Protein AF-A0A2N0PBH9-F1 (afdb_monomer_lite)

pLDDT: mean 80.28, std 15.66, range [30.61, 95.56]

Foldseek 3Di:
DYDDDDDDPPPPVVVVVVVVVVVVVVVVVVVVVVVVVVVVVVVVVVVVVVVVVVVVVVVVVVVVVVVVVVVVVVVVVVVVVVVVVVVVVVVVVVVVVVVVVVVVVVVVVVVVVVVVVVVVVVVVVVVVVVVVVVVVVVVVVVVVVVVVVVVVVVVVVVVVVVVVVVVVVVVVVVVVVVVVVVVVVVVVVVVVVVVVVVVVVCVVVVVVVVVVVVVVVVVVVVVVVVVVVVVVVVVVVVVVVVVVVVVCVPPPPPDPPDPDDDDDDDDDDDDDDDDDDDDDDDPDDPDPPVVVVVVVVVVVVVVVVVVVVVVVVVVVVVVVVVVVVVVVVVVVVVVVVVVVVVVVVVVVVVVVVVVVVVVVVVVVVVVVVVVLVVLVVLLVVLVVVLVVLVVVLVVLVVVLVVLVVCCVVPPDNVVSVVVNVVSVVVSVVSVVVSVVSVVVNLVSLLVSLVVLVVVLLVLLVVLLVLLVVLLVQLVVLLVVLVVQLVVLVPPDDPVSVVSNVVSLVVSLVVNLVSLVVSVVSLVVSVVSLVVSVVSLVVPVVDPSSVLLCVLVVSVPDDSVLVSDDPDRPCVVVVDPDRQDSVSSVVSSVSSVVSSVVSVVSSVSSVVSVVVVVVD

Radius of gyration: 83.87 Å; chains: 1; bounding box: 223×98×300 Å

Organism: NCBI:txid588596

Sequence (615 aa):
MAQSNDKEDKGRRQIGLLRLRIIIGIGIIILIGILILGIGLIGLLNMQMELANLQQRNSKFEQDNQSLNYNLTVQNKEFAEKKNTLQTQIIYLQNEKQALANNLTEQLKQISQLNQEKNNLQNELAQSKVNIQELQSQQDQFKNKLIQSQIDHKQIEEKNLKLENELVKLQQGNSQFEKDNQNLRLDLAVQLKISAEKENTLQPQITYLQNERQALAEDLTEQLDQNKLASHQVQNQIDQLMQDKNCLEEKLTQTEDNIQKLESKLSQSQANYEKLCNRLDGLSQDYKVTIKLKAKSEKEKVELEKEKAELEKVKAELEKEKAKLENEKAKVEKEKAELKKEIAQLEQKLYIEEQIKMQLTQAFEMKEVKISEFEQKLINLNYERIKKLKDKEKELTKIKEKLVSKLTSGEDTKEIHKEKKAKQKVIDELQQELLTTSASYYANRKKQILNQVNNFLKAKGNFLTLREGAIEKLQDCFNQLESSINEVRNTIGSTRDMKISTLTDKYTNKFQSILIKYNDEVLQLNKNYYSLKYVVQKNKELDVSLTIENILKLNNFNLDKYKIFKIATNSKEGTVTQLSSNMMAEDINTLRRNLDELKLELKQEEKELKNLAAE

Secondary structure (DSSP, 8-state):
------SSSSSHHHHHHHHHHHHHHHHHHHHHHHHHHHHHHHHHHHHHHHHHHHHHHHHHHHHHHHHHHHHHHHHHHHHHHHHHHHHHHHHHHHHHHHHHHHHHHHHHHHHHHHHHHHHHHHHHHHHHHHHHHHHHHHHHHHHHHHHHHHHHHHHHHHHHHHHHHHHHHHHHHHHHHHHHHHHHHHHHHHHHHHHHHHHHHHHHHHHHHHHHHHHHHHHHHHHHHHHHHHHHHHHHHHHHHHHHHHHHTTS-SS--S----------------------------SSSSHHHHHHHHHHHHHHHHHHHHHHHHHHHHHHHHHHHHHHHHHHHHHHHHHHHHHHHHHHHHHHHHHHHHHHHHHHHHHHHHHHHHHHHHHHHHHHHHHHHHHHHHHHHHHHHHHHHHHHHTT--HHHHHHHHHHHHHHHHHHHHHHHHHHHHHHHHHHHHHHHHHHHHHHHHHHHHHHHHHHHHHHHHHHHHHHHHHHHHTTS-THHHHHHHHHHHHHHHHHHHHHHHHHHHHHHHHHHHHHHHHHHHHHTTTSHHHHHHHHHTTTTS--GGGT---SSSSGGGGT------HHHHHHHHHHHHHHHHHHHHHHHHHHHHHHHHHH-

Structure (mmCIF, N/CA/C/O backbone):
data_AF-A0A2N0PBH9-F1
#
_entry.id   AF-A0A2N0PBH9-F1
#
loop_
_atom_site.group_PDB
_atom_site.id
_atom_site.type_symbol
_atom_site.label_atom_id
_atom_site.label_alt_id
_atom_site.label_comp_id
_atom_site.label_asym_id
_atom_site.label_entity_id
_atom_site.label_seq_id
_atom_site.pdbx_PDB_ins_code
_atom_site.Cartn_x
_atom_site.Cartn_y
_atom_site.Cartn_z
_atom_site.occupancy
_atom_site.B_iso_or_equiv
_atom_site.auth_seq_id
_atom_site.auth_comp_id
_atom_site.auth_asym_id
_atom_site.auth_atom_id
_atom_site.pdbx_PDB_model_num
ATOM 1 N N . MET A 1 1 ? -132.143 -33.868 157.292 1.00 38.56 1 MET A N 1
ATOM 2 C CA . MET A 1 1 ? -133.480 -34.338 156.860 1.00 38.56 1 MET A CA 1
ATOM 3 C C . MET A 1 1 ? -133.896 -33.475 155.682 1.00 38.56 1 MET A C 1
ATOM 5 O O . MET A 1 1 ? -133.908 -32.274 155.869 1.00 38.56 1 MET A O 1
ATOM 9 N N . ALA A 1 2 ? -134.208 -33.923 154.474 1.00 40.81 2 ALA A N 1
ATOM 10 C CA . ALA A 1 2 ? -134.182 -35.201 153.776 1.00 40.81 2 ALA A CA 1
ATOM 11 C C . ALA A 1 2 ? -134.481 -34.846 152.294 1.00 40.81 2 ALA A C 1
ATOM 13 O O . ALA A 1 2 ? -135.236 -33.908 152.065 1.00 40.81 2 ALA A O 1
ATOM 14 N N . GLN A 1 3 ? -133.947 -35.631 151.346 1.00 43.22 3 GLN A N 1
ATOM 15 C CA . GLN A 1 3 ? -134.453 -35.831 149.970 1.00 43.22 3 GLN A CA 1
ATOM 16 C C . GLN A 1 3 ? -134.333 -34.692 148.925 1.00 43.22 3 GLN A C 1
ATOM 18 O O . GLN A 1 3 ? -134.514 -33.527 149.237 1.00 43.22 3 GLN A O 1
ATOM 23 N N . SER A 1 4 ? -134.141 -34.939 147.621 1.00 42.56 4 SER A N 1
ATOM 24 C CA . SER A 1 4 ? -133.740 -36.119 146.823 1.00 42.56 4 SER A CA 1
ATOM 25 C C . SER A 1 4 ? -134.010 -35.789 145.343 1.00 42.56 4 SER A C 1
ATOM 27 O O . SER A 1 4 ? -135.126 -35.403 145.022 1.00 42.56 4 SER A O 1
ATOM 29 N N . ASN A 1 5 ? -133.014 -36.018 144.480 1.00 48.38 5 ASN A N 1
ATOM 30 C CA . ASN A 1 5 ? -133.095 -36.512 143.093 1.00 48.38 5 ASN A CA 1
ATOM 31 C C . ASN A 1 5 ? -134.175 -35.953 142.146 1.00 48.38 5 ASN A C 1
ATOM 33 O O . ASN A 1 5 ? -135.302 -36.419 142.226 1.00 48.38 5 ASN A O 1
ATOM 37 N N . ASP A 1 6 ? -133.786 -35.086 141.188 1.00 45.75 6 ASP A N 1
ATOM 38 C CA . ASP A 1 6 ? -134.167 -35.191 139.750 1.00 45.75 6 ASP A CA 1
ATOM 39 C C . ASP A 1 6 ? -133.603 -34.047 138.852 1.00 45.75 6 ASP A C 1
ATOM 41 O O . ASP A 1 6 ? -134.354 -33.333 138.190 1.00 45.75 6 ASP A O 1
ATOM 45 N N . LYS A 1 7 ? -132.279 -33.798 138.820 1.00 48.88 7 LYS A N 1
ATOM 46 C CA . LYS A 1 7 ? -131.660 -32.888 137.811 1.00 48.88 7 LYS A CA 1
ATOM 47 C C . LYS A 1 7 ? -130.251 -33.306 137.348 1.00 48.88 7 LYS A C 1
ATOM 49 O O . LYS A 1 7 ? -129.463 -32.464 136.924 1.00 48.88 7 LYS A O 1
ATOM 54 N N . GLU A 1 8 ? -129.915 -34.598 137.394 1.00 48.53 8 GLU A N 1
ATOM 55 C CA . GLU A 1 8 ? -128.553 -35.089 137.096 1.00 48.53 8 GLU A CA 1
ATOM 56 C C . GLU A 1 8 ? -128.313 -35.646 135.673 1.00 48.53 8 GLU A C 1
ATOM 58 O O . GLU A 1 8 ? -127.163 -35.926 135.333 1.00 48.53 8 GLU A O 1
ATOM 63 N N . ASP A 1 9 ? -129.327 -35.738 134.797 1.00 50.38 9 ASP A N 1
ATOM 64 C CA . ASP A 1 9 ? -129.195 -36.476 133.517 1.00 50.38 9 ASP A CA 1
ATOM 65 C C . ASP A 1 9 ? -129.177 -35.615 132.225 1.00 50.38 9 ASP A C 1
ATOM 67 O O . ASP A 1 9 ? -128.921 -36.110 131.128 1.00 50.38 9 ASP A O 1
ATOM 71 N N . LYS A 1 10 ? -129.350 -34.284 132.309 1.00 51.03 10 LYS A N 1
ATOM 72 C CA . LYS A 1 10 ? -129.241 -33.386 131.126 1.00 51.03 10 LYS A CA 1
ATOM 73 C C . LYS A 1 10 ? -127.862 -32.738 130.934 1.00 51.03 10 LYS A C 1
ATOM 75 O O . LYS A 1 10 ? -127.533 -32.327 129.824 1.00 51.03 10 LYS A O 1
ATOM 80 N N . GLY A 1 11 ? -127.024 -32.694 131.974 1.00 52.59 11 GLY A N 1
ATOM 81 C CA . GLY A 1 11 ? -125.705 -32.041 131.932 1.00 52.59 11 GLY A CA 1
ATOM 82 C C . GLY A 1 11 ? -124.564 -32.904 131.376 1.00 52.59 11 GLY A C 1
ATOM 83 O O . GLY A 1 11 ? -123.611 -32.374 130.805 1.00 52.59 11 GLY A O 1
ATOM 84 N N . ARG A 1 12 ? -124.650 -34.240 131.479 1.00 51.72 12 ARG A N 1
ATOM 85 C CA . ARG A 1 12 ? -123.531 -35.133 131.109 1.00 51.72 12 ARG A CA 1
ATOM 86 C C . ARG A 1 12 ? -123.416 -35.402 129.599 1.00 51.72 12 ARG A C 1
ATOM 88 O O . ARG A 1 12 ? -122.311 -35.648 129.121 1.00 51.72 12 ARG A O 1
ATOM 95 N N . ARG A 1 13 ? -124.499 -35.274 128.813 1.00 53.44 13 ARG A N 1
ATOM 96 C CA . ARG A 1 13 ? -124.475 -35.505 127.347 1.00 53.44 13 ARG A CA 1
ATOM 97 C C . ARG A 1 13 ? -123.937 -34.328 126.516 1.00 53.44 13 ARG A C 1
ATOM 99 O O . ARG A 1 13 ? -123.402 -34.565 125.438 1.00 53.44 13 ARG A O 1
ATOM 106 N N . GLN A 1 14 ? -123.997 -33.080 126.994 1.00 54.50 14 GLN A N 1
ATOM 107 C CA . GLN A 1 14 ? -123.455 -31.933 126.238 1.00 54.50 14 GLN A CA 1
ATOM 108 C C . GLN A 1 14 ? -121.947 -31.706 126.442 1.00 54.50 14 GLN A C 1
ATOM 110 O O . GLN A 1 14 ? -121.266 -31.266 125.516 1.00 54.50 14 GLN A O 1
ATOM 115 N N . ILE A 1 15 ? -121.387 -32.072 127.600 1.00 57.81 15 ILE A N 1
ATOM 116 C CA . ILE A 1 15 ? -119.955 -31.865 127.894 1.00 57.81 15 ILE A CA 1
ATOM 117 C C . ILE A 1 15 ? -119.059 -32.836 127.097 1.00 57.81 15 ILE A C 1
ATOM 119 O O . ILE A 1 15 ? -117.973 -32.453 126.659 1.00 57.81 15 ILE A O 1
ATOM 123 N N . GLY A 1 16 ? -119.524 -34.063 126.826 1.00 58.28 16 GLY A N 1
ATOM 124 C CA . GLY A 1 16 ? -118.802 -35.028 125.980 1.00 58.28 16 GLY A CA 1
ATOM 125 C C . GLY A 1 16 ? -118.695 -34.599 124.508 1.00 58.28 16 GLY A C 1
ATOM 126 O O . GLY A 1 16 ? -117.640 -34.741 123.892 1.00 58.28 16 GLY A O 1
ATOM 127 N N . LEU A 1 17 ? -119.752 -33.984 123.967 1.00 56.94 17 LEU A N 1
ATOM 128 C CA . LEU A 1 17 ? -119.781 -33.446 122.599 1.00 56.94 17 LEU A CA 1
ATOM 129 C C . LEU A 1 17 ? -118.878 -32.216 122.429 1.00 56.94 17 LEU A C 1
ATOM 131 O O . LEU A 1 17 ? -118.282 -32.032 121.367 1.00 56.94 17 LEU A O 1
ATOM 135 N N . LEU A 1 18 ? -118.727 -31.400 123.477 1.00 59.69 18 LEU A N 1
ATOM 136 C CA . LEU A 1 18 ? -117.846 -30.233 123.451 1.00 59.69 18 LEU A CA 1
ATOM 137 C C . LEU A 1 18 ? -116.361 -30.638 123.454 1.00 59.69 18 LEU A C 1
ATOM 139 O O . LEU A 1 18 ? -115.571 -30.083 122.693 1.00 59.69 18 LEU A O 1
ATOM 143 N N . ARG A 1 19 ? -115.981 -31.654 124.243 1.00 58.62 19 ARG A N 1
ATOM 144 C CA . ARG A 1 19 ? -114.592 -32.150 124.300 1.00 58.62 19 ARG A CA 1
ATOM 145 C C . ARG A 1 19 ? -114.144 -32.822 122.999 1.00 58.62 19 ARG A C 1
ATOM 147 O O . ARG A 1 19 ? -113.023 -32.584 122.560 1.00 58.62 19 ARG A O 1
ATOM 154 N N . LEU A 1 20 ? -115.020 -33.586 122.341 1.00 62.38 20 LEU A N 1
ATOM 155 C CA . LEU A 1 20 ? -114.707 -34.210 121.049 1.00 62.38 20 LEU A CA 1
ATOM 156 C C . LEU A 1 20 ? -114.530 -33.163 119.933 1.00 62.38 20 LEU A C 1
ATOM 158 O O . LEU A 1 20 ? -113.616 -33.276 119.121 1.00 62.38 20 LEU A O 1
ATOM 162 N N . ARG A 1 21 ? -115.344 -32.096 119.932 1.00 59.84 21 ARG A N 1
ATOM 163 C CA . ARG A 1 21 ? -115.214 -30.987 118.970 1.00 59.84 21 ARG A CA 1
ATOM 164 C C . ARG A 1 21 ? -113.923 -30.186 119.148 1.00 59.84 21 ARG A C 1
ATOM 166 O O . ARG A 1 21 ? -113.333 -29.781 118.152 1.00 59.84 21 ARG A O 1
ATOM 173 N N . ILE A 1 22 ? -113.458 -29.995 120.384 1.00 63.84 22 ILE A N 1
ATOM 174 C CA . ILE A 1 22 ? -112.201 -29.282 120.662 1.00 63.84 22 ILE A CA 1
ATOM 175 C C . ILE A 1 22 ? -110.985 -30.108 120.216 1.00 63.84 22 ILE A C 1
ATOM 177 O O . ILE A 1 22 ? -110.094 -29.567 119.569 1.00 63.84 22 ILE A O 1
ATOM 181 N N . ILE A 1 23 ? -110.960 -31.418 120.487 1.00 64.62 23 ILE A N 1
ATOM 182 C CA . ILE A 1 23 ? -109.839 -32.289 120.086 1.00 64.62 23 ILE A CA 1
ATOM 183 C C . ILE A 1 23 ? -109.748 -32.404 118.557 1.00 64.62 23 ILE A C 1
ATOM 185 O O . ILE A 1 23 ? -108.657 -32.296 117.998 1.00 64.62 23 ILE A O 1
ATOM 189 N N . ILE A 1 24 ? -110.887 -32.542 117.868 1.00 65.69 24 ILE A N 1
ATOM 190 C CA . ILE A 1 24 ? -110.931 -32.553 116.398 1.00 65.69 24 ILE A CA 1
ATOM 191 C C . ILE A 1 24 ? -110.506 -31.188 115.830 1.00 65.69 24 ILE A C 1
ATOM 193 O O . ILE A 1 24 ? -109.730 -31.140 114.880 1.00 65.69 24 ILE A O 1
ATOM 197 N N . GLY A 1 25 ? -110.938 -30.079 116.440 1.00 63.34 25 GLY A N 1
ATOM 198 C CA . GLY A 1 25 ? -110.533 -28.730 116.033 1.00 63.34 25 GLY A CA 1
ATOM 199 C C . GLY A 1 25 ? -109.026 -28.484 116.160 1.00 63.34 25 GLY A C 1
ATOM 200 O O . GLY A 1 25 ? -108.410 -27.975 115.228 1.00 63.34 25 GLY A O 1
ATOM 201 N N . ILE A 1 26 ? -108.409 -28.903 117.270 1.00 67.75 26 ILE A N 1
ATOM 202 C CA . ILE A 1 26 ? -106.958 -28.770 117.487 1.00 67.75 26 ILE A CA 1
ATOM 203 C C . ILE A 1 26 ? -106.174 -29.673 116.523 1.00 67.75 26 ILE A C 1
ATOM 205 O O . ILE A 1 26 ? -105.186 -29.228 115.940 1.00 67.75 26 ILE A O 1
ATOM 209 N N . GLY A 1 27 ? -106.633 -30.909 116.296 1.00 67.50 27 GLY A N 1
ATOM 210 C CA . GLY A 1 27 ? -106.013 -31.824 115.335 1.00 67.50 27 GLY A CA 1
ATOM 211 C C . GLY A 1 27 ? -106.019 -31.275 113.905 1.00 67.50 27 GLY A C 1
ATOM 212 O O . GLY A 1 27 ? -105.001 -31.345 113.222 1.00 67.50 27 GLY A O 1
ATOM 213 N N . ILE A 1 28 ? -107.124 -30.654 113.479 1.00 68.88 28 ILE A N 1
ATOM 214 C CA . ILE A 1 28 ? -107.239 -30.015 112.159 1.00 68.88 28 ILE A CA 1
ATOM 215 C C . ILE A 1 28 ? -106.310 -28.797 112.048 1.00 68.88 28 ILE A C 1
ATOM 217 O O . ILE A 1 28 ? -105.646 -28.642 111.027 1.00 68.88 28 ILE A O 1
ATOM 221 N N . ILE A 1 29 ? -106.195 -27.966 113.091 1.00 69.56 29 ILE A N 1
ATOM 222 C CA . ILE A 1 29 ? -105.297 -26.796 113.088 1.00 69.56 29 ILE A CA 1
ATOM 223 C C . ILE A 1 29 ? -103.825 -27.219 112.975 1.00 69.56 29 ILE A C 1
ATOM 225 O O . ILE A 1 29 ? -103.076 -26.625 112.201 1.00 69.56 29 ILE A O 1
ATOM 229 N N . ILE A 1 30 ? -103.411 -28.266 113.696 1.00 69.69 30 ILE A N 1
ATOM 230 C CA . ILE A 1 30 ? -102.040 -28.792 113.617 1.00 69.69 30 ILE A CA 1
ATOM 231 C C . ILE A 1 30 ? -101.772 -29.388 112.229 1.00 69.69 30 ILE A C 1
ATOM 233 O O . ILE A 1 30 ? -100.719 -29.129 111.647 1.00 69.69 30 ILE A O 1
ATOM 237 N N . LEU A 1 31 ? -102.731 -30.129 111.662 1.00 69.19 31 LEU A N 1
ATOM 238 C CA . LEU A 1 31 ? -102.591 -30.704 110.323 1.00 69.19 31 LEU A CA 1
ATOM 239 C C . LEU A 1 31 ? -102.469 -29.614 109.251 1.00 69.19 31 LEU A C 1
ATOM 241 O O . LEU A 1 31 ? -101.602 -29.707 108.387 1.00 69.19 31 LEU A O 1
ATOM 245 N N . ILE A 1 32 ? -103.289 -28.560 109.340 1.00 69.50 32 ILE A N 1
ATOM 246 C CA . ILE A 1 32 ? -103.227 -27.390 108.454 1.00 69.50 32 ILE A CA 1
ATOM 247 C C . ILE A 1 32 ? -101.883 -26.668 108.611 1.00 69.50 32 ILE A C 1
ATOM 249 O O . ILE A 1 32 ? -101.271 -26.311 107.609 1.00 69.50 32 ILE A O 1
ATOM 253 N N . GLY A 1 33 ? -101.376 -26.507 109.838 1.00 67.56 33 GLY A N 1
ATOM 254 C CA . GLY A 1 33 ? -100.065 -25.903 110.095 1.00 67.56 33 GLY A CA 1
ATOM 255 C C . GLY A 1 33 ? -98.903 -26.683 109.465 1.00 67.56 33 GLY A C 1
ATOM 256 O O . GLY A 1 33 ? -98.032 -26.085 108.835 1.00 67.56 33 GLY A O 1
ATOM 257 N N . ILE A 1 34 ? -98.919 -28.016 109.564 1.00 71.19 34 ILE A N 1
ATOM 258 C CA . ILE A 1 34 ? -97.919 -28.894 108.929 1.00 71.19 34 ILE A CA 1
ATOM 259 C C . ILE A 1 34 ? -98.032 -28.838 107.399 1.00 71.19 34 ILE A C 1
ATOM 261 O O . ILE A 1 34 ? -97.012 -28.806 106.713 1.00 71.19 34 ILE A O 1
ATOM 265 N N . LEU A 1 35 ? -99.251 -28.769 106.856 1.00 69.69 35 LEU A N 1
ATOM 266 C CA . LEU A 1 35 ? -99.487 -28.650 105.414 1.00 69.69 35 LEU A CA 1
ATOM 267 C C . LEU A 1 35 ? -98.986 -27.308 104.861 1.00 69.69 35 LEU A C 1
ATOM 269 O O . LEU A 1 35 ? -98.333 -27.284 103.821 1.00 69.69 35 LEU A O 1
ATOM 273 N N . ILE A 1 36 ? -99.221 -26.204 105.576 1.00 70.38 36 ILE A N 1
ATOM 274 C CA . ILE A 1 36 ? -98.736 -24.868 105.196 1.00 70.38 36 ILE A CA 1
ATOM 275 C C . ILE A 1 36 ? -97.202 -24.811 105.246 1.00 70.38 36 ILE A C 1
ATOM 277 O O . ILE A 1 36 ? -96.580 -24.305 104.312 1.00 70.38 36 ILE A O 1
ATOM 281 N N . LEU A 1 37 ? -96.577 -25.376 106.286 1.00 69.81 37 LEU A N 1
ATOM 282 C CA . LEU A 1 37 ? -95.115 -25.462 106.385 1.00 69.81 37 LEU A CA 1
ATOM 283 C C . LEU A 1 37 ? -94.513 -26.371 105.303 1.00 69.81 37 LEU A C 1
ATOM 285 O O . LEU A 1 37 ? -93.493 -26.019 104.718 1.00 69.81 37 LEU A O 1
ATOM 289 N N . GLY A 1 38 ? -95.159 -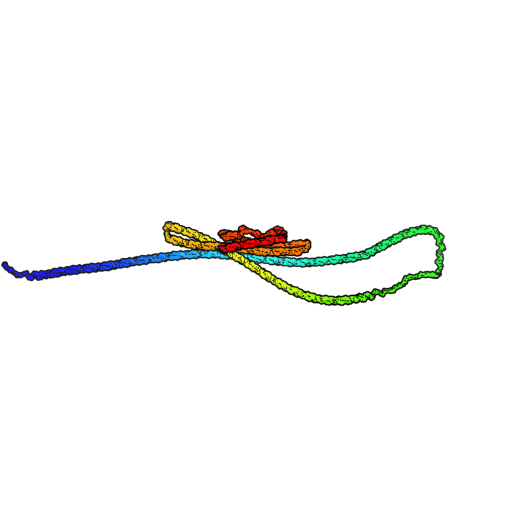27.497 104.990 1.00 67.88 38 GLY A N 1
ATOM 290 C CA . GLY A 1 38 ? -94.745 -28.403 103.917 1.00 67.88 38 GLY A CA 1
ATOM 291 C C . GLY A 1 38 ? -94.809 -27.752 102.533 1.00 67.88 38 GLY A C 1
ATOM 292 O O . GLY A 1 38 ? -93.856 -27.858 101.764 1.00 67.88 38 GLY A O 1
ATOM 293 N N . ILE A 1 39 ? -95.882 -27.008 102.235 1.00 71.62 39 ILE A N 1
ATOM 294 C CA . ILE A 1 39 ? -96.016 -26.237 100.987 1.00 71.62 39 ILE A CA 1
ATOM 295 C C . ILE A 1 39 ? -94.957 -25.125 100.920 1.00 71.62 39 ILE A C 1
ATOM 297 O O . ILE A 1 39 ? -94.338 -24.934 99.873 1.00 71.62 39 ILE A O 1
ATOM 301 N N . GLY A 1 40 ? -94.695 -24.432 102.034 1.00 71.56 40 GLY A N 1
ATOM 302 C CA . GLY A 1 40 ? -93.647 -23.411 102.117 1.00 71.56 40 GLY A CA 1
ATOM 303 C C . GLY A 1 40 ? -92.241 -23.969 101.872 1.00 71.56 40 GLY A C 1
ATOM 304 O O . GLY A 1 40 ? -91.458 -23.366 101.139 1.00 71.56 40 GLY A O 1
ATOM 305 N N . LEU A 1 41 ? -91.930 -25.147 102.422 1.00 74.69 41 LEU A N 1
ATOM 306 C CA . LEU A 1 41 ? -90.632 -25.803 102.249 1.00 74.69 41 LEU A CA 1
ATOM 307 C C . LEU A 1 41 ? -90.431 -26.323 100.817 1.00 74.69 41 LEU A C 1
ATOM 309 O O . LEU A 1 41 ? -89.349 -26.164 100.255 1.00 74.69 41 LEU A O 1
ATOM 313 N N . ILE A 1 42 ? -91.479 -26.891 100.205 1.00 74.88 42 ILE A N 1
ATOM 314 C CA . ILE A 1 42 ? -91.466 -27.303 98.793 1.00 74.88 42 ILE A CA 1
ATOM 315 C C . ILE A 1 42 ? -91.271 -26.080 97.889 1.00 74.88 42 ILE A C 1
ATOM 317 O O . ILE A 1 42 ? -90.456 -26.132 96.971 1.00 74.88 42 ILE A O 1
ATOM 321 N N . GLY A 1 43 ? -91.948 -24.963 98.178 1.00 74.81 43 GLY A N 1
ATOM 322 C CA . GLY A 1 43 ? -91.759 -23.702 97.457 1.00 74.81 43 GLY A CA 1
ATOM 323 C C . GLY A 1 43 ? -90.327 -23.165 97.556 1.00 74.81 43 GLY A C 1
ATOM 324 O O . GLY A 1 43 ? -89.762 -22.737 96.551 1.00 74.81 43 GLY A O 1
ATOM 325 N N . LEU A 1 44 ? -89.709 -23.243 98.739 1.00 76.56 44 LEU A N 1
ATOM 326 C CA . LEU A 1 44 ? -88.323 -22.816 98.954 1.00 76.56 44 LEU A CA 1
ATOM 327 C C . LEU A 1 44 ? -87.314 -23.702 98.205 1.00 76.56 44 LEU A C 1
ATOM 329 O O . LEU A 1 44 ? -86.394 -23.184 97.575 1.00 76.56 44 LEU A O 1
ATOM 333 N N . LEU A 1 45 ? -87.503 -25.024 98.231 1.00 78.00 45 LEU A N 1
ATOM 334 C CA . LEU A 1 45 ? -86.681 -25.980 97.480 1.00 78.00 45 LEU A CA 1
ATOM 335 C C . LEU A 1 45 ? -86.806 -25.773 95.964 1.00 78.00 45 LEU A C 1
ATOM 337 O O . LEU A 1 45 ? -85.796 -25.804 95.262 1.00 78.00 45 LEU A O 1
ATOM 341 N N . ASN A 1 46 ? -88.017 -25.501 95.465 1.00 81.94 46 ASN A N 1
ATOM 342 C CA . ASN A 1 46 ? -88.234 -25.197 94.049 1.00 81.94 46 ASN A CA 1
ATOM 343 C C . ASN A 1 46 ? -87.527 -23.899 93.641 1.00 81.94 46 ASN A C 1
ATOM 345 O O . ASN A 1 46 ? -86.823 -23.886 92.636 1.00 81.94 46 ASN A O 1
ATOM 349 N N . MET A 1 47 ? -87.635 -22.841 94.454 1.00 84.94 47 MET A N 1
ATOM 350 C CA . MET A 1 47 ? -86.927 -21.578 94.213 1.00 84.94 47 MET A CA 1
ATOM 351 C C . MET A 1 47 ? -85.402 -21.747 94.239 1.00 84.94 47 MET A C 1
ATOM 353 O O . MET A 1 47 ? -84.711 -21.153 93.416 1.00 84.94 47 MET A O 1
ATOM 357 N N . GLN A 1 48 ? -84.855 -22.575 95.137 1.00 82.50 48 GLN A N 1
ATOM 358 C CA . GLN A 1 48 ? -83.417 -22.873 95.154 1.00 82.50 48 GLN A CA 1
ATOM 359 C C . GLN A 1 48 ? -82.965 -23.635 93.905 1.00 82.50 48 GLN A C 1
ATOM 361 O O . GLN A 1 48 ? -81.907 -23.329 93.353 1.00 82.50 48 GLN A O 1
ATOM 366 N N . MET A 1 49 ? -83.763 -24.598 93.438 1.00 85.31 49 MET A N 1
ATOM 367 C CA . MET A 1 49 ? -83.470 -25.346 92.217 1.00 85.31 49 MET A CA 1
ATOM 368 C C . MET A 1 49 ? -83.528 -24.441 90.978 1.00 85.31 49 MET A C 1
ATOM 370 O O . MET A 1 49 ? -82.634 -24.501 90.137 1.00 85.31 49 MET A O 1
ATOM 374 N N . GLU A 1 50 ? -84.528 -23.560 90.886 1.00 87.69 50 GLU A N 1
ATOM 375 C CA . GLU A 1 50 ? -84.649 -22.571 89.808 1.00 87.69 50 GLU A CA 1
ATOM 376 C C . GLU A 1 50 ? -83.489 -21.568 89.813 1.00 87.69 50 GLU A C 1
ATOM 378 O O . GLU A 1 50 ? -82.912 -21.284 88.762 1.00 87.69 50 GLU A O 1
ATOM 383 N N . LEU A 1 51 ? -83.094 -21.085 90.996 1.00 86.19 51 LEU A N 1
ATOM 384 C CA . LEU A 1 51 ? -81.962 -20.177 91.158 1.00 86.19 51 LEU A CA 1
ATOM 385 C C . LEU A 1 51 ? -80.645 -20.834 90.727 1.00 86.19 51 LEU A C 1
ATOM 387 O O . LEU A 1 51 ? -79.870 -20.214 90.001 1.00 86.19 51 LEU A O 1
ATOM 391 N N . ALA A 1 52 ? -80.409 -22.091 91.113 1.00 85.75 52 ALA A N 1
ATOM 392 C CA . ALA A 1 52 ? -79.230 -22.843 90.689 1.00 85.75 52 ALA A CA 1
ATOM 393 C C . ALA A 1 52 ? -79.199 -23.039 89.161 1.00 85.75 52 ALA A C 1
ATOM 395 O O . ALA A 1 52 ? -78.156 -22.864 88.528 1.00 85.75 52 ALA A O 1
ATOM 396 N N . ASN A 1 53 ? -80.353 -23.327 88.551 1.00 89.12 53 ASN A N 1
ATOM 397 C CA . ASN A 1 53 ? -80.477 -23.495 87.102 1.00 89.12 53 ASN A CA 1
ATOM 398 C C . ASN A 1 53 ? -80.215 -22.172 86.356 1.00 89.12 53 ASN A C 1
ATOM 400 O O . ASN A 1 53 ? -79.496 -22.140 85.356 1.00 89.12 53 ASN A O 1
ATOM 404 N N . LEU A 1 54 ? -80.739 -21.053 86.872 1.00 89.31 54 LEU A N 1
ATOM 405 C CA . LEU A 1 54 ? -80.476 -19.711 86.346 1.00 89.31 54 LEU A CA 1
ATOM 406 C C . LEU A 1 54 ? -79.002 -19.316 86.489 1.00 89.31 54 LEU A C 1
ATOM 408 O O . LEU A 1 54 ? -78.426 -18.789 85.540 1.00 89.31 54 LEU A O 1
ATOM 412 N N . GLN A 1 55 ? -78.370 -19.611 87.627 1.00 88.12 55 GLN A N 1
ATOM 413 C CA . GLN A 1 55 ? -76.942 -19.359 87.842 1.00 88.12 55 GLN A CA 1
ATOM 414 C C . GLN A 1 55 ? -76.069 -20.162 86.873 1.00 88.12 55 GLN A C 1
ATOM 416 O O . GLN A 1 55 ? -75.151 -19.605 86.270 1.00 88.12 55 GLN A O 1
ATOM 421 N N . GLN A 1 56 ? -76.384 -21.442 86.657 1.00 88.88 56 GLN A N 1
ATOM 422 C CA . GLN A 1 56 ? -75.681 -22.275 85.683 1.00 88.88 56 GLN A CA 1
ATOM 423 C C . GLN A 1 56 ? -75.845 -21.734 84.257 1.00 88.88 56 GLN A C 1
ATOM 425 O O . GLN A 1 56 ? -74.869 -21.645 83.509 1.00 88.88 56 GLN A O 1
ATOM 430 N N . ARG A 1 57 ? -77.064 -21.328 83.880 1.00 90.81 57 ARG A N 1
ATOM 431 C CA . ARG A 1 57 ? -77.348 -20.752 82.559 1.00 90.81 57 ARG A CA 1
ATOM 432 C C . ARG A 1 57 ? -76.625 -19.423 82.349 1.00 90.81 57 ARG A C 1
ATOM 434 O O . ARG A 1 57 ? -76.098 -19.193 81.264 1.00 90.81 57 ARG A O 1
ATOM 441 N N . ASN A 1 58 ? -76.553 -18.588 83.385 1.00 91.50 58 ASN A N 1
ATOM 442 C CA . ASN A 1 58 ? -75.840 -17.316 83.340 1.00 91.50 58 ASN A CA 1
ATOM 443 C C . ASN A 1 58 ? -74.324 -17.525 83.221 1.00 91.50 58 ASN A C 1
ATOM 445 O O . ASN A 1 58 ? -73.692 -16.919 82.365 1.00 91.50 58 ASN A O 1
ATOM 449 N N . SER A 1 59 ? -73.755 -18.461 83.988 1.00 91.88 59 SER A N 1
ATOM 450 C CA . SER A 1 59 ? -72.339 -18.833 83.871 1.00 91.88 59 SER A CA 1
ATOM 451 C C . SER A 1 59 ? -72.003 -19.381 82.479 1.00 91.88 59 SER A C 1
ATOM 453 O O . SER A 1 59 ? -70.980 -19.019 81.895 1.00 91.88 59 SER A O 1
ATOM 455 N N . LYS A 1 60 ? -72.895 -20.199 81.902 1.00 92.50 60 LYS A N 1
ATOM 456 C CA . LYS A 1 60 ? -72.736 -20.711 80.538 1.00 92.50 60 LYS A CA 1
ATOM 457 C C . LYS A 1 60 ? -72.785 -19.592 79.493 1.00 92.50 60 LYS A C 1
ATOM 459 O O . LYS A 1 60 ? -71.933 -19.556 78.611 1.00 92.50 60 LYS A O 1
ATOM 464 N N . PHE A 1 61 ? -73.729 -18.661 79.623 1.00 92.62 61 PHE A N 1
ATOM 465 C CA . PHE A 1 61 ? -73.826 -17.488 78.752 1.00 92.62 61 PHE A CA 1
ATOM 466 C C . PHE A 1 61 ? -72.568 -16.613 78.826 1.00 92.62 61 PHE A C 1
ATOM 468 O O . PHE A 1 61 ? -72.066 -16.164 77.801 1.00 92.62 61 PHE A O 1
ATOM 475 N N . GLU A 1 62 ? -72.023 -16.411 80.024 1.00 89.94 62 GLU A N 1
ATOM 476 C CA . GLU A 1 62 ? -70.820 -15.611 80.248 1.00 89.94 62 GLU A CA 1
ATOM 477 C C . GLU A 1 62 ? -69.578 -16.252 79.605 1.00 89.94 62 GLU A C 1
ATOM 479 O O . GLU A 1 62 ? -68.805 -15.563 78.936 1.00 89.94 62 GLU A O 1
ATOM 484 N N . GLN A 1 63 ? -69.438 -17.580 79.700 1.00 88.50 63 GLN A N 1
ATOM 485 C CA . GLN A 1 63 ? -68.400 -18.332 78.983 1.00 88.50 63 GLN A CA 1
ATOM 486 C C . GLN A 1 63 ? -68.549 -18.237 77.461 1.00 88.50 63 GLN A C 1
ATOM 488 O O . GLN A 1 63 ? -67.560 -18.015 76.759 1.00 88.50 63 GLN A O 1
ATOM 493 N N . ASP A 1 64 ? -69.769 -18.384 76.942 1.00 92.12 64 ASP A N 1
ATOM 494 C CA . ASP A 1 64 ? -70.024 -18.309 75.502 1.00 92.12 64 ASP A CA 1
ATOM 495 C C . ASP A 1 64 ? -69.726 -16.891 74.970 1.00 92.12 64 ASP A C 1
ATOM 497 O O . ASP A 1 64 ? -69.108 -16.741 73.914 1.00 92.12 64 ASP A O 1
ATOM 501 N N . ASN A 1 65 ? -70.047 -15.844 75.740 1.00 91.94 65 ASN A N 1
ATOM 502 C CA . ASN A 1 65 ? -69.712 -14.456 75.404 1.00 91.94 65 ASN A CA 1
ATOM 503 C C . ASN A 1 65 ? -68.197 -14.198 75.417 1.00 91.94 65 ASN A C 1
ATOM 505 O O . ASN A 1 65 ? -67.670 -13.528 74.527 1.00 91.94 65 ASN A O 1
ATOM 509 N N . GLN A 1 66 ? -67.472 -14.747 76.396 1.00 91.19 66 GLN A N 1
ATOM 510 C CA . GLN A 1 66 ? -66.009 -14.664 76.440 1.00 91.19 66 GLN A CA 1
ATOM 511 C C . GLN A 1 66 ? -65.366 -15.381 75.246 1.00 91.19 66 GLN A C 1
ATOM 513 O O . GLN A 1 66 ? -64.457 -14.833 74.619 1.00 91.19 66 GLN A O 1
ATOM 518 N N . SER A 1 67 ? -65.866 -16.568 74.889 1.00 93.25 67 SER A N 1
ATOM 519 C CA . SER A 1 67 ? -65.402 -17.322 73.719 1.00 93.25 67 SER A CA 1
ATOM 520 C C . SER A 1 67 ? -65.651 -16.558 72.415 1.00 93.25 67 SER A C 1
ATOM 522 O O . SER A 1 67 ? -64.753 -16.447 71.578 1.00 93.25 67 SER A O 1
ATOM 524 N N . LEU A 1 68 ? -66.835 -15.956 72.264 1.00 93.44 68 LEU A N 1
ATOM 525 C CA . LEU A 1 68 ? -67.174 -15.136 71.104 1.00 93.44 68 LEU A CA 1
ATOM 526 C C . LEU A 1 68 ? -66.261 -13.909 70.988 1.00 93.44 68 LEU A C 1
ATOM 528 O O . LEU A 1 68 ? -65.742 -13.624 69.908 1.00 93.44 68 LEU A O 1
ATOM 532 N N . ASN A 1 69 ? -66.027 -13.206 72.097 1.00 93.00 69 ASN A N 1
ATOM 533 C CA . ASN A 1 69 ? -65.180 -12.017 72.117 1.00 93.00 69 ASN A CA 1
ATOM 534 C C . ASN A 1 69 ? -63.712 -12.356 71.801 1.00 93.00 69 ASN A C 1
ATOM 536 O O . ASN A 1 69 ? -63.040 -11.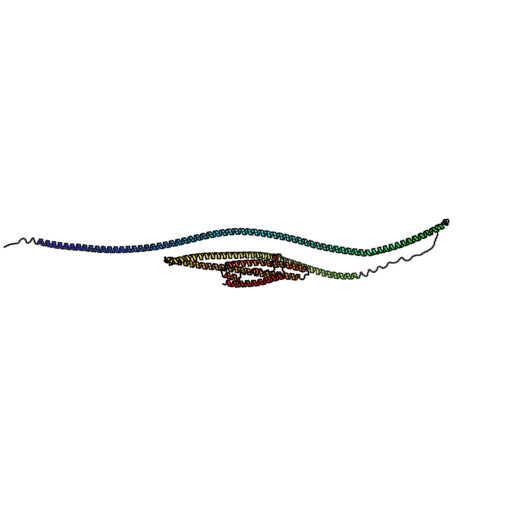641 71.052 1.00 93.00 69 ASN A O 1
ATOM 540 N N . TYR A 1 70 ? -63.225 -13.493 72.308 1.00 93.00 70 TYR A N 1
ATOM 541 C CA . TYR A 1 70 ? -61.907 -14.017 71.957 1.00 93.00 70 TYR A CA 1
ATOM 542 C C . TYR A 1 70 ? -61.805 -14.322 70.455 1.00 93.00 70 TYR A C 1
ATOM 544 O O . TYR A 1 70 ? -60.883 -13.841 69.795 1.00 93.00 70 TYR A O 1
ATOM 552 N N . ASN A 1 71 ? -62.781 -15.036 69.885 1.00 93.69 71 ASN A N 1
ATOM 553 C CA . ASN A 1 71 ? -62.798 -15.368 68.457 1.00 93.69 71 ASN A CA 1
ATOM 554 C C . ASN A 1 71 ? -62.854 -14.120 67.562 1.00 93.69 71 ASN A C 1
ATOM 556 O O . ASN A 1 71 ? -62.108 -14.035 66.586 1.00 93.69 71 ASN A O 1
ATOM 560 N N . LEU A 1 72 ? -63.674 -13.124 67.916 1.00 93.44 72 LEU A N 1
ATOM 561 C CA . LEU A 1 72 ? -63.726 -11.834 67.218 1.00 93.44 72 LEU A CA 1
ATOM 562 C C . LEU A 1 72 ? -62.385 -11.095 67.282 1.00 93.44 72 LEU A C 1
ATOM 564 O O . LEU A 1 72 ? -61.932 -10.538 66.282 1.00 93.44 72 LEU A O 1
ATOM 568 N N . THR A 1 73 ? -61.719 -11.119 68.437 1.00 93.50 73 THR A N 1
ATOM 569 C CA . THR A 1 73 ? -60.394 -10.506 68.609 1.00 93.50 73 THR A CA 1
ATOM 570 C C . THR A 1 73 ? -59.352 -11.178 67.713 1.00 93.50 73 THR A C 1
ATOM 572 O O . THR A 1 73 ? -58.573 -10.489 67.050 1.00 93.50 73 THR A O 1
ATOM 575 N N . VAL A 1 74 ? -59.361 -12.514 67.640 1.00 92.56 74 VAL A N 1
ATOM 576 C CA . VAL A 1 74 ? -58.469 -13.286 66.763 1.00 92.56 74 VAL A CA 1
ATOM 577 C C . VAL A 1 74 ? -58.740 -12.973 65.291 1.00 92.56 74 VAL A C 1
ATOM 579 O O . VAL A 1 74 ? -57.802 -12.633 64.571 1.00 92.56 74 VAL A O 1
ATOM 582 N N . GLN A 1 75 ? -60.002 -12.988 64.850 1.00 93.00 75 GLN A N 1
ATOM 583 C CA . GLN A 1 75 ? -60.359 -12.654 63.465 1.00 93.00 75 GLN A CA 1
ATOM 584 C C . GLN A 1 75 ? -59.964 -11.225 63.081 1.00 93.00 75 GLN A C 1
ATOM 586 O O . GLN A 1 75 ? -59.432 -11.009 61.993 1.00 93.00 75 GLN A O 1
ATOM 591 N N . ASN A 1 76 ? -60.179 -10.247 63.965 1.00 92.31 76 ASN A N 1
ATOM 592 C CA . ASN A 1 76 ? -59.792 -8.859 63.714 1.00 92.31 76 ASN A CA 1
ATOM 593 C C . ASN A 1 76 ? -58.275 -8.708 63.571 1.00 92.31 76 ASN A C 1
ATOM 595 O O . ASN A 1 76 ? -57.807 -7.968 62.702 1.00 92.31 76 ASN A O 1
ATOM 599 N N . LYS A 1 77 ? -57.500 -9.436 64.384 1.00 93.94 77 LYS A N 1
ATOM 600 C CA . LYS A 1 77 ? -56.042 -9.474 64.258 1.00 93.94 77 LYS A CA 1
ATOM 601 C C . LYS A 1 77 ? -55.616 -10.090 62.923 1.00 93.94 77 LYS A C 1
ATOM 603 O O . LYS A 1 77 ? -54.791 -9.508 62.224 1.00 93.94 77 LYS A O 1
ATOM 608 N N . GLU A 1 78 ? -56.231 -11.200 62.527 1.00 93.62 78 GLU A N 1
ATOM 609 C CA . GLU A 1 78 ? -55.949 -11.872 61.255 1.00 93.62 78 GLU A CA 1
ATOM 610 C C . GLU A 1 78 ? -56.288 -10.981 60.041 1.00 93.62 78 GLU A C 1
ATOM 612 O O . GLU A 1 78 ? -55.535 -10.911 59.067 1.00 93.62 78 GLU A O 1
ATOM 617 N N . PHE A 1 79 ? -57.398 -10.237 60.109 1.00 94.75 79 PHE A N 1
ATOM 618 C CA . PHE A 1 79 ? -57.766 -9.242 59.099 1.00 94.75 79 PHE A CA 1
ATOM 619 C C . PHE A 1 79 ? -56.766 -8.086 59.030 1.00 94.75 79 PHE A C 1
ATOM 621 O O . PHE A 1 79 ? -56.401 -7.659 57.932 1.00 94.75 79 PHE A O 1
ATOM 628 N N . ALA A 1 80 ? -56.303 -7.586 60.178 1.00 92.75 80 ALA A N 1
ATOM 629 C CA . ALA A 1 80 ? -55.294 -6.533 60.236 1.00 92.75 80 ALA A CA 1
ATOM 630 C C . ALA A 1 80 ? -53.960 -6.992 59.622 1.00 92.75 80 ALA A C 1
ATOM 632 O O . ALA A 1 80 ? -53.355 -6.258 58.839 1.00 92.75 80 ALA A O 1
ATOM 633 N N . GLU A 1 81 ? -53.533 -8.226 59.896 1.00 93.38 81 GLU A N 1
ATOM 634 C CA . GLU A 1 81 ? -52.326 -8.823 59.311 1.00 93.38 81 GLU A CA 1
ATOM 635 C C . GLU A 1 81 ? -52.447 -8.998 57.787 1.00 93.38 81 GLU A C 1
ATOM 637 O O . GLU A 1 81 ? -51.544 -8.599 57.040 1.00 93.38 81 GLU A O 1
ATOM 642 N N . LYS A 1 82 ? -53.588 -9.504 57.294 1.00 94.00 82 LYS A N 1
ATOM 643 C CA . LYS A 1 82 ? -53.866 -9.614 55.849 1.00 94.00 82 LYS A CA 1
ATOM 644 C C . LYS A 1 82 ? -53.885 -8.244 55.169 1.00 94.00 82 LYS A C 1
ATOM 646 O O . LYS A 1 82 ? -53.286 -8.079 54.106 1.00 94.00 82 LYS A O 1
ATOM 651 N N . LYS A 1 83 ? -54.506 -7.241 55.798 1.00 94.00 83 LYS A N 1
ATOM 652 C CA . LYS A 1 83 ? -54.538 -5.856 55.304 1.00 94.00 83 LYS A CA 1
ATOM 653 C C . LYS A 1 83 ? -53.134 -5.258 55.201 1.00 94.00 83 LYS A C 1
ATOM 655 O O . LYS A 1 83 ? -52.806 -4.679 54.167 1.00 94.00 83 LYS A O 1
ATOM 660 N N . ASN A 1 84 ? -52.304 -5.431 56.227 1.00 93.94 84 ASN A N 1
ATOM 661 C CA . ASN A 1 84 ? -50.926 -4.934 56.223 1.00 93.94 84 ASN A CA 1
ATOM 662 C C . ASN A 1 84 ? -50.083 -5.623 55.137 1.00 93.94 84 ASN A C 1
ATOM 664 O O . ASN A 1 84 ? -49.314 -4.970 54.426 1.00 93.94 84 ASN A O 1
ATOM 668 N N . THR A 1 85 ? -50.272 -6.932 54.953 1.00 94.31 85 THR A N 1
ATOM 669 C CA . THR A 1 85 ? -49.596 -7.707 53.901 1.00 94.31 85 THR A CA 1
ATOM 670 C C . THR A 1 85 ? -49.969 -7.199 52.509 1.00 94.31 85 THR A C 1
ATOM 672 O O . THR A 1 85 ? -49.086 -6.922 51.696 1.00 94.31 85 THR A O 1
ATOM 675 N N . LEU A 1 86 ? -51.264 -6.995 52.248 1.00 95.06 86 LEU A N 1
ATOM 676 C CA . LEU A 1 86 ? -51.749 -6.437 50.983 1.00 95.06 86 LEU A CA 1
ATOM 677 C C . LEU A 1 86 ? -51.244 -5.009 50.746 1.00 95.06 86 LEU A C 1
ATOM 679 O O . LEU A 1 86 ? -50.800 -4.701 49.644 1.00 95.06 86 LEU A O 1
ATOM 683 N N . GLN A 1 87 ? -51.241 -4.145 51.766 1.00 93.88 87 GLN A N 1
ATOM 684 C CA . GLN A 1 87 ? -50.663 -2.800 51.648 1.00 93.88 87 GLN A CA 1
ATOM 685 C C . GLN A 1 87 ? -49.181 -2.844 51.267 1.00 93.88 87 GLN A C 1
ATOM 687 O O . GLN A 1 87 ? -48.744 -2.080 50.408 1.00 93.88 87 GLN A O 1
ATOM 692 N N . THR A 1 88 ? -48.420 -3.769 51.851 1.00 93.44 88 THR A N 1
ATOM 693 C CA . THR A 1 88 ? -46.994 -3.931 51.539 1.00 93.44 88 THR A CA 1
ATOM 694 C C . THR A 1 88 ? -46.793 -4.376 50.089 1.00 93.44 88 THR A C 1
ATOM 696 O O . THR A 1 88 ? -45.940 -3.833 49.387 1.00 93.44 88 THR A O 1
ATOM 699 N N . GLN A 1 89 ? -47.614 -5.314 49.606 1.00 94.81 89 GLN A N 1
ATOM 700 C CA . GLN A 1 89 ? -47.586 -5.759 48.208 1.00 94.81 89 GLN A CA 1
ATOM 701 C C . GLN A 1 89 ? -47.959 -4.635 47.232 1.00 94.81 89 GLN A C 1
ATOM 703 O O . GLN A 1 89 ? -47.309 -4.488 46.199 1.00 94.81 89 GLN A O 1
ATOM 708 N N . ILE A 1 90 ? -48.951 -3.804 47.568 1.00 95.31 90 ILE A N 1
ATOM 709 C CA . ILE A 1 90 ? -49.335 -2.642 46.752 1.00 95.31 90 ILE A CA 1
ATOM 710 C C . ILE A 1 90 ? -48.165 -1.661 46.628 1.00 95.31 90 ILE A C 1
ATOM 712 O O . ILE A 1 90 ? -47.857 -1.225 45.518 1.00 95.31 90 ILE A O 1
ATOM 716 N N . ILE A 1 91 ? -47.481 -1.357 47.736 1.00 95.56 91 ILE A N 1
ATOM 717 C CA . ILE A 1 91 ? -46.315 -0.462 47.730 1.00 95.56 91 ILE A CA 1
ATOM 718 C C . ILE A 1 91 ? -45.181 -1.052 46.879 1.00 95.56 91 ILE A C 1
ATOM 720 O O . ILE A 1 91 ? -44.571 -0.342 46.079 1.00 95.56 91 ILE A O 1
ATOM 724 N N . TYR A 1 92 ? -44.922 -2.357 46.997 1.00 95.25 92 TYR A N 1
ATOM 725 C CA . TYR A 1 92 ? -43.921 -3.039 46.175 1.00 95.25 92 TYR A CA 1
ATOM 726 C C . TYR A 1 92 ? -44.231 -2.927 44.673 1.00 95.25 92 TYR A C 1
ATOM 728 O O . TYR A 1 92 ? -43.376 -2.491 43.901 1.00 95.25 92 TYR A O 1
ATOM 736 N N . LEU A 1 93 ? -45.469 -3.226 44.268 1.00 94.94 93 LEU A N 1
ATOM 737 C CA . LEU A 1 93 ? -45.902 -3.141 42.869 1.00 94.94 93 LEU A CA 1
ATOM 738 C C . LEU A 1 93 ? -45.877 -1.704 42.330 1.00 94.94 93 LEU A C 1
ATOM 740 O O . LEU A 1 93 ? -45.546 -1.479 41.166 1.00 94.94 93 LEU A O 1
ATOM 744 N N . GLN A 1 94 ? -46.194 -0.709 43.161 1.00 94.75 94 GLN A N 1
ATOM 745 C CA . GLN A 1 94 ? -46.074 0.702 42.783 1.00 94.75 94 GLN A CA 1
ATOM 746 C C . GLN A 1 94 ? -44.619 1.097 42.516 1.00 94.75 94 GLN A C 1
ATOM 748 O O . GLN A 1 94 ? -44.343 1.781 41.528 1.00 94.75 94 GLN A O 1
ATOM 753 N N . ASN A 1 95 ? -43.687 0.626 43.346 1.00 93.00 95 ASN A N 1
ATOM 754 C CA . ASN A 1 95 ? -42.261 0.873 43.153 1.00 93.00 95 ASN A CA 1
ATOM 755 C C . ASN A 1 95 ? -41.727 0.192 41.883 1.00 93.00 95 ASN A C 1
ATOM 757 O O . ASN A 1 95 ? -40.997 0.827 41.121 1.00 93.00 95 ASN A O 1
ATOM 761 N N . GLU A 1 96 ? -42.125 -1.055 41.606 1.00 93.19 96 GLU A N 1
ATOM 762 C CA . GLU A 1 96 ? -41.779 -1.735 40.348 1.00 93.19 96 GLU A CA 1
ATOM 763 C C . GLU A 1 96 ? -42.327 -0.995 39.126 1.00 93.19 96 GLU A C 1
ATOM 765 O O . GLU A 1 96 ? -41.590 -0.751 38.169 1.00 93.19 96 GLU A O 1
ATOM 770 N N . LYS A 1 97 ? -43.596 -0.569 39.169 1.00 94.69 97 LYS A N 1
ATOM 771 C CA . LYS A 1 97 ? -44.208 0.217 38.092 1.00 94.69 97 LYS A CA 1
ATOM 772 C C . LYS A 1 97 ? -43.424 1.504 37.826 1.00 94.69 97 LYS A C 1
ATOM 774 O O . LYS A 1 97 ? -43.191 1.847 36.666 1.00 94.69 97 LYS A O 1
ATOM 779 N N . GLN A 1 98 ? -42.999 2.204 38.878 1.00 93.62 98 GLN A N 1
ATOM 780 C CA . GLN A 1 98 ? -42.210 3.427 38.740 1.00 93.62 98 GLN A CA 1
ATOM 781 C C . GLN A 1 98 ? -40.816 3.149 38.161 1.00 93.62 98 GLN A C 1
ATOM 783 O O . GLN A 1 98 ? -40.360 3.880 37.282 1.00 93.62 98 GLN A O 1
ATOM 788 N N . ALA A 1 99 ? -40.147 2.085 38.611 1.00 92.56 99 ALA A N 1
ATOM 789 C CA . ALA A 1 99 ? -38.849 1.681 38.075 1.00 92.56 99 ALA A CA 1
ATOM 790 C C . ALA A 1 99 ? -38.939 1.333 36.580 1.00 92.56 99 ALA A C 1
ATOM 792 O O . ALA A 1 99 ? -38.102 1.770 35.788 1.00 92.56 99 ALA A O 1
ATOM 793 N N . LEU A 1 100 ? -39.993 0.617 36.179 1.00 94.19 100 LEU A N 1
ATOM 794 C CA . LEU A 1 100 ? -40.247 0.281 34.781 1.00 94.19 100 LEU A CA 1
ATOM 795 C C . LEU A 1 100 ? -40.500 1.534 33.932 1.00 94.19 100 LEU A C 1
ATOM 797 O O . LEU A 1 100 ? -39.914 1.668 32.860 1.00 94.19 100 LEU A O 1
ATOM 801 N N . ALA A 1 101 ? -41.311 2.478 34.420 1.00 92.94 101 ALA A N 1
ATOM 802 C CA . ALA A 1 101 ? -41.576 3.741 33.728 1.00 92.94 101 ALA A CA 1
ATOM 803 C C . ALA A 1 101 ? -40.299 4.580 33.530 1.00 92.94 101 ALA A C 1
ATOM 805 O O . ALA A 1 101 ? -40.070 5.129 32.448 1.00 92.94 101 ALA A O 1
ATOM 806 N N . ASN A 1 102 ? -39.435 4.636 34.548 1.00 93.44 102 ASN A N 1
ATOM 807 C CA . ASN A 1 102 ? -38.148 5.325 34.462 1.00 93.44 102 ASN A CA 1
ATOM 808 C C . ASN A 1 102 ? -37.228 4.667 33.418 1.00 93.44 102 ASN A C 1
ATOM 810 O O . ASN A 1 102 ? -36.647 5.366 32.588 1.00 93.44 102 ASN A O 1
ATOM 814 N N . ASN A 1 103 ? -37.147 3.331 33.408 1.00 95.25 103 ASN A N 1
ATOM 815 C CA . ASN A 1 103 ? -36.368 2.588 32.412 1.00 95.25 103 ASN A CA 1
ATOM 816 C C . ASN A 1 103 ? -36.882 2.827 30.986 1.00 95.25 103 ASN A C 1
ATOM 818 O O . ASN A 1 103 ? -36.082 3.063 30.081 1.00 95.25 103 ASN A O 1
ATOM 822 N N . LEU A 1 104 ? -38.204 2.821 30.787 1.00 94.31 104 LEU A N 1
ATOM 823 C CA . LEU A 1 104 ? -38.815 3.084 29.482 1.00 94.31 104 LEU A CA 1
ATOM 824 C C . LEU A 1 104 ? -38.491 4.503 28.986 1.00 94.31 104 LEU A C 1
ATOM 826 O O . LEU A 1 104 ? -38.196 4.712 27.812 1.00 94.31 104 LEU A O 1
ATOM 830 N N . THR A 1 105 ? -38.500 5.478 29.897 1.00 93.94 105 THR A N 1
ATOM 831 C CA . THR A 1 105 ? -38.181 6.879 29.590 1.00 93.94 105 THR A CA 1
ATOM 832 C C . THR A 1 105 ? -36.725 7.047 29.152 1.00 93.94 105 THR A C 1
ATOM 834 O O . THR A 1 105 ? -36.447 7.758 28.187 1.00 93.94 105 THR A O 1
ATOM 837 N N . GLU A 1 106 ? -35.783 6.374 29.818 1.00 93.06 106 GLU A N 1
ATOM 838 C CA . GLU A 1 106 ? -34.371 6.403 29.414 1.00 93.06 106 GLU A CA 1
ATOM 839 C C . GLU A 1 106 ? -34.123 5.673 28.088 1.00 93.06 106 GLU A C 1
ATOM 841 O O . GLU A 1 106 ? -33.369 6.169 27.249 1.00 93.06 106 GLU A O 1
ATOM 846 N N . GLN A 1 107 ? -34.814 4.557 27.831 1.00 93.62 107 GLN A N 1
ATOM 847 C CA . GLN A 1 107 ? -34.761 3.905 26.517 1.00 93.62 107 GLN A CA 1
ATOM 848 C C . GLN A 1 107 ? -35.266 4.828 25.400 1.00 93.62 107 GLN A C 1
ATOM 850 O O . GLN A 1 107 ? -34.633 4.924 24.350 1.00 93.62 107 GLN A O 1
ATOM 855 N N . LEU A 1 108 ? -36.360 5.562 25.627 1.00 93.19 108 LEU A N 1
ATOM 856 C CA . LEU A 1 108 ? -36.880 6.527 24.654 1.00 93.19 108 LEU A CA 1
ATOM 857 C C . LEU A 1 108 ? -35.886 7.661 24.364 1.00 93.19 108 LEU A C 1
ATOM 859 O O . LEU A 1 108 ? -35.705 8.028 23.200 1.00 93.19 108 LEU A O 1
ATOM 863 N N . LYS A 1 109 ? -35.192 8.182 25.385 1.00 93.94 109 LYS A N 1
ATOM 864 C CA . LYS A 1 109 ? -34.115 9.165 25.179 1.00 93.94 109 LYS A CA 1
ATOM 865 C C . LYS A 1 109 ? -32.983 8.597 24.328 1.00 93.94 109 LYS A C 1
ATOM 867 O O . LYS A 1 109 ? -32.566 9.255 23.378 1.00 93.94 109 LYS A O 1
ATOM 872 N N . GLN A 1 110 ? -32.525 7.378 24.623 1.00 93.62 110 GLN A N 1
ATOM 873 C CA . GLN A 1 110 ? -31.475 6.722 23.837 1.00 93.62 110 GLN A CA 1
ATOM 874 C C . GLN A 1 110 ? -31.885 6.542 22.372 1.00 93.62 110 GLN A C 1
ATOM 876 O O . GLN A 1 110 ? -31.098 6.847 21.480 1.00 93.62 110 GLN A O 1
ATOM 881 N N . ILE A 1 111 ? -33.125 6.116 22.108 1.00 92.81 111 ILE A N 1
ATOM 882 C CA . ILE A 1 111 ? -33.654 5.971 20.742 1.00 92.81 111 ILE A CA 1
ATOM 883 C C . ILE A 1 111 ? -33.658 7.316 20.005 1.00 92.81 111 ILE A C 1
ATOM 885 O O . ILE A 1 111 ? -33.249 7.386 18.846 1.00 92.81 111 ILE A O 1
ATOM 889 N N . SER A 1 112 ? -34.078 8.397 20.668 1.00 94.00 112 SER A N 1
ATOM 890 C CA . SER A 1 112 ? -34.045 9.739 20.076 1.00 94.00 112 SER A CA 1
ATOM 891 C C . SER A 1 112 ? -32.621 10.171 19.718 1.00 94.00 112 SER A C 1
ATOM 893 O O . SER A 1 112 ? -32.400 10.756 18.658 1.00 94.00 112 SER A O 1
ATOM 895 N N . GLN A 1 113 ? -31.655 9.866 20.584 1.00 92.88 113 GLN A N 1
ATOM 896 C CA . GLN A 1 113 ? -30.249 10.215 20.393 1.00 92.88 113 GLN A CA 1
ATOM 897 C C . GLN A 1 113 ? -29.629 9.427 19.230 1.00 92.88 113 GLN A C 1
ATOM 899 O O . GLN A 1 113 ? -29.011 10.014 18.344 1.00 92.88 113 GLN A O 1
ATOM 904 N N . LEU A 1 114 ? -29.905 8.121 19.158 1.00 93.00 114 LEU A N 1
ATOM 905 C CA . LEU A 1 114 ? -29.503 7.262 18.040 1.00 93.00 114 LEU A CA 1
ATOM 906 C C . LEU A 1 114 ? -30.100 7.723 16.705 1.00 93.00 114 LEU A C 1
ATOM 908 O O . LEU A 1 114 ? -29.423 7.685 15.679 1.00 93.00 114 LEU A O 1
ATOM 912 N N . ASN A 1 115 ? -31.349 8.193 16.694 1.00 93.44 115 ASN A N 1
ATOM 913 C CA . ASN A 1 115 ? -31.959 8.743 15.482 1.00 93.44 115 ASN A CA 1
ATOM 914 C C . ASN A 1 115 ? -31.275 10.033 15.015 1.00 93.44 115 ASN A C 1
ATOM 916 O O . ASN A 1 115 ? -31.104 10.234 13.813 1.00 93.44 115 ASN A O 1
ATOM 920 N N . GLN A 1 116 ? -30.857 10.893 15.943 1.00 91.38 116 GLN A N 1
ATOM 921 C CA . GLN A 1 116 ? -30.107 12.096 15.596 1.00 91.38 116 GLN A CA 1
ATOM 922 C C . GLN A 1 116 ? -28.731 11.745 15.010 1.00 91.38 116 GLN A C 1
ATOM 924 O O . GLN A 1 116 ? -28.356 12.284 13.969 1.00 91.38 116 GLN A O 1
ATOM 929 N N . GLU A 1 117 ? -28.011 10.797 15.618 1.00 92.62 117 GLU A N 1
ATOM 930 C CA . GLU A 1 117 ? -26.739 10.292 15.083 1.00 92.62 117 GLU A CA 1
ATOM 931 C C . GLU A 1 117 ? -26.907 9.667 13.694 1.00 92.62 117 GLU A C 1
ATOM 933 O O . GLU A 1 117 ? -26.127 9.960 12.788 1.00 92.62 117 GLU A O 1
ATOM 938 N N . LYS A 1 118 ? -27.961 8.868 13.485 1.00 93.56 118 LYS A N 1
ATOM 939 C CA . LYS A 1 118 ? -28.289 8.284 12.178 1.00 93.56 118 LYS A CA 1
ATOM 940 C C . LYS A 1 118 ? -28.469 9.358 11.102 1.00 93.56 118 LYS A C 1
ATOM 942 O O . LYS A 1 118 ? -27.931 9.208 10.006 1.00 93.56 118 LYS A O 1
ATOM 947 N N . ASN A 1 119 ? -29.198 10.430 11.410 1.00 92.50 119 ASN A N 1
ATOM 948 C CA . ASN A 1 119 ? -29.419 11.529 10.469 1.00 92.50 119 ASN A CA 1
ATOM 949 C C . ASN A 1 119 ? -28.112 12.266 10.142 1.00 92.50 119 ASN A C 1
ATOM 951 O O . ASN A 1 119 ? -27.856 12.571 8.978 1.00 92.50 119 ASN A O 1
ATOM 955 N N . ASN A 1 120 ? -27.256 12.496 11.142 1.00 93.00 120 ASN A N 1
ATOM 956 C CA . ASN A 1 120 ? -25.942 13.106 10.925 1.00 93.00 120 ASN A CA 1
ATOM 957 C C . ASN A 1 120 ? -25.066 12.237 10.012 1.00 93.00 120 ASN A C 1
ATOM 959 O O . ASN A 1 120 ? -24.525 12.737 9.028 1.00 93.00 120 ASN A O 1
ATOM 963 N N . LEU A 1 121 ? -25.003 10.928 10.271 1.00 92.50 121 LEU A N 1
ATOM 964 C CA . LEU A 1 121 ? -24.257 9.983 9.435 1.00 92.50 121 LEU A CA 1
ATOM 9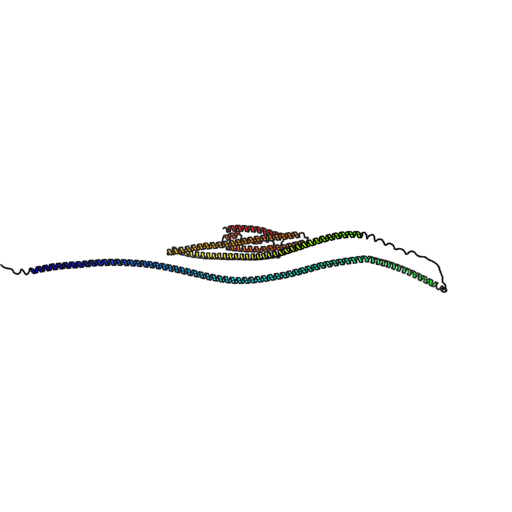65 C C . LEU A 1 121 ? -24.813 9.902 8.005 1.00 92.50 121 LEU A C 1
ATOM 967 O O . LEU A 1 121 ? -24.045 9.768 7.056 1.00 92.50 121 LEU A O 1
ATOM 971 N N . GLN A 1 122 ? -26.134 10.006 7.818 1.00 91.00 122 GLN A N 1
ATOM 972 C CA . GLN A 1 122 ? -26.733 10.080 6.480 1.00 91.00 122 GLN A CA 1
ATOM 973 C C . GLN A 1 122 ? -26.315 11.343 5.722 1.00 91.00 122 GLN A C 1
ATOM 975 O O . GLN A 1 122 ? -26.033 11.258 4.526 1.00 91.00 122 GLN A O 1
ATOM 980 N N . ASN A 1 123 ? -26.234 12.487 6.402 1.00 92.31 123 ASN A N 1
ATOM 981 C CA . ASN A 1 123 ? -25.766 13.732 5.795 1.00 92.31 123 ASN A CA 1
ATOM 982 C C . ASN A 1 123 ? -24.279 13.650 5.423 1.00 92.31 123 ASN A C 1
ATOM 984 O O . ASN A 1 123 ? -23.909 14.006 4.304 1.00 92.31 123 ASN A O 1
ATOM 988 N N . GLU A 1 124 ? -23.435 13.116 6.310 1.00 92.81 124 GLU A N 1
ATOM 989 C CA . GLU A 1 124 ? -22.015 12.879 6.017 1.00 92.81 124 GLU A CA 1
ATOM 990 C C . GLU A 1 124 ? -21.832 11.918 4.834 1.00 92.81 124 GLU A C 1
ATOM 992 O O . GLU A 1 124 ? -21.000 12.159 3.957 1.00 92.81 124 GLU A O 1
ATOM 997 N N . LEU A 1 125 ? -22.649 10.863 4.755 1.00 92.50 125 LEU A N 1
ATOM 998 C CA . LEU A 1 125 ? -22.636 9.923 3.636 1.00 92.50 125 LEU A CA 1
ATOM 999 C C . LEU A 1 125 ? -23.033 10.599 2.317 1.00 92.50 125 LEU A C 1
ATOM 1001 O O . LEU A 1 125 ? -22.396 10.358 1.290 1.00 92.50 125 LEU A O 1
ATOM 1005 N N . ALA A 1 126 ? -24.066 11.446 2.333 1.00 91.81 126 ALA A N 1
ATOM 1006 C CA . ALA A 1 126 ? -24.482 12.206 1.159 1.00 91.81 126 ALA A CA 1
ATOM 1007 C C . ALA A 1 126 ? -23.363 13.145 0.681 1.00 91.81 126 ALA A C 1
ATOM 1009 O O . ALA A 1 126 ? -23.040 13.150 -0.507 1.00 91.81 126 ALA A O 1
ATOM 1010 N N . GLN A 1 127 ? -22.710 13.857 1.604 1.00 90.94 127 GLN A N 1
ATOM 1011 C CA . GLN A 1 127 ? -21.583 14.733 1.281 1.00 90.94 127 GLN A CA 1
ATOM 1012 C C . GLN A 1 127 ? -20.388 13.950 0.725 1.00 90.94 127 GLN A C 1
ATOM 1014 O O . GLN A 1 127 ? -19.796 14.339 -0.280 1.00 90.94 127 GLN A O 1
ATOM 1019 N N . SER A 1 128 ? -20.050 12.815 1.338 1.00 89.88 128 SER A N 1
ATOM 1020 C CA . SER A 1 128 ? -18.963 11.957 0.865 1.00 89.88 128 SER A CA 1
ATOM 1021 C C . SER A 1 128 ? -19.230 11.445 -0.555 1.00 89.88 128 SER A C 1
ATOM 1023 O O . SER A 1 128 ? -18.325 11.426 -1.386 1.00 89.88 128 SER A O 1
ATOM 1025 N N . LYS A 1 129 ? -20.489 11.120 -0.880 1.00 92.75 129 LYS A N 1
ATOM 1026 C CA . LYS A 1 129 ? -20.897 10.706 -2.229 1.00 92.75 129 LYS A CA 1
ATOM 1027 C C . LYS A 1 129 ? -20.701 11.812 -3.272 1.00 92.75 129 LYS A C 1
ATOM 1029 O O . LYS A 1 129 ? -20.238 11.514 -4.371 1.00 92.75 129 LYS A O 1
ATOM 1034 N N . VAL A 1 130 ? -21.006 13.064 -2.922 1.00 92.75 130 VAL A N 1
ATOM 1035 C CA . VAL A 1 130 ? -20.756 14.233 -3.787 1.00 92.75 130 VAL A CA 1
ATOM 1036 C C . VAL A 1 130 ? -19.256 14.418 -4.021 1.00 92.75 130 VAL A C 1
ATOM 1038 O O . VAL A 1 130 ? -18.827 14.507 -5.168 1.00 92.75 130 VAL A O 1
ATOM 1041 N N . ASN A 1 131 ? -18.447 14.371 -2.960 1.00 92.62 131 ASN A N 1
ATOM 1042 C CA . ASN A 1 131 ? -16.992 14.513 -3.073 1.00 92.62 131 ASN A CA 1
ATOM 1043 C C . ASN A 1 131 ? -16.372 13.405 -3.948 1.00 92.62 131 ASN A C 1
ATOM 1045 O O . ASN A 1 131 ? -15.464 13.667 -4.733 1.00 92.62 131 ASN A O 1
ATOM 1049 N N . ILE A 1 132 ? -16.868 12.165 -3.844 1.00 91.31 132 ILE A N 1
ATOM 1050 C CA . ILE A 1 132 ? -16.420 11.051 -4.694 1.00 91.31 132 ILE A CA 1
ATOM 1051 C C . ILE A 1 132 ? -16.750 11.316 -6.169 1.00 91.31 132 ILE A C 1
ATOM 1053 O O . ILE A 1 132 ? -15.895 11.086 -7.022 1.00 91.31 132 ILE A O 1
ATOM 1057 N N . GLN A 1 133 ? -17.950 11.815 -6.482 1.00 90.25 133 GLN A N 1
ATOM 1058 C CA . GLN A 1 133 ? -18.311 12.171 -7.861 1.00 90.25 133 GLN A CA 1
ATOM 1059 C C . GLN A 1 133 ? -17.429 13.292 -8.421 1.00 90.25 133 GLN A C 1
ATOM 1061 O O . GLN A 1 133 ? -17.021 13.231 -9.581 1.00 90.25 133 GLN A O 1
ATOM 1066 N N . GLU A 1 134 ? -17.097 14.296 -7.610 1.00 93.44 134 GLU A N 1
ATOM 1067 C CA . GLU A 1 134 ? -16.204 15.377 -8.027 1.00 93.44 134 GLU A CA 1
ATOM 1068 C C . GLU A 1 134 ? -14.786 14.863 -8.316 1.00 93.44 134 GLU A C 1
ATOM 1070 O O . GLU A 1 134 ? -14.216 15.175 -9.363 1.00 93.44 134 GLU A O 1
ATOM 1075 N N . LEU A 1 135 ? -14.248 13.999 -7.450 1.00 91.62 135 LEU A N 1
ATOM 1076 C CA . LEU A 1 135 ? -12.948 13.358 -7.669 1.00 91.62 135 LEU A CA 1
ATOM 1077 C C . LEU A 1 135 ? -12.933 12.479 -8.927 1.00 91.62 135 LEU A C 1
ATOM 1079 O O . LEU A 1 135 ? -11.943 12.485 -9.656 1.00 91.62 135 LEU A O 1
ATOM 1083 N N . GLN A 1 136 ? -14.023 11.762 -9.220 1.00 89.56 136 GLN A N 1
ATOM 1084 C CA . GLN A 1 136 ? -14.161 10.988 -10.461 1.00 89.56 136 GLN A CA 1
ATOM 1085 C C . GLN A 1 136 ? -14.133 11.895 -11.698 1.00 89.56 136 GLN A C 1
ATOM 1087 O O . GLN A 1 136 ? -13.397 11.620 -12.643 1.00 89.56 136 GLN A O 1
ATOM 1092 N N . SER A 1 137 ? -14.855 13.018 -11.665 1.00 90.12 137 SER A N 1
ATOM 1093 C CA . SER A 1 137 ? -14.841 14.008 -12.751 1.00 90.12 137 SER A CA 1
ATOM 1094 C C . SER A 1 137 ? -13.439 14.593 -12.980 1.00 90.12 137 SER A C 1
ATOM 1096 O O . SER A 1 137 ? -12.966 14.686 -14.116 1.00 90.12 137 SER A O 1
ATOM 1098 N N . GLN A 1 138 ? -12.717 14.918 -11.901 1.00 90.94 138 GLN A N 1
ATOM 1099 C CA . GLN A 1 138 ? -11.326 15.374 -11.987 1.00 90.94 138 GLN A CA 1
ATOM 1100 C C . GLN A 1 138 ? -10.405 14.289 -12.561 1.00 90.94 138 GLN A C 1
ATOM 1102 O O . GLN A 1 138 ? -9.568 14.581 -13.419 1.00 90.94 138 GLN A O 1
ATOM 1107 N N . GLN A 1 139 ? -10.566 13.034 -12.132 1.00 90.81 139 GLN A N 1
ATOM 1108 C CA . GLN A 1 139 ? -9.800 11.898 -12.648 1.00 90.81 139 GLN A CA 1
ATOM 1109 C C . GLN A 1 139 ? -10.002 11.723 -14.160 1.00 90.81 139 GLN A C 1
ATOM 1111 O O . GLN A 1 139 ? -9.019 11.569 -14.891 1.00 90.81 139 GLN A O 1
ATOM 1116 N N . ASP A 1 140 ? -11.243 11.803 -14.641 1.00 89.81 140 ASP A N 1
ATOM 1117 C CA . ASP A 1 140 ? -11.556 11.724 -16.070 1.00 89.81 140 ASP A CA 1
ATOM 1118 C C . ASP A 1 140 ? -10.933 12.890 -16.850 1.00 89.81 140 ASP A C 1
ATOM 1120 O O . ASP A 1 140 ? -10.362 12.697 -17.929 1.00 89.81 140 ASP A O 1
ATOM 1124 N N . GLN A 1 141 ? -10.937 14.098 -16.278 1.00 91.38 141 GLN A N 1
ATOM 1125 C CA . GLN A 1 141 ? -10.280 15.254 -16.883 1.00 91.38 141 GLN A CA 1
ATOM 1126 C C . GLN A 1 141 ? -8.759 15.059 -17.008 1.00 91.38 141 GLN A C 1
ATOM 1128 O O . GLN A 1 141 ? -8.181 15.370 -18.054 1.00 91.38 141 GLN A O 1
ATOM 1133 N N . PHE A 1 142 ? -8.098 14.529 -15.974 1.00 90.88 142 PHE A N 1
ATOM 1134 C CA . PHE A 1 142 ? -6.667 14.211 -16.032 1.00 90.88 142 PHE A CA 1
ATOM 1135 C C . PHE A 1 142 ? -6.365 13.119 -17.056 1.00 90.88 142 PHE A C 1
ATOM 1137 O O . PHE A 1 142 ? -5.397 13.238 -17.810 1.00 90.88 142 PHE A O 1
ATOM 1144 N N . LYS A 1 143 ? -7.213 12.091 -17.136 1.00 91.50 143 LYS A N 1
ATOM 1145 C CA . LYS A 1 143 ? -7.074 11.007 -18.112 1.00 91.50 143 LYS A CA 1
ATOM 1146 C C . LYS A 1 143 ? -7.148 11.530 -19.546 1.00 91.50 143 LYS A C 1
ATOM 1148 O O . LYS A 1 143 ? -6.305 11.176 -20.366 1.00 91.50 143 LYS A O 1
ATOM 1153 N N . ASN A 1 144 ? -8.081 12.437 -19.827 1.00 89.75 144 ASN A N 1
ATOM 1154 C CA . ASN A 1 144 ? -8.202 13.068 -21.141 1.00 89.75 144 ASN A CA 1
ATOM 1155 C C . ASN A 1 144 ? -6.976 13.926 -21.489 1.00 89.75 144 ASN A C 1
ATOM 1157 O O . ASN A 1 144 ? -6.464 13.836 -22.603 1.00 89.75 144 ASN A O 1
ATOM 1161 N N . LYS A 1 145 ? -6.449 14.703 -20.531 1.00 92.12 145 LYS A N 1
ATOM 1162 C CA . LYS A 1 145 ? -5.204 15.471 -20.728 1.00 92.12 145 LYS A CA 1
ATOM 1163 C C . LYS A 1 145 ? -4.003 14.564 -21.014 1.00 92.12 145 LYS A C 1
ATOM 1165 O O . LYS A 1 145 ? -3.186 14.890 -21.871 1.00 92.12 145 LYS A O 1
ATOM 1170 N N . LEU A 1 146 ? -3.908 13.424 -20.329 1.00 90.25 146 LEU A N 1
ATOM 1171 C CA . LEU A 1 146 ? -2.840 12.449 -20.552 1.00 90.25 146 LEU A CA 1
ATOM 1172 C C . LEU A 1 146 ? -2.924 11.828 -21.952 1.00 90.25 146 LEU A C 1
ATOM 1174 O O . LEU A 1 146 ? -1.910 11.752 -22.640 1.00 90.25 146 LEU A O 1
ATOM 1178 N N . ILE A 1 147 ? -4.127 11.437 -22.389 1.00 92.31 147 ILE A N 1
ATOM 1179 C CA . ILE A 1 147 ? -4.358 10.918 -23.745 1.00 92.31 147 ILE A CA 1
ATOM 1180 C C . ILE A 1 147 ? -3.939 11.958 -24.791 1.00 92.31 147 ILE A C 1
ATOM 1182 O O . ILE A 1 147 ? -3.235 11.613 -25.737 1.00 92.31 147 ILE A O 1
ATOM 1186 N N . GLN A 1 148 ? -4.302 13.231 -24.599 1.00 88.44 148 GLN A N 1
ATOM 1187 C CA . GLN A 1 148 ? -3.905 14.299 -25.518 1.00 88.44 148 GLN A CA 1
ATOM 1188 C C . GLN A 1 148 ? -2.380 14.453 -25.592 1.00 88.44 148 GLN A C 1
ATOM 1190 O O . GLN A 1 148 ? -1.818 14.459 -26.681 1.00 88.44 148 GLN A O 1
ATOM 1195 N N . SER A 1 149 ? -1.694 14.478 -24.446 1.00 88.56 149 SER A N 1
ATOM 1196 C CA . SER A 1 149 ? -0.230 14.576 -24.412 1.00 88.56 149 SER A CA 1
ATOM 1197 C C . SER A 1 149 ? 0.460 13.388 -25.098 1.00 88.56 149 SER A C 1
ATOM 1199 O O . SER A 1 149 ? 1.472 13.574 -25.772 1.00 88.56 149 SER A O 1
ATOM 1201 N N . GLN A 1 150 ? -0.094 12.177 -24.978 1.00 90.88 150 GLN A N 1
ATOM 1202 C CA . GLN A 1 150 ? 0.416 10.995 -25.681 1.00 90.88 150 GLN A CA 1
ATOM 1203 C C . GLN A 1 150 ? 0.227 11.091 -27.201 1.00 90.88 150 GLN A C 1
ATOM 1205 O O . GLN A 1 150 ? 1.105 10.663 -27.952 1.00 90.88 150 GLN A O 1
ATOM 1210 N N . ILE A 1 151 ? -0.900 11.644 -27.662 1.00 93.06 151 ILE A N 1
ATOM 1211 C CA . ILE A 1 151 ? -1.149 11.898 -29.088 1.00 93.06 151 ILE A CA 1
ATOM 1212 C C . ILE A 1 151 ? -0.144 12.925 -29.619 1.00 93.06 151 ILE A C 1
ATOM 1214 O O . ILE A 1 151 ? 0.500 12.669 -30.636 1.00 93.06 151 ILE A O 1
ATOM 1218 N N . ASP A 1 152 ? 0.041 14.037 -28.908 1.00 91.31 152 ASP A N 1
ATOM 1219 C CA . ASP A 1 152 ? 0.974 15.096 -29.305 1.00 91.31 152 ASP A CA 1
ATOM 1220 C C . ASP A 1 152 ? 2.416 14.565 -29.369 1.00 91.31 152 ASP A C 1
ATOM 1222 O O . ASP A 1 152 ? 3.139 14.830 -30.332 1.00 91.31 152 ASP A O 1
ATOM 1226 N N . HIS A 1 153 ? 2.823 13.742 -28.395 1.00 89.38 153 HIS A N 1
ATOM 1227 C CA . HIS A 1 153 ? 4.135 13.091 -28.399 1.00 89.38 153 HIS A CA 1
ATOM 1228 C C . HIS A 1 153 ? 4.328 12.193 -29.627 1.00 89.38 153 HIS A C 1
ATOM 1230 O O . HIS A 1 153 ? 5.353 12.294 -30.300 1.00 89.38 153 HIS A O 1
ATOM 1236 N N . LYS A 1 154 ? 3.343 11.346 -29.962 1.00 92.38 154 LYS A N 1
ATOM 1237 C CA . LYS A 1 154 ? 3.410 10.494 -31.162 1.00 92.38 154 LYS A CA 1
ATOM 1238 C C . LYS A 1 154 ? 3.541 11.315 -32.444 1.00 92.38 154 LYS A C 1
ATOM 1240 O O . LYS A 1 154 ? 4.331 10.962 -33.312 1.00 92.38 154 LYS A O 1
ATOM 1245 N N . GLN A 1 155 ? 2.821 12.432 -32.553 1.00 91.31 155 GLN A N 1
ATOM 1246 C CA . GLN A 1 155 ? 2.938 13.319 -33.715 1.00 91.31 155 GLN A CA 1
ATOM 1247 C C . GLN A 1 155 ? 4.329 13.960 -33.829 1.00 91.31 155 GLN A C 1
ATOM 1249 O O . GLN A 1 155 ? 4.839 14.139 -34.936 1.00 91.31 155 GLN A O 1
ATOM 1254 N N . ILE A 1 156 ? 4.950 14.324 -32.702 1.00 90.50 156 ILE A N 1
ATOM 1255 C CA . ILE A 1 156 ? 6.327 14.838 -32.678 1.00 90.50 156 ILE A CA 1
ATOM 1256 C C . ILE A 1 156 ? 7.313 13.744 -33.100 1.00 90.50 156 ILE A C 1
ATOM 1258 O O . ILE A 1 156 ? 8.198 14.001 -33.913 1.00 90.50 156 ILE A O 1
ATOM 1262 N N . GLU A 1 157 ? 7.140 12.523 -32.600 1.00 91.12 157 GLU A N 1
ATOM 1263 C CA . GLU A 1 157 ? 7.9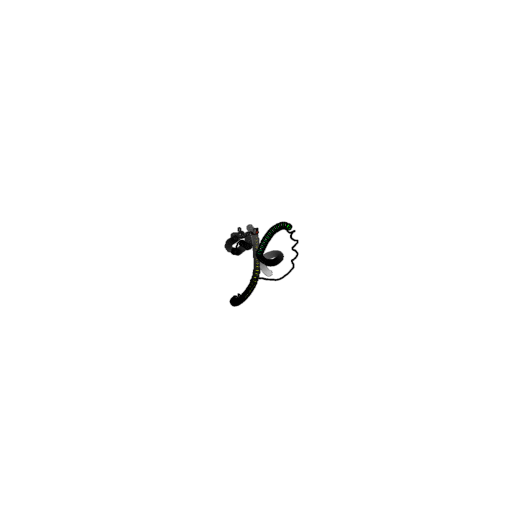76 11.370 -32.941 1.00 91.12 157 GLU A CA 1
ATOM 1264 C C . GLU A 1 157 ? 7.913 11.039 -34.442 1.00 91.12 157 GLU A C 1
ATOM 1266 O O . GLU A 1 157 ? 8.952 10.892 -35.087 1.00 91.12 157 GLU A O 1
ATOM 1271 N N . GLU A 1 158 ? 6.717 11.040 -35.039 1.00 91.62 158 GLU A N 1
ATOM 1272 C CA . GLU A 1 158 ? 6.538 10.868 -36.488 1.00 91.62 158 GLU A CA 1
ATOM 1273 C C . GLU A 1 158 ? 7.220 11.978 -37.303 1.00 91.62 158 GLU A C 1
ATOM 1275 O O . GLU A 1 158 ? 7.868 11.702 -38.319 1.00 91.62 158 GLU A O 1
ATOM 1280 N N . LYS A 1 159 ? 7.120 13.241 -36.862 1.00 92.12 159 LYS A N 1
ATOM 1281 C CA . LYS A 1 159 ? 7.822 14.364 -37.509 1.00 92.12 159 LYS A CA 1
ATOM 1282 C C . LYS A 1 159 ? 9.339 14.209 -37.421 1.00 92.12 159 LYS A C 1
ATOM 1284 O O . LYS A 1 159 ? 10.019 14.447 -38.418 1.00 92.12 159 LYS A O 1
ATOM 1289 N N . ASN A 1 160 ? 9.859 13.784 -36.272 1.00 90.50 160 ASN A N 1
ATOM 1290 C CA . ASN A 1 160 ? 11.290 13.560 -36.076 1.00 90.50 160 ASN A CA 1
ATOM 1291 C C . ASN A 1 160 ? 11.809 12.433 -36.976 1.00 90.50 160 ASN A C 1
ATOM 1293 O O . ASN A 1 160 ? 12.814 12.627 -37.653 1.00 90.50 160 ASN A O 1
ATOM 1297 N N . LEU A 1 161 ? 11.083 11.316 -37.083 1.00 92.06 161 LEU A N 1
ATOM 1298 C CA . LEU A 1 161 ? 11.421 10.230 -38.012 1.00 92.06 161 LEU A CA 1
ATOM 1299 C C . LEU A 1 161 ? 11.432 10.701 -39.473 1.00 92.06 161 LEU A C 1
ATOM 1301 O O . LEU A 1 161 ? 12.271 10.278 -40.271 1.00 92.06 161 LEU A O 1
ATOM 1305 N N . LYS A 1 162 ? 10.507 11.588 -39.859 1.00 93.75 162 LYS A N 1
ATOM 1306 C CA . LYS A 1 162 ? 10.490 12.159 -41.212 1.00 93.75 162 LYS A CA 1
ATOM 1307 C C . LYS A 1 162 ? 11.710 13.048 -41.472 1.00 93.75 162 LYS A C 1
ATOM 1309 O O . LYS A 1 162 ? 12.330 12.916 -42.525 1.00 93.75 162 LYS A O 1
ATOM 1314 N N . LEU A 1 163 ? 12.070 13.901 -40.512 1.00 92.00 163 LEU A N 1
ATOM 1315 C CA . LEU A 1 163 ? 13.265 14.748 -40.587 1.00 92.00 163 LEU A CA 1
ATOM 1316 C C . LEU A 1 163 ? 14.552 13.919 -40.633 1.00 92.00 163 LEU A C 1
ATOM 1318 O O . LEU A 1 163 ? 15.442 14.220 -41.421 1.00 92.00 163 LEU A O 1
ATOM 1322 N N . GLU A 1 164 ? 14.639 12.850 -39.845 1.00 90.31 164 GLU A N 1
ATOM 1323 C CA . GLU A 1 164 ? 15.785 11.939 -39.849 1.00 90.31 164 GLU A CA 1
ATOM 1324 C C . GLU A 1 164 ? 15.955 11.267 -41.220 1.00 90.31 164 GLU A C 1
ATOM 1326 O O . GLU A 1 164 ? 17.052 11.249 -41.777 1.00 90.31 164 GLU A O 1
ATOM 1331 N N . ASN A 1 165 ? 14.855 10.828 -41.840 1.00 90.06 165 ASN A N 1
ATOM 1332 C CA . ASN A 1 165 ? 14.873 10.300 -43.206 1.00 90.06 165 ASN A CA 1
ATOM 1333 C C . ASN A 1 165 ? 15.299 11.346 -44.254 1.00 90.06 165 ASN A C 1
ATOM 1335 O O . ASN A 1 165 ? 16.015 11.011 -45.201 1.00 90.06 165 ASN A O 1
ATOM 1339 N N . GLU A 1 166 ? 14.864 12.603 -44.126 1.00 92.94 166 GLU A N 1
ATOM 1340 C CA . GLU A 1 166 ? 15.321 13.695 -45.001 1.00 92.94 166 GLU A CA 1
ATOM 1341 C C . GLU A 1 166 ? 16.817 13.974 -44.818 1.00 92.94 166 GLU A C 1
ATOM 1343 O O . GLU A 1 166 ? 17.538 14.135 -45.805 1.00 92.94 166 GLU A O 1
ATOM 1348 N N . LEU A 1 167 ? 17.309 13.943 -43.580 1.00 91.19 167 LEU A N 1
ATOM 1349 C CA . LEU A 1 167 ? 18.718 14.142 -43.259 1.00 91.19 167 LEU A CA 1
ATOM 1350 C C . LEU A 1 167 ? 19.595 13.026 -43.844 1.00 91.19 167 LEU A C 1
ATOM 1352 O O . LEU A 1 167 ? 20.630 13.320 -44.442 1.00 91.19 167 LEU A O 1
ATOM 1356 N N . VAL A 1 168 ? 19.149 11.767 -43.777 1.00 91.56 168 VAL A N 1
ATOM 1357 C CA . VAL A 1 168 ? 19.827 10.633 -44.432 1.00 91.56 168 VAL A CA 1
ATOM 1358 C C . VAL A 1 168 ? 19.893 10.825 -45.951 1.00 91.56 168 VAL A C 1
ATOM 1360 O O . VAL A 1 168 ? 20.948 10.610 -46.550 1.00 91.56 168 VAL A O 1
ATOM 1363 N N . LYS A 1 169 ? 18.806 11.279 -46.594 1.00 91.56 169 LYS A N 1
ATOM 1364 C CA . LYS A 1 169 ? 18.807 11.569 -48.042 1.00 91.56 169 LYS A CA 1
ATOM 1365 C C . LYS A 1 169 ? 19.788 12.683 -48.404 1.00 91.56 169 LYS A C 1
ATOM 1367 O O . LYS A 1 169 ? 20.510 12.556 -49.391 1.00 91.56 169 LYS A O 1
ATOM 1372 N N . LEU A 1 170 ? 19.835 13.755 -47.611 1.00 91.44 170 LEU A N 1
ATOM 1373 C CA . LEU A 1 170 ? 20.783 14.853 -47.816 1.00 91.44 170 LEU A CA 1
ATOM 1374 C C . LEU A 1 170 ? 22.233 14.388 -47.644 1.00 91.44 170 LEU A C 1
ATOM 1376 O O . LEU A 1 170 ? 23.082 14.742 -48.459 1.00 91.44 170 LEU A O 1
ATOM 1380 N N . GLN A 1 171 ? 22.516 13.552 -46.643 1.00 88.31 171 GLN A N 1
ATOM 1381 C CA . GLN A 1 171 ? 23.844 12.967 -46.448 1.00 88.31 171 GLN A CA 1
ATOM 1382 C C . GLN A 1 171 ? 24.268 12.096 -47.636 1.00 88.31 171 GLN A C 1
ATOM 1384 O O . GLN A 1 171 ? 25.379 12.257 -48.137 1.00 88.31 171 GLN A O 1
ATOM 1389 N N . GLN A 1 172 ? 23.378 11.232 -48.135 1.00 87.62 172 GLN A N 1
ATOM 1390 C CA . GLN A 1 172 ? 23.639 10.419 -49.329 1.00 87.62 172 GLN A CA 1
ATOM 1391 C C . GLN A 1 172 ? 23.907 11.287 -50.566 1.00 87.62 172 GLN A C 1
ATOM 1393 O O . GLN A 1 172 ? 24.864 11.036 -51.299 1.00 87.62 172 GLN A O 1
ATOM 1398 N N . GLY A 1 173 ? 23.100 12.335 -50.773 1.00 90.00 173 GLY A N 1
ATOM 1399 C CA . GLY A 1 173 ? 23.307 13.301 -51.852 1.00 90.00 173 GLY A CA 1
ATOM 1400 C C . GLY A 1 173 ? 24.658 14.013 -51.749 1.00 90.00 173 GLY A C 1
ATOM 1401 O O . GLY A 1 173 ? 25.354 14.155 -52.751 1.00 90.00 173 GLY A O 1
ATOM 1402 N N . ASN A 1 174 ? 25.072 14.390 -50.538 1.00 90.81 174 ASN A N 1
ATOM 1403 C CA . ASN A 1 174 ? 26.359 15.042 -50.310 1.00 90.81 174 ASN A CA 1
ATOM 1404 C C . ASN A 1 174 ? 27.545 14.102 -50.586 1.00 90.81 174 ASN A C 1
ATOM 1406 O O . ASN A 1 174 ? 28.515 14.512 -51.216 1.00 90.81 174 ASN A O 1
ATOM 1410 N N . SER A 1 175 ? 27.450 12.824 -50.199 1.00 87.75 175 SER A N 1
ATOM 1411 C CA . SER A 1 175 ? 28.463 11.819 -50.552 1.00 87.75 175 SER A CA 1
ATOM 1412 C C . SER A 1 175 ? 28.569 11.599 -52.064 1.00 87.75 175 SER A C 1
ATOM 1414 O O . SER A 1 175 ? 29.672 11.423 -52.582 1.00 87.75 175 SER A O 1
ATOM 1416 N N . GLN A 1 176 ? 27.445 11.629 -52.788 1.00 88.69 176 GLN A N 1
ATOM 1417 C CA . GLN A 1 176 ? 27.459 11.539 -54.248 1.00 88.69 176 GLN A CA 1
ATOM 1418 C C . GLN A 1 176 ? 28.112 12.777 -54.878 1.00 88.69 176 GLN A C 1
ATOM 1420 O O . GLN A 1 176 ? 28.987 12.630 -55.727 1.00 88.69 176 GLN A O 1
ATOM 1425 N N . PHE A 1 177 ? 27.765 13.979 -54.409 1.00 89.75 177 PHE A N 1
ATOM 1426 C CA . PHE A 1 177 ? 28.391 15.226 -54.857 1.00 89.75 177 PHE A CA 1
ATOM 1427 C C . PHE A 1 177 ? 29.908 15.230 -54.619 1.00 89.75 177 PHE A C 1
ATOM 1429 O O . PHE A 1 177 ? 30.678 15.645 -55.484 1.00 89.75 177 PHE A O 1
ATOM 1436 N N . GLU A 1 178 ? 30.358 14.729 -53.468 1.00 90.12 178 GLU A N 1
ATOM 1437 C CA . GLU A 1 178 ? 31.781 14.617 -53.156 1.00 90.12 178 GLU A CA 1
ATOM 1438 C C . GLU A 1 178 ? 32.498 13.656 -54.114 1.00 90.12 178 GLU A C 1
ATOM 1440 O O . GLU A 1 178 ? 33.572 13.982 -54.622 1.00 90.12 178 GLU A O 1
ATOM 1445 N N . LYS A 1 179 ? 31.876 12.517 -54.444 1.00 87.81 179 LYS A N 1
ATOM 1446 C CA . LYS A 1 179 ? 32.397 11.576 -55.445 1.00 87.81 179 LYS A CA 1
ATOM 1447 C C . LYS A 1 179 ? 32.484 12.205 -56.839 1.00 87.81 179 LYS A C 1
ATOM 1449 O O . LYS A 1 179 ? 33.507 12.056 -57.506 1.00 87.81 179 LYS A O 1
ATOM 1454 N N . ASP A 1 180 ? 31.453 12.931 -57.261 1.00 90.00 180 ASP A N 1
ATOM 1455 C CA . ASP A 1 180 ? 31.429 13.608 -58.562 1.00 90.00 180 ASP A CA 1
ATOM 1456 C C . ASP A 1 180 ? 32.515 14.694 -58.645 1.00 90.00 180 ASP A C 1
ATOM 1458 O O . ASP A 1 180 ? 33.210 14.813 -59.654 1.00 90.00 180 ASP A O 1
ATOM 1462 N N . ASN A 1 181 ? 32.744 15.429 -57.554 1.00 92.25 181 ASN A N 1
ATOM 1463 C CA . ASN A 1 181 ? 33.805 16.432 -57.470 1.00 92.25 181 ASN A CA 1
ATOM 1464 C C . ASN A 1 181 ? 35.210 15.798 -57.523 1.00 92.25 181 ASN A C 1
ATOM 1466 O O . ASN A 1 181 ? 36.111 16.328 -58.173 1.00 92.25 181 ASN A O 1
ATOM 1470 N N . GLN A 1 182 ? 35.407 14.631 -56.897 1.00 89.44 182 GLN A N 1
ATOM 1471 C CA . GLN A 1 182 ? 36.662 13.876 -57.020 1.00 89.44 182 GLN A CA 1
ATOM 1472 C C . GLN A 1 182 ? 36.907 13.396 -58.457 1.00 89.44 182 GLN A C 1
ATOM 1474 O O . GLN A 1 182 ? 38.025 13.522 -58.955 1.00 89.44 182 GLN A O 1
ATOM 1479 N N . ASN A 1 183 ? 35.869 12.915 -59.148 1.00 90.50 183 ASN A N 1
ATOM 1480 C CA . ASN A 1 183 ? 35.973 12.530 -60.558 1.00 90.50 183 ASN A CA 1
ATOM 1481 C C . ASN A 1 183 ? 36.337 13.731 -61.445 1.00 90.50 183 ASN A C 1
ATOM 1483 O O . ASN A 1 183 ? 37.262 13.637 -62.245 1.00 90.50 183 ASN A O 1
ATOM 1487 N N . LEU A 1 184 ? 35.691 14.887 -61.246 1.00 91.56 184 LEU A N 1
ATOM 1488 C CA . LEU A 1 184 ? 36.020 16.116 -61.978 1.00 91.56 184 LEU A CA 1
ATOM 1489 C C . LEU A 1 184 ? 37.470 16.560 -61.755 1.00 91.56 184 LEU A C 1
ATOM 1491 O O . LEU A 1 184 ? 38.149 16.962 -62.699 1.00 91.56 184 LEU A O 1
ATOM 1495 N N . ARG A 1 185 ? 37.972 16.471 -60.516 1.00 90.12 185 ARG A N 1
ATOM 1496 C CA . ARG A 1 185 ? 39.383 16.755 -60.205 1.00 90.12 185 ARG A CA 1
ATOM 1497 C C . ARG A 1 185 ? 40.329 15.808 -60.935 1.00 90.12 185 ARG A C 1
ATOM 1499 O O . ARG A 1 185 ? 41.372 16.255 -61.410 1.00 90.12 185 ARG A O 1
ATOM 1506 N N . LEU A 1 186 ? 39.973 14.528 -61.025 1.00 90.06 186 LEU A N 1
ATOM 1507 C CA . LEU A 1 186 ? 40.756 13.535 -61.752 1.00 90.06 186 LEU A CA 1
ATOM 1508 C C . LEU A 1 186 ? 40.788 13.849 -63.255 1.00 90.06 186 LEU A C 1
ATOM 1510 O O . LEU A 1 186 ? 41.870 13.890 -63.836 1.00 90.06 186 LEU A O 1
ATOM 1514 N N . ASP A 1 187 ? 39.638 14.153 -63.857 1.00 90.94 187 ASP A N 1
ATOM 1515 C CA . ASP A 1 187 ? 39.539 14.523 -65.275 1.00 90.94 187 ASP A CA 1
ATOM 1516 C C . ASP A 1 187 ? 40.354 15.786 -65.594 1.00 90.94 187 ASP A C 1
ATOM 1518 O O . ASP A 1 187 ? 41.098 15.823 -66.578 1.00 90.94 187 ASP A O 1
ATOM 1522 N N . LEU A 1 188 ? 40.284 16.805 -64.728 1.00 90.75 188 LEU A N 1
ATOM 1523 C CA . LEU A 1 188 ? 41.106 18.017 -64.823 1.00 90.75 188 LEU A CA 1
ATOM 1524 C C . LEU A 1 188 ? 42.605 17.703 -64.736 1.00 90.75 188 LEU A C 1
ATOM 1526 O O . LEU A 1 188 ? 43.389 18.229 -65.526 1.00 90.75 188 LEU A O 1
ATOM 1530 N N . ALA A 1 189 ? 43.018 16.832 -63.813 1.00 86.88 189 ALA A N 1
ATOM 1531 C CA . ALA A 1 189 ? 44.417 16.434 -63.676 1.00 86.88 189 ALA A CA 1
ATOM 1532 C C . ALA A 1 189 ? 44.929 15.691 -64.923 1.00 86.88 189 ALA A C 1
ATOM 1534 O O . ALA A 1 189 ? 46.048 15.940 -65.380 1.00 86.88 189 ALA A O 1
ATOM 1535 N N . VAL A 1 190 ? 44.102 14.824 -65.515 1.00 89.00 190 VAL A N 1
ATOM 1536 C CA . VAL A 1 190 ? 44.419 14.130 -66.773 1.00 89.00 190 VAL A CA 1
ATOM 1537 C C . VAL A 1 190 ? 44.553 15.127 -67.929 1.00 89.00 190 VAL A C 1
ATOM 1539 O O . VAL A 1 190 ? 45.534 15.073 -68.670 1.00 89.00 190 VAL A O 1
ATOM 1542 N N . GLN A 1 191 ? 43.621 16.076 -68.058 1.00 86.44 191 GLN A N 1
ATOM 1543 C CA . GLN A 1 191 ? 43.664 17.136 -69.076 1.00 86.44 191 GLN A CA 1
ATOM 1544 C C . GLN A 1 191 ? 44.923 18.008 -68.964 1.00 86.44 191 GLN A C 1
ATOM 1546 O O . GLN A 1 191 ? 45.572 18.296 -69.974 1.00 86.44 191 GLN A O 1
ATOM 1551 N N . LEU A 1 192 ? 45.299 18.400 -67.742 1.00 87.19 192 LEU A N 1
ATOM 1552 C CA . LEU A 1 192 ? 46.521 19.165 -67.484 1.00 87.19 192 LEU A CA 1
ATOM 1553 C C . LEU A 1 192 ? 47.769 18.381 -67.893 1.00 87.19 192 LEU A C 1
ATOM 1555 O O . LEU A 1 192 ? 48.661 18.944 -68.522 1.00 87.19 192 LEU A O 1
ATOM 1559 N N . LYS A 1 193 ? 47.812 17.073 -67.611 1.00 88.62 193 LYS A N 1
ATOM 1560 C CA . LYS A 1 193 ? 48.925 16.210 -68.021 1.00 88.62 193 LYS A CA 1
ATOM 1561 C C . LYS A 1 193 ? 49.043 16.104 -69.544 1.00 88.62 193 LYS A C 1
ATOM 1563 O O . LYS A 1 193 ? 50.132 16.290 -70.074 1.00 88.62 193 LYS A O 1
ATOM 1568 N N . ILE A 1 194 ? 47.931 15.875 -70.248 1.00 86.31 194 ILE A N 1
ATOM 1569 C CA . ILE A 1 194 ? 47.903 15.835 -71.723 1.00 86.31 194 ILE A CA 1
ATOM 1570 C C . ILE A 1 194 ? 48.364 17.175 -72.309 1.00 86.31 194 ILE A C 1
ATOM 1572 O O . ILE A 1 194 ? 49.097 17.210 -73.296 1.00 86.31 194 ILE A O 1
ATOM 1576 N N . SER A 1 195 ? 47.939 18.287 -71.707 1.00 82.44 195 SER A N 1
ATOM 1577 C CA . SER A 1 195 ? 48.335 19.628 -72.146 1.00 82.44 195 SER A CA 1
ATOM 1578 C C . SER A 1 195 ? 49.830 19.872 -71.933 1.00 82.44 195 SER A C 1
ATOM 1580 O O . SER A 1 195 ? 50.492 20.339 -72.854 1.00 82.44 195 SER A O 1
ATOM 1582 N N . ALA A 1 196 ? 50.383 19.464 -70.787 1.00 81.25 196 ALA A N 1
ATOM 1583 C CA . ALA A 1 196 ? 51.817 19.540 -70.509 1.00 81.25 196 ALA A CA 1
ATOM 1584 C C . ALA A 1 196 ? 52.648 18.642 -71.447 1.00 81.25 196 ALA A C 1
ATOM 1586 O O . ALA A 1 196 ? 53.719 19.035 -71.898 1.00 81.25 196 ALA A O 1
ATOM 1587 N N . GLU A 1 197 ? 52.161 17.448 -71.799 1.00 81.62 197 GLU A N 1
ATOM 1588 C CA . GLU A 1 197 ? 52.811 16.572 -72.787 1.00 81.62 197 GLU A CA 1
ATOM 1589 C C . GLU A 1 197 ? 52.818 17.198 -74.194 1.00 81.62 197 GLU A C 1
ATOM 1591 O O . GLU A 1 197 ? 53.833 17.147 -74.896 1.00 81.62 197 GLU A O 1
ATOM 1596 N N . LYS A 1 198 ? 51.720 17.852 -74.596 1.00 82.31 198 LYS A N 1
ATOM 1597 C CA . LYS A 1 198 ? 51.660 18.619 -75.850 1.00 82.31 198 LYS A CA 1
ATOM 1598 C C . LYS A 1 198 ? 52.605 19.820 -75.829 1.00 82.31 198 LYS A C 1
ATOM 1600 O O . LYS A 1 198 ? 53.323 20.026 -76.803 1.00 82.31 198 LYS A O 1
ATOM 1605 N N . GLU A 1 199 ? 52.642 20.572 -74.732 1.00 78.50 199 GLU A N 1
ATOM 1606 C CA . GLU A 1 199 ? 53.562 21.700 -74.536 1.00 78.50 199 GLU A CA 1
ATOM 1607 C C . GLU A 1 199 ? 55.024 21.243 -74.644 1.00 78.50 199 GLU A C 1
ATOM 1609 O O . GLU A 1 199 ? 55.786 21.798 -75.433 1.00 78.50 199 GLU A O 1
ATOM 1614 N N . ASN A 1 200 ? 55.383 20.139 -73.981 1.00 77.94 200 ASN A N 1
ATOM 1615 C CA . ASN A 1 200 ? 56.712 19.526 -74.073 1.00 77.94 200 ASN A CA 1
ATOM 1616 C C . ASN A 1 200 ? 57.082 19.063 -75.494 1.00 77.94 200 ASN A C 1
ATOM 1618 O O . ASN A 1 200 ? 58.263 18.991 -75.821 1.00 77.94 200 ASN A O 1
ATOM 1622 N N . THR A 1 201 ? 56.098 18.754 -76.344 1.00 77.62 201 THR A N 1
ATOM 1623 C CA . THR A 1 201 ? 56.327 18.371 -77.750 1.00 77.62 201 THR A CA 1
ATOM 1624 C C . THR A 1 201 ? 56.482 19.593 -78.663 1.00 77.62 201 THR A C 1
ATOM 1626 O O . THR A 1 201 ? 57.244 19.554 -79.630 1.00 77.62 201 THR A O 1
ATOM 1629 N N . LEU A 1 202 ? 55.780 20.689 -78.361 1.00 79.81 202 LEU A N 1
ATOM 1630 C CA . LEU A 1 202 ? 55.817 21.936 -79.132 1.00 79.81 202 LEU A CA 1
ATOM 1631 C C . LEU A 1 202 ? 57.055 22.784 -78.812 1.00 79.81 202 LEU A C 1
ATOM 1633 O O . LEU A 1 202 ? 57.588 23.442 -79.703 1.00 79.81 202 LEU A O 1
ATOM 1637 N N . GLN A 1 203 ? 57.565 22.728 -77.581 1.00 78.00 203 GLN A N 1
ATOM 1638 C CA . GLN A 1 203 ? 58.702 23.548 -77.161 1.00 78.00 203 GLN A CA 1
ATOM 1639 C C . GLN A 1 203 ? 59.998 23.297 -77.947 1.00 78.00 203 GLN A C 1
ATOM 1641 O O . GLN A 1 203 ? 60.629 24.269 -78.361 1.00 78.00 203 GLN A O 1
ATOM 1646 N N . PRO A 1 204 ? 60.384 22.046 -78.261 1.00 77.25 204 PRO A N 1
ATOM 1647 C CA . PRO A 1 204 ? 61.505 21.775 -79.157 1.00 77.25 204 PRO A CA 1
ATOM 1648 C C . PRO A 1 204 ? 61.302 22.345 -80.567 1.00 77.25 204 PRO A C 1
ATOM 1650 O O . PRO A 1 204 ? 62.261 22.830 -81.164 1.00 77.25 204 PRO A O 1
ATOM 1653 N N . GLN A 1 205 ? 60.067 22.327 -81.090 1.00 80.56 205 GLN A N 1
ATOM 1654 C CA . GLN A 1 205 ? 59.747 22.900 -82.406 1.00 80.56 205 GLN A CA 1
ATOM 1655 C C . GLN A 1 205 ? 59.865 24.429 -82.391 1.00 80.56 205 GLN A C 1
ATOM 1657 O O . GLN A 1 205 ? 60.415 25.010 -83.323 1.00 80.56 205 GLN A O 1
ATOM 1662 N N . ILE A 1 206 ? 59.415 25.081 -81.313 1.00 78.69 206 ILE A N 1
ATOM 1663 C CA . ILE A 1 206 ? 59.572 26.529 -81.118 1.00 78.69 206 ILE A CA 1
ATOM 1664 C C . ILE A 1 206 ? 61.057 26.901 -81.032 1.00 78.69 206 ILE A C 1
ATOM 1666 O O . ILE A 1 206 ? 61.484 27.830 -81.714 1.00 78.69 206 ILE A O 1
ATOM 1670 N N . THR A 1 207 ? 61.857 26.154 -80.267 1.00 79.06 207 THR A N 1
ATOM 1671 C CA . THR A 1 207 ? 63.311 26.371 -80.174 1.00 79.06 207 THR A CA 1
ATOM 1672 C C . THR A 1 207 ? 63.997 26.191 -81.530 1.00 79.06 207 THR A C 1
ATOM 1674 O O . THR A 1 207 ? 64.849 26.995 -81.900 1.00 79.06 207 THR A O 1
ATOM 1677 N N . TYR A 1 208 ? 63.610 25.170 -82.301 1.00 79.94 208 TYR A N 1
ATOM 1678 C CA . TYR A 1 208 ? 64.136 24.950 -83.649 1.00 79.94 208 TYR A CA 1
ATOM 1679 C C . TYR A 1 208 ? 63.840 26.137 -84.579 1.00 79.94 208 TYR A C 1
ATOM 1681 O O . TYR A 1 208 ? 64.764 26.689 -85.170 1.00 79.94 208 TYR A O 1
ATOM 1689 N N . LEU A 1 209 ? 62.584 26.595 -84.632 1.00 80.50 209 LEU A N 1
ATOM 1690 C CA . LEU A 1 209 ? 62.177 27.743 -85.453 1.00 80.50 209 LEU A CA 1
ATOM 1691 C C . LEU A 1 209 ? 62.842 29.057 -85.008 1.00 80.50 209 LEU A C 1
ATOM 1693 O O . LEU A 1 209 ? 63.154 29.910 -85.836 1.00 80.50 209 LEU A O 1
ATOM 1697 N N . GLN A 1 210 ? 63.079 29.240 -83.706 1.00 79.81 210 GLN A N 1
ATOM 1698 C CA . GLN A 1 210 ? 63.807 30.401 -83.186 1.00 79.81 210 GLN A CA 1
ATOM 1699 C C . GLN A 1 210 ? 65.273 30.403 -83.631 1.00 79.81 210 GLN A C 1
ATOM 1701 O O . GLN A 1 210 ? 65.769 31.449 -84.049 1.00 79.81 210 GLN A O 1
ATOM 1706 N N . ASN A 1 211 ? 65.936 29.244 -83.596 1.00 78.19 211 ASN A N 1
ATOM 1707 C CA . ASN A 1 211 ? 67.309 29.091 -84.075 1.00 78.19 211 ASN A CA 1
ATOM 1708 C C . ASN A 1 211 ? 67.407 29.296 -85.594 1.00 78.19 211 ASN A C 1
ATOM 1710 O O . ASN A 1 211 ? 68.327 29.957 -86.065 1.00 78.19 211 ASN A O 1
ATOM 1714 N N . GLU A 1 212 ? 66.436 28.793 -86.359 1.00 76.81 212 GLU A N 1
ATOM 1715 C CA . GLU A 1 212 ? 66.368 28.982 -87.813 1.00 76.81 212 GLU A CA 1
ATOM 1716 C C . GLU A 1 212 ? 66.161 30.463 -88.183 1.00 76.81 212 GLU A C 1
ATOM 1718 O O . GLU A 1 212 ? 66.841 30.994 -89.060 1.00 76.81 212 GLU A O 1
ATOM 1723 N N . ARG A 1 213 ? 65.301 31.181 -87.444 1.00 79.31 213 ARG A N 1
ATOM 1724 C CA . ARG A 1 213 ? 65.127 32.636 -87.591 1.00 79.31 213 ARG A CA 1
ATOM 1725 C C . ARG A 1 213 ? 66.404 33.412 -87.253 1.00 79.31 213 ARG A C 1
ATOM 1727 O O . ARG A 1 213 ? 66.679 34.419 -87.897 1.00 79.31 213 ARG A O 1
ATOM 1734 N N . GLN A 1 214 ? 67.150 32.983 -86.233 1.00 78.00 214 GLN A N 1
ATOM 1735 C CA . GLN A 1 214 ? 68.423 33.598 -85.845 1.00 78.00 214 GLN A CA 1
ATOM 1736 C C . GLN A 1 214 ? 69.467 33.425 -86.958 1.00 78.00 214 GLN A C 1
ATOM 1738 O O . GLN A 1 214 ? 70.060 34.413 -87.381 1.00 78.00 214 GLN A O 1
ATOM 1743 N N . ALA A 1 215 ? 69.606 32.207 -87.494 1.00 75.12 215 ALA A N 1
ATOM 1744 C CA . ALA A 1 215 ? 70.505 31.911 -88.607 1.00 75.12 215 ALA A CA 1
ATOM 1745 C C . ALA A 1 215 ? 70.141 32.710 -89.870 1.00 75.12 215 ALA A C 1
ATOM 1747 O O . ALA A 1 215 ? 71.014 33.296 -90.499 1.00 75.12 215 ALA A O 1
ATOM 1748 N N . LEU A 1 216 ? 68.849 32.819 -90.203 1.00 79.38 216 LEU A N 1
ATOM 1749 C CA . LEU A 1 216 ? 68.388 33.632 -91.334 1.00 79.38 216 LEU A CA 1
ATOM 1750 C C . LEU A 1 216 ? 68.664 35.134 -91.130 1.00 79.38 216 LEU A C 1
ATOM 1752 O O . LEU A 1 216 ? 68.958 35.846 -92.087 1.00 79.38 216 LEU A O 1
ATOM 1756 N N . ALA A 1 217 ? 68.559 35.634 -89.895 1.00 71.75 217 ALA A N 1
ATOM 1757 C CA . ALA A 1 217 ? 68.873 37.025 -89.575 1.00 71.75 217 ALA A CA 1
ATOM 1758 C C . ALA A 1 217 ? 70.379 37.317 -89.682 1.00 71.75 217 ALA A C 1
ATOM 1760 O O . ALA A 1 217 ? 70.752 38.393 -90.151 1.00 71.75 217 ALA A O 1
ATOM 1761 N N . GLU A 1 218 ? 71.232 36.370 -89.285 1.00 75.06 218 GLU A N 1
ATOM 1762 C CA . GLU A 1 218 ? 72.685 36.444 -89.480 1.00 75.06 218 GLU A CA 1
ATOM 1763 C C . GLU A 1 218 ? 73.034 36.449 -90.978 1.00 75.06 218 GLU A C 1
ATOM 1765 O O . GLU A 1 218 ? 73.740 37.351 -91.427 1.00 75.06 218 GLU A O 1
ATOM 1770 N N . ASP A 1 219 ? 72.428 35.556 -91.767 1.00 77.94 219 ASP A N 1
ATOM 1771 C CA . ASP A 1 219 ? 72.636 35.442 -93.222 1.00 77.94 219 ASP A CA 1
ATOM 1772 C C . ASP A 1 219 ? 72.181 36.712 -93.983 1.00 77.94 219 ASP A C 1
ATOM 1774 O O . ASP A 1 219 ? 72.883 37.232 -94.853 1.00 77.94 219 ASP A O 1
ATOM 1778 N N . LEU A 1 220 ? 71.038 37.299 -93.598 1.00 77.81 220 LEU A N 1
ATOM 1779 C CA . LEU A 1 220 ? 70.562 38.588 -94.131 1.00 77.81 220 LEU A CA 1
ATOM 1780 C C . LEU A 1 220 ? 71.466 39.766 -93.739 1.00 77.81 220 LEU A C 1
ATOM 1782 O O . LEU A 1 220 ? 71.600 40.719 -94.510 1.00 77.81 220 LEU A O 1
ATOM 1786 N N . THR A 1 221 ? 72.079 39.722 -92.553 1.00 74.69 221 THR A N 1
ATOM 1787 C CA . THR A 1 221 ? 73.018 40.760 -92.100 1.00 74.69 221 THR A CA 1
ATOM 1788 C C . THR A 1 221 ? 74.325 40.674 -92.889 1.00 74.69 221 THR A C 1
ATOM 1790 O O . THR A 1 221 ? 74.828 41.701 -93.349 1.00 74.69 221 THR A O 1
ATOM 1793 N N . GLU A 1 222 ? 74.821 39.459 -93.140 1.00 75.81 222 GLU A N 1
ATOM 1794 C CA . GLU A 1 222 ? 75.999 39.223 -93.977 1.00 75.81 222 GLU A CA 1
ATOM 1795 C C . GLU A 1 222 ? 75.751 39.639 -95.438 1.00 75.81 222 GLU A C 1
ATOM 1797 O O . GLU A 1 222 ? 76.577 40.343 -96.027 1.00 75.81 222 GLU A O 1
ATOM 1802 N N . GLN A 1 223 ? 74.573 39.333 -96.004 1.00 71.88 223 GLN A N 1
ATOM 1803 C CA . GLN A 1 223 ? 74.179 39.841 -97.326 1.00 71.88 223 GLN A CA 1
ATOM 1804 C C . GLN A 1 223 ? 74.097 41.372 -97.380 1.00 71.88 223 GLN A C 1
ATOM 1806 O O . GLN A 1 223 ? 74.483 41.972 -98.386 1.00 71.88 223 GLN A O 1
ATOM 1811 N N . LEU A 1 224 ? 73.594 42.028 -96.330 1.00 75.50 224 LEU A N 1
ATOM 1812 C CA . LEU A 1 224 ? 73.493 43.488 -96.284 1.00 75.50 224 LEU A CA 1
ATOM 1813 C C . LEU A 1 224 ? 74.879 44.152 -96.288 1.00 75.50 224 LEU A C 1
ATOM 1815 O O . LEU A 1 224 ? 75.072 45.163 -96.969 1.00 75.50 224 LEU A O 1
ATOM 1819 N N . ASP A 1 225 ? 75.848 43.580 -95.575 1.00 72.88 225 ASP A N 1
ATOM 1820 C CA . ASP A 1 225 ? 77.219 44.092 -95.545 1.00 72.88 225 ASP A CA 1
ATOM 1821 C C . ASP A 1 225 ? 77.982 43.794 -96.850 1.00 72.88 225 ASP A C 1
ATOM 1823 O O . ASP A 1 225 ? 78.699 44.669 -97.348 1.00 72.88 225 ASP A O 1
ATOM 1827 N N . GLN A 1 226 ? 77.735 42.644 -97.493 1.00 73.00 226 GLN A N 1
ATOM 1828 C CA . GLN A 1 226 ? 78.213 42.373 -98.857 1.00 73.00 226 GLN A CA 1
ATOM 1829 C C . GLN A 1 226 ? 77.622 43.362 -99.880 1.00 73.00 226 GLN A C 1
ATOM 1831 O O . GLN A 1 226 ? 78.350 43.864 -100.737 1.00 73.00 226 GLN A O 1
ATOM 1836 N N . ASN A 1 227 ? 76.339 43.727 -99.759 1.00 71.50 227 ASN A N 1
ATOM 1837 C CA . ASN A 1 227 ? 75.703 44.728 -100.626 1.00 71.50 227 ASN A CA 1
ATOM 1838 C C . ASN A 1 227 ? 76.259 46.145 -100.407 1.00 71.50 227 ASN A C 1
ATOM 1840 O O . ASN A 1 227 ? 76.443 46.889 -101.372 1.00 71.50 227 ASN A O 1
ATOM 1844 N N . LYS A 1 228 ? 76.587 46.531 -99.165 1.00 74.62 228 LYS A N 1
ATOM 1845 C CA . LYS A 1 228 ? 77.280 47.806 -98.893 1.00 74.62 228 LYS A CA 1
ATOM 1846 C C . LYS A 1 228 ? 78.670 47.844 -99.531 1.00 74.62 228 LYS A C 1
ATOM 1848 O O . LYS A 1 228 ? 79.052 48.890 -100.063 1.00 74.62 228 LYS A O 1
ATOM 1853 N N . LEU A 1 229 ? 79.406 46.730 -99.503 1.00 75.88 229 LEU A N 1
ATOM 1854 C CA . LEU A 1 229 ? 80.728 46.610 -100.125 1.00 75.88 229 LEU A CA 1
ATOM 1855 C C . LEU A 1 229 ? 80.636 46.654 -101.660 1.00 75.88 229 LEU A C 1
ATOM 1857 O O . LEU A 1 229 ? 81.384 47.397 -102.298 1.00 75.88 229 LEU A O 1
ATOM 1861 N N . ALA A 1 230 ? 79.666 45.943 -102.245 1.00 71.06 230 ALA A N 1
ATOM 1862 C CA . ALA A 1 230 ? 79.382 45.975 -103.679 1.00 71.06 230 ALA A CA 1
ATOM 1863 C C . ALA A 1 230 ? 78.957 47.378 -104.147 1.00 71.06 230 ALA A C 1
ATOM 1865 O O . ALA A 1 230 ? 79.427 47.850 -105.179 1.00 71.06 230 ALA A O 1
ATOM 1866 N N . SER A 1 231 ? 78.153 48.102 -103.360 1.00 70.69 231 SER A N 1
ATOM 1867 C CA . SER A 1 231 ? 77.759 49.481 -103.675 1.00 70.69 231 SER A CA 1
ATOM 1868 C C . SER A 1 231 ? 78.946 50.458 -103.662 1.00 70.69 231 SER A C 1
ATOM 1870 O O . SER A 1 231 ? 78.983 51.365 -104.491 1.00 70.69 231 SER A O 1
ATOM 1872 N N . HIS A 1 232 ? 79.938 50.267 -102.781 1.00 71.88 232 HIS A N 1
ATOM 1873 C CA . HIS A 1 232 ? 81.186 51.048 -102.806 1.00 71.88 232 HIS A CA 1
ATOM 1874 C C . HIS A 1 232 ? 82.073 50.683 -104.011 1.00 71.88 232 HIS A C 1
ATOM 1876 O O . HIS A 1 232 ? 82.704 51.560 -104.599 1.00 71.88 232 HIS A O 1
ATOM 1882 N N . GLN A 1 233 ? 82.099 49.410 -104.426 1.00 71.69 233 GLN A N 1
ATOM 1883 C CA . GLN A 1 233 ? 82.810 48.982 -105.638 1.00 71.69 233 GLN A CA 1
ATOM 1884 C C . GLN A 1 233 ? 82.162 49.514 -106.925 1.00 71.69 233 GLN A C 1
ATOM 1886 O O . GLN A 1 233 ? 82.882 49.932 -107.830 1.00 71.69 233 GLN A O 1
ATOM 1891 N N . VAL A 1 234 ? 80.828 49.563 -106.997 1.00 73.19 234 VAL A N 1
ATOM 1892 C CA . VAL A 1 234 ? 80.090 50.159 -108.125 1.00 73.19 234 VAL A CA 1
ATOM 1893 C C . VAL A 1 234 ? 80.328 51.670 -108.202 1.00 73.19 234 VAL A C 1
ATOM 1895 O O . VAL A 1 234 ? 80.537 52.185 -109.297 1.00 73.19 234 VAL A O 1
ATOM 1898 N N . GLN A 1 235 ? 80.397 52.379 -107.069 1.00 70.00 235 GLN A N 1
ATOM 1899 C CA . GLN A 1 235 ? 80.732 53.810 -107.055 1.00 70.00 235 GLN A CA 1
ATOM 1900 C C . GLN A 1 235 ? 82.149 54.079 -107.599 1.00 70.00 235 GLN A C 1
ATOM 1902 O O . GLN A 1 235 ? 82.324 54.966 -108.430 1.00 70.00 235 GLN A O 1
ATOM 1907 N N . ASN A 1 236 ? 83.134 53.249 -107.234 1.00 68.94 236 ASN A N 1
ATOM 1908 C CA . ASN A 1 236 ? 84.497 53.343 -107.775 1.00 68.94 236 ASN A CA 1
ATOM 1909 C C . ASN A 1 236 ? 84.572 53.014 -109.283 1.00 68.94 236 ASN A C 1
ATOM 1911 O O . ASN A 1 236 ? 85.392 53.586 -109.996 1.00 68.94 236 ASN A O 1
ATOM 1915 N N . GLN A 1 237 ? 83.717 52.116 -109.793 1.00 71.62 237 GLN A N 1
ATOM 1916 C CA . GLN A 1 237 ? 83.615 51.842 -111.235 1.00 71.62 237 GLN A CA 1
ATOM 1917 C C . GLN A 1 237 ? 82.923 52.980 -112.003 1.00 71.62 237 GLN A C 1
ATOM 1919 O O . GLN A 1 237 ? 83.299 53.249 -113.142 1.00 71.62 237 GLN A O 1
ATOM 1924 N N . ILE A 1 238 ? 81.954 53.675 -111.396 1.00 70.69 238 ILE A N 1
ATOM 1925 C CA . ILE A 1 238 ? 81.302 54.856 -111.988 1.00 70.69 238 ILE A CA 1
ATOM 1926 C C . ILE A 1 238 ? 82.309 55.997 -112.172 1.00 70.69 238 ILE A C 1
ATOM 1928 O O . ILE A 1 238 ? 82.324 56.613 -113.237 1.00 70.69 238 ILE A O 1
ATOM 1932 N N . ASP A 1 239 ? 83.194 56.232 -111.201 1.00 71.12 239 ASP A N 1
ATOM 1933 C CA . ASP A 1 239 ? 84.227 57.271 -111.304 1.00 71.12 239 ASP A CA 1
ATOM 1934 C C . ASP A 1 239 ? 85.285 56.936 -112.381 1.00 71.12 239 ASP A C 1
ATOM 1936 O O . ASP A 1 239 ? 85.759 57.831 -113.085 1.00 71.12 239 ASP A O 1
ATOM 1940 N N . GLN A 1 240 ? 85.577 55.645 -112.599 1.00 67.75 240 GLN A N 1
ATOM 1941 C CA . GLN A 1 240 ? 86.456 55.162 -113.676 1.00 67.75 240 GLN A CA 1
ATOM 1942 C C . GLN A 1 240 ? 85.797 55.267 -115.069 1.00 67.75 240 GLN A C 1
ATOM 1944 O O . GLN A 1 240 ? 86.416 55.742 -116.020 1.00 67.75 240 GLN A O 1
ATOM 1949 N N . LEU A 1 241 ? 84.514 54.905 -115.196 1.00 67.19 241 LEU A N 1
ATOM 1950 C CA . LEU A 1 241 ? 83.752 55.015 -116.450 1.00 67.19 241 LEU A CA 1
ATOM 1951 C C . LEU A 1 241 ? 83.468 56.474 -116.849 1.00 67.19 241 LEU A C 1
ATOM 1953 O O . LEU A 1 241 ? 83.311 56.772 -118.034 1.00 67.19 241 LEU A O 1
ATOM 1957 N N . MET A 1 242 ? 83.449 57.402 -115.887 1.00 68.88 242 MET A N 1
ATOM 1958 C CA . MET A 1 242 ? 83.352 58.842 -116.152 1.00 68.88 242 MET A CA 1
ATOM 1959 C C . MET A 1 242 ? 84.641 59.408 -116.778 1.00 68.88 242 MET A C 1
ATOM 1961 O O . MET A 1 242 ? 84.569 60.366 -117.547 1.00 68.88 242 MET A O 1
ATOM 1965 N N . GLN A 1 243 ? 85.800 58.785 -116.517 1.00 60.06 243 GLN A N 1
ATOM 1966 C CA . GLN A 1 243 ? 87.066 59.072 -117.205 1.00 60.06 243 GLN A CA 1
ATOM 1967 C C . GLN A 1 243 ? 87.148 58.416 -118.596 1.00 60.06 243 GLN A C 1
ATOM 1969 O O . GLN A 1 243 ? 87.609 59.067 -119.535 1.00 60.06 243 GLN A O 1
ATOM 1974 N N . ASP A 1 244 ? 86.634 57.192 -118.770 1.00 61.62 244 ASP A N 1
ATOM 1975 C CA . ASP A 1 244 ? 86.679 56.468 -120.055 1.00 61.62 244 ASP A CA 1
ATOM 1976 C C . ASP A 1 244 ? 85.652 56.980 -121.090 1.00 61.62 244 ASP A C 1
ATOM 1978 O O . ASP A 1 244 ? 85.900 56.927 -122.300 1.00 61.62 244 ASP A O 1
ATOM 1982 N N . LYS A 1 245 ? 84.531 57.572 -120.642 1.00 60.91 245 LYS A N 1
ATOM 1983 C CA . LYS A 1 245 ? 83.531 58.224 -121.513 1.00 60.91 245 LYS A CA 1
ATOM 1984 C C . LYS A 1 245 ? 84.122 59.378 -122.334 1.00 60.91 245 LYS A C 1
ATOM 1986 O O . LYS A 1 245 ? 83.766 59.530 -123.497 1.00 60.91 245 LYS A O 1
ATOM 1991 N N . ASN A 1 246 ? 85.069 60.132 -121.775 1.00 57.38 246 ASN A N 1
ATOM 1992 C CA . ASN A 1 246 ? 85.720 61.240 -122.483 1.00 57.38 246 ASN A CA 1
ATOM 1993 C C . ASN A 1 246 ? 86.749 60.773 -123.537 1.00 57.38 246 ASN A C 1
ATOM 1995 O O . ASN A 1 246 ? 87.215 61.593 -124.320 1.00 57.38 246 ASN A O 1
ATOM 1999 N N . CYS A 1 247 ? 87.108 59.481 -123.581 1.00 57.12 247 CYS A N 1
ATOM 2000 C CA . CYS A 1 247 ? 88.110 58.931 -124.508 1.00 57.12 247 CYS A CA 1
ATOM 2001 C C . CYS A 1 247 ? 87.506 58.037 -125.620 1.00 57.12 247 CYS A C 1
ATOM 2003 O O . CYS A 1 247 ? 88.176 57.736 -126.608 1.00 57.12 247 CYS A O 1
ATOM 2005 N N . LEU A 1 248 ? 86.231 57.634 -125.505 1.00 58.62 248 LEU A N 1
ATOM 2006 C CA . LEU A 1 248 ? 85.537 56.753 -126.465 1.00 58.62 248 LEU A CA 1
ATOM 2007 C C . LEU A 1 248 ? 84.555 57.475 -127.409 1.00 58.62 248 LEU A C 1
ATOM 2009 O O . LEU A 1 248 ? 84.080 56.863 -128.367 1.00 58.62 248 LEU A O 1
ATOM 2013 N N . GLU A 1 249 ? 84.318 58.777 -127.217 1.00 51.62 249 GLU A N 1
ATOM 2014 C CA . GLU A 1 249 ? 83.469 59.605 -128.096 1.00 51.62 249 GLU A CA 1
ATOM 2015 C C . GLU A 1 249 ? 84.142 59.948 -129.452 1.00 51.62 249 GLU A C 1
ATOM 2017 O O . GLU A 1 249 ? 83.483 60.423 -130.370 1.00 51.62 249 GLU A O 1
ATOM 2022 N N . GLU A 1 250 ? 85.427 59.606 -129.644 1.00 51.00 250 GLU A N 1
ATOM 2023 C CA . GLU A 1 250 ? 86.162 59.781 -130.915 1.00 51.00 250 GLU A CA 1
ATOM 2024 C C . GLU A 1 250 ? 86.261 58.511 -131.795 1.00 51.00 250 GLU A C 1
ATOM 2026 O O . GLU A 1 250 ? 86.731 58.599 -132.929 1.00 51.00 250 GLU A O 1
ATOM 2031 N N . LYS A 1 251 ? 85.832 57.319 -131.335 1.00 57.00 251 LYS A N 1
ATOM 2032 C CA . LYS A 1 251 ? 86.081 56.039 -132.053 1.00 57.00 251 LYS A CA 1
ATOM 2033 C C . LYS A 1 251 ? 84.848 55.234 -132.487 1.00 57.00 251 LYS A C 1
ATOM 2035 O O . LYS A 1 251 ? 85.019 54.171 -133.084 1.00 57.00 251 LYS A O 1
ATOM 2040 N N . LEU A 1 252 ? 83.624 55.713 -132.247 1.00 50.66 252 LEU A N 1
ATOM 2041 C CA . LEU A 1 252 ? 82.399 54.926 -132.472 1.00 50.66 252 LEU A CA 1
ATOM 2042 C C . LEU A 1 252 ? 81.584 55.287 -133.730 1.00 50.66 252 LEU A C 1
ATOM 2044 O O . LEU A 1 252 ? 80.442 54.859 -133.848 1.00 50.66 252 LEU A O 1
ATOM 2048 N N . THR A 1 253 ? 82.151 56.008 -134.700 1.00 46.94 253 THR A N 1
ATOM 2049 C CA . THR A 1 253 ? 81.433 56.372 -135.944 1.00 46.94 253 THR A CA 1
ATOM 2050 C C . THR A 1 253 ? 81.736 55.453 -137.139 1.00 46.94 253 THR A C 1
ATOM 2052 O O . THR A 1 253 ? 81.579 55.883 -138.279 1.00 46.94 253 THR A O 1
ATOM 2055 N N . GLN A 1 254 ? 82.208 54.208 -136.943 1.00 44.88 254 GLN A N 1
ATOM 2056 C CA . GLN A 1 254 ? 82.658 53.400 -138.098 1.00 44.88 254 GLN A CA 1
ATOM 2057 C C . GLN A 1 254 ? 82.543 51.858 -138.035 1.00 44.88 254 GLN A C 1
ATOM 2059 O O . GLN A 1 254 ? 83.168 51.187 -138.850 1.00 44.88 254 GLN A O 1
ATOM 2064 N N . THR A 1 255 ? 81.755 51.242 -137.142 1.00 44.44 255 THR A N 1
ATOM 2065 C CA . THR A 1 255 ? 81.653 49.752 -137.125 1.00 44.44 255 THR A CA 1
ATOM 2066 C C . THR A 1 255 ? 80.227 49.221 -136.976 1.00 44.44 255 THR A C 1
ATOM 2068 O O . THR A 1 255 ? 80.001 48.198 -136.339 1.00 44.44 255 THR A O 1
ATOM 2071 N N . GLU A 1 256 ? 79.255 49.902 -137.580 1.00 39.34 256 GLU A N 1
ATOM 2072 C CA . GLU A 1 256 ? 77.842 49.505 -137.508 1.00 39.34 256 GLU A CA 1
ATOM 2073 C C . GLU A 1 256 ? 77.333 48.757 -138.752 1.00 39.34 256 GLU A C 1
ATOM 2075 O O . GLU A 1 256 ? 76.160 48.414 -138.817 1.00 39.34 256 GLU A O 1
ATOM 2080 N N . ASP A 1 257 ? 78.191 48.424 -139.724 1.00 38.59 257 ASP A N 1
ATOM 2081 C CA . ASP A 1 257 ? 77.657 48.153 -141.065 1.00 38.59 257 ASP A CA 1
ATOM 2082 C C . ASP A 1 257 ? 77.542 46.707 -141.548 1.00 38.59 257 ASP A C 1
ATOM 2084 O O . ASP A 1 257 ? 76.849 46.512 -142.533 1.00 38.59 257 ASP A O 1
ATOM 2088 N N . ASN A 1 258 ? 78.142 45.662 -140.962 1.00 40.81 258 ASN A N 1
ATOM 2089 C CA . ASN A 1 258 ? 78.121 44.359 -141.670 1.00 40.81 258 ASN A CA 1
ATOM 2090 C C . ASN A 1 258 ? 78.002 43.092 -140.809 1.00 40.81 258 ASN A C 1
ATOM 2092 O O . ASN A 1 258 ? 78.521 42.034 -141.169 1.00 40.81 258 ASN A O 1
ATOM 2096 N N . ILE A 1 259 ? 77.202 43.139 -139.736 1.00 43.69 259 ILE A N 1
ATOM 2097 C CA . ILE A 1 259 ? 76.535 41.929 -139.216 1.00 43.69 259 ILE A CA 1
ATOM 2098 C C . ILE A 1 259 ? 75.377 41.582 -140.166 1.00 43.69 259 ILE A C 1
ATOM 2100 O O . ILE A 1 259 ? 74.211 41.820 -139.880 1.00 43.69 259 ILE A O 1
ATOM 2104 N N . GLN A 1 260 ? 75.707 41.035 -141.335 1.00 40.91 260 GLN A N 1
ATOM 2105 C CA . GLN A 1 260 ? 74.766 40.330 -142.207 1.00 40.91 260 GLN A CA 1
ATOM 2106 C C . GLN A 1 260 ? 75.532 39.431 -143.182 1.00 40.91 260 GLN A C 1
ATOM 2108 O O . GLN A 1 260 ? 75.876 39.843 -144.285 1.00 40.91 260 GLN A O 1
ATOM 2113 N N . LYS A 1 261 ? 75.761 38.174 -142.792 1.00 36.69 261 LYS A N 1
ATOM 2114 C CA . LYS A 1 261 ? 75.430 36.995 -143.611 1.00 36.69 261 LYS A CA 1
ATOM 2115 C C . LYS A 1 261 ? 76.014 35.718 -143.021 1.00 36.69 261 LYS A C 1
ATOM 2117 O O . LYS A 1 261 ? 77.225 35.568 -142.930 1.00 36.69 261 LYS A O 1
ATOM 2122 N N . LEU A 1 262 ? 75.092 34.776 -142.853 1.00 41.09 262 LEU A N 1
ATOM 2123 C CA . LEU A 1 262 ? 75.263 33.337 -143.034 1.00 41.09 262 LEU A CA 1
ATOM 2124 C C . LEU A 1 262 ? 76.003 32.631 -141.895 1.00 41.09 262 LEU A C 1
ATOM 2126 O O . LEU A 1 262 ? 77.207 32.739 -141.716 1.00 41.09 262 LEU A O 1
ATOM 2130 N N . GLU A 1 263 ? 75.279 31.911 -141.040 1.00 35.22 263 GLU A N 1
ATOM 2131 C CA . GLU A 1 263 ? 74.729 30.584 -141.376 1.00 35.22 263 GLU A CA 1
ATOM 2132 C C . GLU A 1 263 ? 75.754 29.709 -142.110 1.00 35.22 263 GLU A C 1
ATOM 2134 O O . GLU A 1 263 ? 75.915 29.775 -143.321 1.00 35.22 263 GLU A O 1
ATOM 2139 N N . SER A 1 264 ? 76.364 28.753 -141.426 1.00 36.06 264 SER A N 1
ATOM 2140 C CA . SER A 1 264 ? 75.748 27.447 -141.197 1.00 36.06 264 SER A CA 1
ATOM 2141 C C . SER A 1 264 ? 76.783 26.516 -140.576 1.00 36.06 264 SER A C 1
ATOM 2143 O O . SER A 1 264 ? 77.956 26.594 -140.921 1.00 36.06 264 SER A O 1
ATOM 2145 N N . LYS A 1 265 ? 76.283 25.567 -139.775 1.00 40.25 265 LYS A N 1
ATOM 2146 C CA . LYS A 1 265 ? 76.863 24.233 -139.568 1.00 40.25 265 LYS A CA 1
ATOM 2147 C C . LYS A 1 265 ? 78.247 24.211 -138.890 1.00 40.25 265 LYS A C 1
ATOM 2149 O O . LYS A 1 265 ? 79.254 24.611 -139.440 1.00 40.25 265 LYS A O 1
ATOM 2154 N N . LEU A 1 266 ? 78.358 23.680 -137.675 1.00 36.25 266 LEU A N 1
ATOM 2155 C CA . LEU A 1 266 ? 78.270 22.239 -137.380 1.00 36.25 266 LEU A CA 1
ATOM 2156 C C . LEU A 1 266 ? 79.625 21.821 -136.797 1.00 36.25 266 LEU A C 1
ATOM 2158 O O . LEU A 1 266 ? 80.621 21.855 -137.507 1.00 36.25 266 LEU A O 1
ATOM 2162 N N . SER A 1 267 ? 79.642 21.418 -135.527 1.00 30.61 267 SER A N 1
ATOM 2163 C CA . SER A 1 267 ? 80.046 20.068 -135.093 1.00 30.61 267 SER A CA 1
ATOM 2164 C C . SER A 1 267 ? 80.547 20.049 -133.650 1.00 30.61 267 SER A C 1
ATOM 2166 O O . SER A 1 267 ? 81.463 20.784 -133.314 1.00 30.61 267 SER A O 1
ATOM 2168 N N . GLN A 1 268 ? 80.012 19.068 -132.905 1.00 38.19 268 GLN A N 1
ATOM 2169 C CA . GLN A 1 268 ? 80.689 18.248 -131.881 1.00 38.19 268 GLN A CA 1
ATOM 2170 C C . GLN A 1 268 ? 81.168 18.938 -130.583 1.00 38.19 268 GLN A C 1
ATOM 2172 O O . GLN A 1 268 ? 81.817 19.964 -130.615 1.00 38.19 268 GLN A O 1
ATOM 2177 N N . SER A 1 269 ? 80.993 18.385 -129.378 1.00 36.84 269 SER A N 1
ATOM 2178 C CA . SER A 1 269 ? 80.437 17.102 -128.926 1.00 36.84 269 SER A CA 1
ATOM 2179 C C . SER A 1 269 ? 80.440 17.076 -127.379 1.00 36.84 269 SER A C 1
ATOM 2181 O O . SER A 1 269 ? 81.429 17.524 -126.814 1.00 36.84 269 SER A O 1
ATOM 2183 N N . GLN A 1 270 ? 79.397 16.482 -126.766 1.00 40.75 270 GLN A N 1
ATOM 2184 C CA . GLN A 1 270 ? 79.411 15.414 -125.719 1.00 40.75 270 GLN A CA 1
ATOM 2185 C C . GLN A 1 270 ? 80.184 15.669 -124.390 1.00 40.75 270 GLN A C 1
ATOM 2187 O O . GLN A 1 270 ? 81.255 16.249 -124.393 1.00 40.75 270 GLN A O 1
ATOM 2192 N N . ALA A 1 271 ? 79.741 15.256 -123.187 1.00 35.59 271 ALA A N 1
ATOM 2193 C CA . ALA A 1 271 ? 79.165 13.975 -122.725 1.00 35.59 271 ALA A CA 1
ATOM 2194 C C . ALA A 1 271 ? 78.489 14.150 -121.323 1.00 35.59 271 ALA A C 1
ATOM 2196 O O . ALA A 1 271 ? 78.989 14.924 -120.515 1.00 35.59 271 ALA A O 1
ATOM 2197 N N . ASN A 1 272 ? 77.271 13.643 -121.053 1.00 37.06 272 ASN A N 1
ATOM 2198 C CA . ASN A 1 272 ? 76.874 12.312 -120.512 1.00 37.06 272 ASN A CA 1
ATOM 2199 C C . ASN A 1 272 ? 77.283 12.020 -119.039 1.00 37.06 272 ASN A C 1
ATOM 2201 O O . ASN A 1 272 ? 78.461 11.983 -118.724 1.00 37.06 272 ASN A O 1
ATOM 2205 N N . TYR A 1 273 ? 76.322 11.923 -118.102 1.00 35.88 273 TYR A N 1
ATOM 2206 C CA . TYR A 1 273 ? 75.586 10.709 -117.652 1.00 35.88 273 TYR A CA 1
ATOM 2207 C C . TYR A 1 273 ? 76.339 9.876 -116.595 1.00 35.88 273 TYR A C 1
ATOM 2209 O O . TYR A 1 273 ? 77.231 9.120 -116.956 1.00 35.88 273 TYR A O 1
ATOM 2217 N N . GLU A 1 274 ? 75.887 9.883 -115.330 1.00 35.19 274 GLU A N 1
ATOM 2218 C CA . GLU A 1 274 ? 75.930 8.671 -114.491 1.00 35.19 274 GLU A CA 1
ATOM 2219 C C . GLU A 1 274 ? 74.948 8.684 -113.294 1.00 35.19 274 GLU A C 1
ATOM 2221 O O . GLU A 1 274 ? 75.068 9.468 -112.359 1.00 35.19 274 GLU A O 1
ATOM 2226 N N . LYS A 1 275 ? 74.043 7.690 -113.323 1.00 42.09 275 LYS A N 1
ATOM 2227 C CA . LYS A 1 275 ? 73.522 6.896 -112.189 1.00 42.09 275 LYS A CA 1
ATOM 2228 C C . LYS A 1 275 ? 72.415 7.455 -111.283 1.00 42.09 275 LYS A C 1
ATOM 2230 O O . LYS A 1 275 ? 72.537 7.538 -110.066 1.00 42.09 275 LYS A O 1
ATOM 2235 N N . LEU A 1 276 ? 71.234 7.551 -111.888 1.00 36.59 276 LEU A N 1
ATOM 2236 C CA . LEU A 1 276 ? 70.002 6.992 -111.322 1.00 36.59 276 LEU A CA 1
ATOM 2237 C C . LEU A 1 276 ? 69.830 5.546 -111.831 1.00 36.59 276 LEU A C 1
ATOM 2239 O O . LEU A 1 276 ? 69.872 5.335 -113.043 1.00 36.59 276 LEU A O 1
ATOM 2243 N N . CYS A 1 277 ? 69.649 4.589 -110.907 1.00 31.41 277 CYS A N 1
ATOM 2244 C CA . CYS A 1 277 ? 68.675 3.472 -110.945 1.00 31.41 277 CYS A CA 1
ATOM 2245 C C . CYS A 1 277 ? 69.165 2.094 -110.445 1.00 31.41 277 CYS A C 1
ATOM 2247 O O . CYS A 1 277 ? 70.163 1.557 -110.927 1.00 31.41 277 CYS A O 1
ATOM 2249 N N . ASN A 1 278 ? 68.277 1.504 -109.613 1.00 40.38 278 ASN A N 1
ATOM 2250 C CA . ASN A 1 278 ? 68.012 0.089 -109.252 1.00 40.38 278 ASN A CA 1
ATOM 2251 C C . ASN A 1 278 ? 68.357 -0.265 -107.781 1.00 40.38 278 ASN A C 1
ATOM 2253 O O . ASN A 1 278 ? 69.438 0.071 -107.323 1.00 40.38 278 ASN A O 1
ATOM 2257 N N . ARG A 1 279 ? 67.533 -0.969 -106.979 1.00 43.81 279 ARG A N 1
ATOM 2258 C CA . ARG A 1 279 ? 66.368 -1.831 -107.273 1.00 43.81 279 ARG A CA 1
ATOM 2259 C C . ARG A 1 279 ? 65.617 -2.224 -105.979 1.00 43.81 279 ARG A C 1
ATOM 2261 O O . ARG A 1 279 ? 66.241 -2.386 -104.936 1.00 43.81 279 ARG A O 1
ATOM 2268 N N . LEU A 1 280 ? 64.305 -2.438 -106.102 1.00 49.03 280 LEU A N 1
ATOM 2269 C CA . LEU A 1 280 ? 63.468 -3.283 -105.236 1.00 49.03 280 LEU A CA 1
ATOM 2270 C C . LEU A 1 280 ? 64.023 -4.721 -105.147 1.00 49.03 280 LEU A C 1
ATOM 2272 O O . LEU A 1 280 ? 64.359 -5.266 -106.195 1.00 49.03 280 LEU A O 1
ATOM 2276 N N . ASP A 1 281 ? 64.040 -5.312 -103.941 1.00 41.84 281 ASP A N 1
ATOM 2277 C CA . ASP A 1 281 ? 63.631 -6.703 -103.615 1.00 41.84 281 ASP A CA 1
ATOM 2278 C C . ASP A 1 281 ? 63.889 -7.011 -102.118 1.00 41.84 281 ASP A C 1
ATOM 2280 O O . ASP A 1 281 ? 64.997 -6.795 -101.632 1.00 41.84 281 ASP A O 1
ATOM 2284 N N . GLY A 1 282 ? 62.895 -7.525 -101.365 1.00 46.06 282 GLY A N 1
ATOM 2285 C CA . GLY A 1 282 ? 63.134 -7.963 -99.972 1.00 46.06 282 GLY A CA 1
ATOM 2286 C C . GLY A 1 282 ? 61.951 -8.142 -99.003 1.00 46.06 282 GLY A C 1
ATOM 2287 O O . GLY A 1 282 ? 62.144 -8.021 -97.797 1.00 46.06 282 GLY A O 1
ATOM 2288 N N . LEU A 1 283 ? 60.734 -8.432 -99.471 1.00 54.06 283 LEU A N 1
ATOM 2289 C CA . LEU A 1 283 ? 59.627 -8.913 -98.626 1.00 54.06 283 LEU A CA 1
ATOM 2290 C C . LEU A 1 283 ? 59.844 -10.399 -98.272 1.00 54.06 283 LEU A C 1
ATOM 2292 O O . LEU A 1 283 ? 59.568 -11.246 -99.113 1.00 54.06 283 LEU A O 1
ATOM 2296 N N . SER A 1 284 ? 60.325 -10.732 -97.061 1.00 50.56 284 SER A N 1
ATOM 2297 C CA . SER A 1 284 ? 60.167 -12.070 -96.435 1.00 50.56 284 SER A CA 1
ATOM 2298 C C . SER A 1 284 ? 60.761 -12.143 -95.009 1.00 50.56 284 SER A C 1
ATOM 2300 O O . SER A 1 284 ? 61.851 -12.682 -94.818 1.00 50.56 284 SER A O 1
ATOM 2302 N N . GLN A 1 285 ? 60.039 -11.664 -93.986 1.00 49.28 285 GLN A N 1
ATOM 2303 C CA . GLN A 1 285 ? 60.373 -11.865 -92.555 1.00 49.28 285 GLN A CA 1
ATOM 2304 C C . GLN A 1 285 ? 59.115 -11.905 -91.648 1.00 49.28 285 GLN A C 1
ATOM 2306 O O . GLN A 1 285 ? 59.171 -11.471 -90.508 1.00 49.28 285 GLN A O 1
ATOM 2311 N N . ASP A 1 286 ? 57.972 -12.433 -92.120 1.00 52.03 286 ASP A N 1
ATOM 2312 C CA . ASP A 1 286 ? 56.717 -12.403 -91.328 1.00 52.03 286 ASP A CA 1
ATOM 2313 C C . ASP A 1 286 ? 55.904 -13.718 -91.309 1.00 52.03 286 ASP A C 1
ATOM 2315 O O . ASP A 1 286 ? 54.703 -13.736 -91.068 1.00 52.03 286 ASP A O 1
ATOM 2319 N N . TYR A 1 287 ? 56.550 -14.870 -91.548 1.00 52.59 287 TYR A N 1
ATOM 2320 C CA . TYR A 1 287 ? 55.854 -16.175 -91.573 1.00 52.59 287 TYR A CA 1
ATOM 2321 C C . TYR A 1 287 ? 56.332 -17.195 -90.518 1.00 52.59 287 TYR A C 1
ATOM 2323 O O . TYR A 1 287 ? 55.845 -18.322 -90.472 1.00 52.59 287 TYR A O 1
ATOM 2331 N N . LYS A 1 288 ? 57.261 -16.835 -89.617 1.00 51.19 288 LYS A N 1
ATOM 2332 C CA . LYS A 1 288 ? 57.860 -17.796 -88.656 1.00 51.19 288 LYS A CA 1
ATOM 2333 C C . LYS A 1 288 ? 57.478 -17.586 -87.180 1.00 51.19 288 LYS A C 1
ATOM 2335 O O . LYS A 1 288 ? 57.744 -18.467 -86.364 1.00 51.19 288 LYS A O 1
ATOM 2340 N N . VAL A 1 289 ? 56.809 -16.482 -86.836 1.00 56.53 289 VAL A N 1
ATOM 2341 C CA . VAL A 1 289 ? 56.338 -16.179 -85.463 1.00 56.53 289 VAL A CA 1
ATOM 2342 C C . VAL A 1 289 ? 54.889 -16.652 -85.234 1.00 56.53 289 VAL A C 1
ATOM 2344 O O . VAL A 1 289 ? 54.537 -17.088 -84.137 1.00 56.53 289 VAL A O 1
ATOM 2347 N N . THR A 1 290 ? 54.076 -16.717 -86.290 1.00 52.53 290 THR A N 1
ATOM 2348 C CA . THR A 1 290 ? 52.631 -17.014 -86.231 1.00 52.53 290 THR A CA 1
ATOM 2349 C C . THR A 1 290 ? 52.295 -18.475 -85.883 1.00 52.53 290 THR A C 1
ATOM 2351 O O . THR A 1 290 ? 51.257 -18.745 -85.284 1.00 52.53 290 THR A O 1
ATOM 2354 N N . ILE A 1 291 ? 53.183 -19.439 -86.167 1.00 57.41 291 ILE A N 1
ATOM 2355 C CA . ILE A 1 291 ? 52.926 -20.871 -85.891 1.00 57.41 291 ILE A CA 1
ATOM 2356 C C . ILE A 1 291 ? 53.234 -21.265 -84.428 1.00 57.41 291 ILE A C 1
ATOM 2358 O O . ILE A 1 291 ? 52.628 -22.200 -83.909 1.00 57.41 291 ILE A O 1
ATOM 2362 N N . LYS A 1 292 ? 54.092 -20.529 -83.701 1.00 56.16 292 LYS A N 1
ATOM 2363 C CA . LYS A 1 292 ? 54.399 -20.821 -82.280 1.00 56.16 292 LYS A CA 1
ATOM 2364 C C . LYS A 1 292 ? 53.377 -20.251 -81.289 1.00 56.16 292 LYS A C 1
ATOM 2366 O O . LYS A 1 292 ? 53.214 -20.820 -80.213 1.00 56.16 292 LYS A O 1
ATOM 2371 N N . LEU A 1 293 ? 52.672 -19.174 -81.642 1.00 56.12 293 LEU A N 1
ATOM 2372 C CA . LEU A 1 293 ? 51.660 -18.560 -80.770 1.00 56.12 293 LEU A CA 1
ATOM 2373 C C . LEU A 1 293 ? 50.336 -19.348 -80.747 1.00 56.12 293 LEU A C 1
ATOM 2375 O O . LEU A 1 293 ? 49.683 -19.408 -79.709 1.00 56.12 293 LEU A O 1
ATOM 2379 N N . LYS A 1 294 ? 49.991 -20.042 -81.841 1.00 57.69 294 LYS A N 1
ATOM 2380 C CA . LYS A 1 294 ? 48.727 -20.790 -81.971 1.00 57.69 294 LYS A CA 1
ATOM 2381 C C . LYS A 1 294 ? 48.669 -22.068 -81.114 1.00 57.69 294 LYS A C 1
ATOM 2383 O O . LYS A 1 294 ? 47.633 -22.387 -80.551 1.00 57.69 294 LYS A O 1
ATOM 2388 N N . ALA A 1 295 ? 49.797 -22.759 -80.922 1.00 58.50 295 ALA A N 1
ATOM 2389 C CA . ALA A 1 295 ? 49.857 -23.979 -80.102 1.00 58.50 295 ALA A CA 1
ATOM 2390 C C . ALA A 1 295 ? 49.830 -23.719 -78.578 1.00 58.50 295 ALA A C 1
ATOM 2392 O O . ALA A 1 295 ? 49.550 -24.636 -77.806 1.00 58.50 295 ALA A O 1
ATOM 2393 N N . LYS A 1 296 ? 50.119 -22.485 -78.132 1.00 57.38 296 LYS A N 1
ATOM 2394 C CA . LYS A 1 296 ? 50.073 -22.097 -76.711 1.00 57.38 296 LYS A CA 1
ATOM 2395 C C . LYS A 1 296 ? 48.662 -21.665 -76.284 1.00 57.38 296 LYS A C 1
ATOM 2397 O O . LYS A 1 296 ? 48.213 -22.082 -75.222 1.00 57.38 296 LYS A O 1
ATOM 2402 N N . SER A 1 297 ? 47.934 -20.946 -77.146 1.00 61.44 297 SER A N 1
ATOM 2403 C CA . SER A 1 297 ? 46.551 -20.520 -76.871 1.00 61.44 297 SER A CA 1
ATOM 2404 C C . SER A 1 297 ? 45.542 -21.675 -76.831 1.00 61.44 297 SER A C 1
ATOM 2406 O O . SER A 1 297 ? 44.528 -21.581 -76.147 1.00 61.44 297 SER A O 1
ATOM 2408 N N . GLU A 1 298 ? 45.801 -22.780 -77.540 1.00 61.09 298 GLU A N 1
ATOM 2409 C CA . GLU A 1 298 ? 44.901 -23.946 -77.560 1.00 61.09 298 GLU A CA 1
ATOM 2410 C C . GLU A 1 298 ? 44.966 -24.778 -76.256 1.00 61.09 298 GLU A C 1
ATOM 2412 O O . GLU A 1 298 ? 43.967 -25.378 -75.869 1.00 61.09 298 GLU A O 1
ATOM 2417 N N . LYS A 1 299 ? 46.109 -24.790 -75.542 1.00 64.62 299 LYS A N 1
ATOM 2418 C CA . LYS A 1 299 ? 46.258 -25.485 -74.243 1.00 64.62 299 LYS A CA 1
ATOM 2419 C C . LYS A 1 299 ? 45.613 -24.718 -73.085 1.00 64.62 299 LYS A C 1
ATOM 2421 O O . LYS A 1 299 ? 44.917 -25.332 -72.284 1.00 64.62 299 LYS A O 1
ATOM 2426 N N . GLU A 1 300 ? 45.779 -23.395 -73.041 1.00 66.56 300 GLU A N 1
ATOM 2427 C CA . GLU A 1 300 ? 45.150 -22.535 -72.020 1.00 66.56 300 GLU A CA 1
ATOM 2428 C C . GLU A 1 300 ? 43.613 -22.560 -72.111 1.00 66.56 300 GLU A C 1
ATOM 2430 O O . GLU A 1 300 ? 42.930 -22.488 -71.093 1.00 66.56 300 GLU A O 1
ATOM 2435 N N . LYS A 1 301 ? 43.047 -22.747 -73.312 1.00 69.94 301 LYS A N 1
ATOM 2436 C CA . LYS A 1 301 ? 41.592 -22.813 -73.514 1.00 69.94 301 LYS A CA 1
ATOM 2437 C C . LYS A 1 301 ? 40.944 -24.061 -72.895 1.00 69.94 301 LYS A C 1
ATOM 2439 O O . LYS A 1 301 ? 39.861 -23.953 -72.330 1.00 69.94 301 LYS A O 1
ATOM 2444 N N . VAL A 1 302 ? 41.605 -25.221 -72.967 1.00 71.69 302 VAL A N 1
ATOM 2445 C CA . VAL A 1 302 ? 41.091 -26.493 -72.413 1.00 71.69 302 VAL A CA 1
ATOM 2446 C C . VAL A 1 302 ? 41.162 -26.515 -70.880 1.00 71.69 302 VAL A C 1
ATOM 2448 O O . VAL A 1 302 ? 40.304 -27.107 -70.227 1.00 71.69 302 VAL A O 1
ATOM 2451 N N . GLU A 1 303 ? 42.161 -25.851 -70.296 1.00 67.19 303 GLU A N 1
ATOM 2452 C CA . GLU A 1 303 ? 42.323 -25.728 -68.842 1.00 67.19 303 GLU A CA 1
ATOM 2453 C C . GLU A 1 303 ? 41.291 -24.748 -68.246 1.00 67.19 303 GLU A C 1
ATOM 2455 O O . GLU A 1 303 ? 40.614 -25.088 -67.274 1.00 67.19 303 GLU A O 1
ATOM 2460 N N . LEU A 1 304 ? 41.032 -23.624 -68.930 1.00 71.25 304 LEU A N 1
ATOM 2461 C CA . LEU A 1 304 ? 39.943 -22.685 -68.613 1.00 71.25 304 LEU A CA 1
ATOM 2462 C C . LEU A 1 304 ? 38.544 -23.320 -68.688 1.00 71.25 304 LEU A C 1
ATOM 2464 O O . LEU A 1 304 ? 37.662 -22.982 -67.899 1.00 71.25 304 LEU A O 1
ATOM 2468 N N . GLU A 1 305 ? 38.310 -24.240 -69.627 1.00 73.12 305 GLU A N 1
ATOM 2469 C CA . GLU A 1 305 ? 37.020 -24.933 -69.755 1.00 73.12 305 GLU A CA 1
ATOM 2470 C C . GLU A 1 305 ? 36.769 -25.929 -68.611 1.00 73.12 305 GLU A C 1
ATOM 2472 O O . GLU A 1 305 ? 35.624 -26.088 -68.178 1.00 73.12 305 GLU A O 1
ATOM 2477 N N . LYS A 1 306 ? 37.827 -26.545 -68.063 1.00 74.12 306 LYS A N 1
ATOM 2478 C CA . LYS A 1 306 ? 37.738 -27.378 -66.853 1.00 74.12 306 LYS A CA 1
ATOM 2479 C C . LYS A 1 306 ? 37.480 -26.550 -65.597 1.00 74.12 306 LYS A C 1
ATOM 2481 O O . LYS A 1 306 ? 36.563 -26.892 -64.851 1.00 74.12 306 LYS A O 1
ATOM 2486 N N . GLU A 1 307 ? 38.211 -25.451 -65.397 1.00 75.25 307 GLU A N 1
ATOM 2487 C CA . GLU A 1 307 ? 37.972 -24.543 -64.263 1.00 75.25 307 GLU A CA 1
ATOM 2488 C C . GLU A 1 307 ? 36.549 -23.975 -64.287 1.00 75.25 307 GLU A C 1
ATOM 2490 O O . GLU A 1 307 ? 35.881 -23.915 -63.256 1.00 75.25 307 GLU A O 1
ATOM 2495 N N . LYS A 1 308 ? 36.026 -23.634 -65.472 1.00 76.56 308 LYS A N 1
ATOM 2496 C CA . LYS A 1 308 ? 34.653 -23.138 -65.621 1.00 76.56 308 LYS A CA 1
ATOM 2497 C C . LYS A 1 308 ? 33.604 -24.176 -65.205 1.00 76.56 308 LYS A C 1
ATOM 2499 O O . LYS A 1 308 ? 32.614 -23.817 -64.572 1.00 76.56 308 LYS A O 1
ATOM 2504 N N . ALA A 1 309 ? 33.818 -25.455 -65.519 1.00 76.56 309 ALA A N 1
ATOM 2505 C CA . ALA A 1 309 ? 32.904 -26.531 -65.133 1.00 76.56 309 ALA A CA 1
ATOM 2506 C C . ALA A 1 309 ? 32.926 -26.826 -63.619 1.00 76.56 309 ALA A C 1
ATOM 2508 O O . ALA A 1 309 ? 31.887 -27.160 -63.045 1.00 76.56 309 ALA A O 1
ATOM 2509 N N . GLU A 1 310 ? 34.080 -26.693 -62.960 1.00 75.94 310 GLU A N 1
ATOM 2510 C CA . GLU A 1 310 ? 34.185 -26.806 -61.498 1.00 75.94 310 GLU A CA 1
ATOM 2511 C C . GLU A 1 310 ? 33.562 -25.598 -60.787 1.00 75.94 310 GLU A C 1
ATOM 2513 O O . GLU A 1 310 ? 32.809 -25.774 -59.827 1.00 75.94 310 GLU A O 1
ATOM 2518 N N . LEU A 1 311 ? 33.767 -24.386 -61.314 1.00 77.38 311 LEU A N 1
ATOM 2519 C CA . LEU A 1 311 ? 33.151 -23.163 -60.794 1.00 77.38 311 LEU A CA 1
ATOM 2520 C C . LEU A 1 311 ? 31.613 -23.224 -60.849 1.00 77.38 311 LEU A C 1
ATOM 2522 O O . LEU A 1 311 ? 30.938 -22.799 -59.911 1.00 77.38 311 LEU A O 1
ATOM 2526 N N . GLU A 1 312 ? 31.046 -23.795 -61.917 1.00 79.56 312 GLU A N 1
ATOM 2527 C CA . GLU A 1 312 ? 29.594 -23.960 -62.068 1.00 79.56 312 GLU A CA 1
ATOM 2528 C C . GLU A 1 312 ? 29.013 -24.942 -61.027 1.00 79.56 312 GLU A C 1
ATOM 2530 O O . GLU A 1 312 ? 27.912 -24.724 -60.516 1.00 79.56 312 GLU A O 1
ATOM 2535 N N . LYS A 1 313 ? 29.765 -25.988 -60.643 1.00 81.69 313 LYS A N 1
ATOM 2536 C CA . LYS A 1 313 ? 29.370 -26.911 -59.560 1.00 81.69 313 LYS A CA 1
ATOM 2537 C C . LYS A 1 313 ? 29.392 -26.232 -58.195 1.00 81.69 313 LYS A C 1
ATOM 2539 O O . LYS A 1 313 ? 28.415 -26.345 -57.457 1.00 81.69 313 LYS A O 1
ATOM 2544 N N . VAL A 1 314 ? 30.458 -25.486 -57.891 1.00 83.31 314 VAL A N 1
ATOM 2545 C CA . VAL A 1 314 ? 30.571 -24.718 -56.639 1.00 83.31 314 VAL A CA 1
ATOM 2546 C C . VAL A 1 314 ? 29.430 -23.707 -56.530 1.00 83.31 314 VAL A C 1
ATOM 2548 O O . VAL A 1 314 ? 28.782 -23.612 -55.493 1.00 83.31 314 VAL A O 1
ATOM 2551 N N . LYS A 1 315 ? 29.107 -23.005 -57.622 1.00 83.12 315 LYS A N 1
ATOM 2552 C CA . LYS A 1 315 ? 27.991 -22.052 -57.673 1.00 83.12 315 LYS A CA 1
ATOM 2553 C C . LYS A 1 315 ? 26.637 -22.715 -57.388 1.00 83.12 315 LYS A C 1
ATOM 2555 O O . LYS A 1 315 ? 25.814 -22.137 -56.681 1.00 83.12 315 LYS A O 1
ATOM 2560 N N . ALA A 1 316 ? 26.411 -23.926 -57.898 1.00 79.94 316 ALA A N 1
ATOM 2561 C CA . ALA A 1 316 ? 25.184 -24.681 -57.645 1.00 79.94 316 ALA A CA 1
ATOM 2562 C C . ALA A 1 316 ? 25.068 -25.176 -56.189 1.00 79.94 316 ALA A C 1
ATOM 2564 O O . ALA A 1 316 ? 23.963 -25.226 -55.643 1.00 79.94 316 ALA A O 1
ATOM 2565 N N . GLU A 1 317 ? 26.182 -25.533 -55.543 1.00 82.50 317 GLU A N 1
ATOM 2566 C CA . GLU A 1 317 ? 26.206 -25.876 -54.113 1.00 82.50 317 GLU A CA 1
ATOM 2567 C C . GLU A 1 317 ? 25.952 -24.650 -53.228 1.00 82.50 317 GLU A C 1
ATOM 2569 O O . GLU A 1 317 ? 25.138 -24.725 -52.306 1.00 82.50 317 GLU A O 1
ATOM 2574 N N . LEU A 1 318 ? 26.546 -23.505 -53.574 1.00 80.25 318 LEU A N 1
ATOM 2575 C CA . LEU A 1 318 ? 26.354 -22.232 -52.873 1.00 80.25 318 LEU A CA 1
ATOM 2576 C C . LEU A 1 318 ? 24.899 -21.741 -52.942 1.00 80.25 318 LEU A C 1
ATOM 2578 O O . LEU A 1 318 ? 24.352 -21.270 -51.948 1.00 80.25 318 LEU A O 1
ATOM 2582 N N . GLU A 1 319 ? 24.233 -21.905 -54.089 1.00 83.06 319 GLU A N 1
ATOM 2583 C CA . GLU A 1 319 ? 22.796 -21.620 -54.241 1.00 83.06 319 GLU A CA 1
ATOM 2584 C C . GLU A 1 319 ? 21.923 -22.531 -53.358 1.00 83.06 319 GLU A C 1
ATOM 2586 O O . GLU A 1 319 ? 20.986 -22.063 -52.706 1.00 83.06 319 GLU A O 1
ATOM 2591 N N . LYS A 1 320 ? 22.253 -23.828 -53.254 1.00 82.69 320 LYS A N 1
ATOM 2592 C CA . LYS A 1 320 ? 21.541 -24.752 -52.350 1.00 82.69 320 LYS A CA 1
ATOM 2593 C C . LYS A 1 320 ? 21.729 -24.386 -50.881 1.00 82.69 320 LYS A C 1
ATOM 2595 O O . LYS A 1 320 ? 20.787 -24.514 -50.099 1.00 82.69 320 LYS A O 1
ATOM 2600 N N . GLU A 1 321 ? 22.930 -23.968 -50.495 1.00 82.75 321 GLU A N 1
ATOM 2601 C CA . GLU A 1 321 ? 23.223 -23.555 -49.124 1.00 82.75 321 GLU A CA 1
ATOM 2602 C C . GLU A 1 321 ? 22.499 -22.248 -48.773 1.00 82.75 321 GLU A C 1
ATOM 2604 O O . GLU A 1 321 ? 21.828 -22.172 -47.743 1.00 82.75 321 GLU A O 1
ATOM 2609 N N . LYS A 1 322 ? 22.506 -21.272 -49.688 1.00 84.56 322 LYS A N 1
ATOM 2610 C CA . LYS A 1 322 ? 21.757 -20.016 -49.557 1.00 84.56 322 LYS A CA 1
ATOM 2611 C C . LYS A 1 322 ? 20.257 -20.256 -49.364 1.00 84.56 322 LYS A C 1
ATOM 2613 O O . LYS A 1 322 ? 19.662 -19.668 -48.465 1.00 84.56 322 LYS A O 1
ATOM 2618 N N . ALA A 1 323 ? 19.659 -21.174 -50.127 1.00 83.25 323 ALA A N 1
ATOM 2619 C CA . ALA A 1 323 ? 18.246 -21.530 -49.984 1.00 83.25 323 ALA A CA 1
ATOM 2620 C C . ALA A 1 323 ? 17.914 -22.178 -48.622 1.00 83.25 323 ALA A C 1
ATOM 2622 O O . ALA A 1 323 ? 16.847 -21.922 -48.061 1.00 83.25 323 ALA A O 1
ATOM 2623 N N . LYS A 1 324 ? 18.819 -22.995 -48.058 1.00 86.94 324 LYS A N 1
ATOM 2624 C CA . LYS A 1 324 ? 18.651 -23.544 -46.698 1.00 86.94 324 LYS A CA 1
ATOM 2625 C C . LYS A 1 324 ? 18.700 -22.443 -45.639 1.00 86.94 324 LYS A C 1
ATOM 2627 O O . LYS A 1 324 ? 17.850 -22.420 -44.752 1.00 86.94 324 LYS A O 1
ATOM 2632 N N . LEU A 1 325 ? 19.649 -21.519 -45.773 1.00 83.38 325 LEU A N 1
ATOM 2633 C CA . LEU A 1 325 ? 19.861 -20.404 -44.849 1.00 83.38 325 LEU A CA 1
ATOM 2634 C C . LEU A 1 325 ? 18.673 -19.424 -44.856 1.00 83.38 325 LEU A C 1
ATOM 2636 O O . LEU A 1 325 ? 18.241 -18.950 -43.806 1.00 83.38 325 LEU A O 1
ATOM 2640 N N . GLU A 1 326 ? 18.081 -19.183 -46.029 1.00 84.56 326 GLU A N 1
ATOM 2641 C CA . GLU A 1 326 ? 16.847 -18.400 -46.189 1.00 84.56 326 GLU A CA 1
ATOM 2642 C C . GLU A 1 326 ? 15.666 -19.039 -45.426 1.00 84.56 326 GLU A C 1
ATOM 2644 O O . GLU A 1 326 ? 14.896 -18.348 -44.756 1.00 84.56 326 GLU A O 1
ATOM 2649 N N . ASN A 1 327 ? 15.552 -20.371 -45.473 1.00 84.31 327 ASN A N 1
ATOM 2650 C CA . ASN A 1 327 ? 14.487 -21.117 -44.802 1.00 84.31 327 ASN A CA 1
ATOM 2651 C C . ASN A 1 327 ? 14.664 -21.134 -43.269 1.00 84.31 327 ASN A C 1
ATOM 2653 O O . ASN A 1 327 ? 13.701 -20.935 -42.526 1.00 84.31 327 ASN A O 1
ATOM 2657 N N . GLU A 1 328 ? 15.897 -21.298 -42.777 1.00 87.25 328 GLU A N 1
ATOM 2658 C CA . GLU A 1 328 ? 16.202 -21.158 -41.345 1.00 87.25 328 GLU A CA 1
ATOM 2659 C C . GLU A 1 328 ? 15.905 -19.744 -40.836 1.00 87.25 328 GLU A C 1
ATOM 2661 O O . GLU A 1 328 ? 15.263 -19.584 -39.797 1.00 87.25 328 GLU A O 1
ATOM 2666 N N . LYS A 1 329 ? 16.279 -18.710 -41.599 1.00 88.00 329 LYS A N 1
ATOM 2667 C CA . LYS A 1 329 ? 15.977 -17.313 -41.263 1.00 88.00 329 LYS A CA 1
ATOM 2668 C C . LYS A 1 329 ? 14.470 -17.061 -41.153 1.00 88.00 329 LYS A C 1
ATOM 2670 O O . LYS A 1 329 ? 14.030 -16.394 -40.218 1.00 88.00 329 LYS A O 1
ATOM 2675 N N . ALA A 1 330 ? 13.673 -17.626 -42.062 1.00 85.94 330 ALA A N 1
ATOM 2676 C CA . ALA A 1 330 ? 12.215 -17.527 -42.008 1.00 85.94 330 ALA A CA 1
ATOM 2677 C C . ALA A 1 330 ? 11.629 -18.209 -40.757 1.00 85.94 330 ALA A C 1
ATOM 2679 O O . ALA A 1 330 ? 10.695 -17.687 -40.144 1.00 85.94 330 ALA A O 1
ATOM 2680 N N . LYS A 1 331 ? 12.199 -19.349 -40.342 1.00 88.81 331 LYS A N 1
ATOM 2681 C CA . LYS A 1 331 ? 11.793 -20.057 -39.120 1.00 88.81 331 LYS A CA 1
ATOM 2682 C C . LYS A 1 331 ? 12.109 -19.247 -37.856 1.00 88.81 331 LYS A C 1
ATOM 2684 O O . LYS A 1 331 ? 11.235 -19.102 -37.004 1.00 88.81 331 LYS A O 1
ATOM 2689 N N . VAL A 1 332 ? 13.302 -18.655 -37.778 1.00 87.38 332 VAL A N 1
ATOM 2690 C CA . VAL A 1 332 ? 13.717 -17.791 -36.657 1.00 87.38 332 VAL A CA 1
ATOM 2691 C C . VAL A 1 332 ? 12.837 -16.543 -36.549 1.00 87.38 332 VAL A C 1
ATOM 2693 O O . VAL A 1 332 ? 12.418 -16.180 -35.451 1.00 87.38 332 VAL A O 1
ATOM 2696 N N . GLU A 1 333 ? 12.498 -15.891 -37.665 1.00 89.19 333 GLU A N 1
ATOM 2697 C CA . GLU A 1 333 ? 11.592 -14.731 -37.640 1.00 89.19 333 GLU A CA 1
ATOM 2698 C C . GLU A 1 333 ? 10.177 -15.105 -37.171 1.00 89.19 333 GLU A C 1
ATOM 2700 O O . GLU A 1 333 ? 9.540 -14.335 -36.445 1.00 89.19 333 GLU A O 1
ATOM 2705 N N . LYS A 1 334 ? 9.696 -16.312 -37.498 1.00 90.50 334 LYS A N 1
ATOM 2706 C CA . LYS A 1 334 ? 8.417 -16.814 -36.980 1.00 90.50 334 LYS A CA 1
ATOM 2707 C C . LYS A 1 334 ? 8.454 -17.020 -35.461 1.00 90.50 334 LYS A C 1
ATOM 2709 O O . LYS A 1 334 ? 7.558 -16.533 -34.773 1.00 90.50 334 LYS A O 1
ATOM 2714 N N . GLU A 1 335 ? 9.492 -17.674 -34.938 1.00 90.50 335 GLU A N 1
ATOM 2715 C CA . GLU A 1 335 ? 9.677 -17.874 -33.489 1.00 90.50 335 GLU A CA 1
ATOM 2716 C C . GLU A 1 335 ? 9.808 -16.533 -32.746 1.00 90.50 335 GLU A C 1
ATOM 2718 O O . GLU A 1 335 ? 9.177 -16.316 -31.712 1.00 90.50 335 GLU A O 1
ATOM 2723 N N . LYS A 1 336 ? 10.546 -15.572 -33.311 1.00 86.69 336 LYS A N 1
ATOM 2724 C CA . LYS A 1 336 ? 10.682 -14.214 -32.761 1.00 86.69 336 LYS A CA 1
ATOM 2725 C C . LYS A 1 336 ? 9.343 -13.475 -32.697 1.00 86.69 336 LYS A C 1
ATOM 2727 O O . LYS A 1 336 ? 9.075 -12.762 -31.727 1.00 86.69 336 LYS A O 1
ATOM 2732 N N . ALA A 1 337 ? 8.491 -13.639 -33.709 1.00 88.31 337 ALA A N 1
ATOM 2733 C CA . ALA A 1 337 ? 7.151 -13.061 -33.720 1.00 88.31 337 ALA A CA 1
ATOM 2734 C C . ALA A 1 337 ? 6.225 -13.708 -32.673 1.00 88.31 337 ALA A C 1
ATOM 2736 O O . ALA A 1 337 ? 5.419 -13.002 -32.062 1.00 88.31 337 ALA A O 1
ATOM 2737 N N . GLU A 1 338 ? 6.344 -15.019 -32.444 1.00 90.69 338 GLU A N 1
ATOM 2738 C CA . GLU A 1 338 ? 5.612 -15.738 -31.391 1.00 90.69 338 GLU A CA 1
ATOM 2739 C C . GLU A 1 338 ? 6.052 -15.279 -29.992 1.00 90.69 338 GLU A C 1
ATOM 2741 O O . GLU A 1 338 ? 5.204 -14.852 -29.204 1.00 90.69 338 GLU A O 1
ATOM 2746 N N . LEU A 1 339 ? 7.361 -15.211 -29.728 1.00 90.88 339 LEU A N 1
ATOM 2747 C CA . LEU A 1 339 ? 7.905 -14.700 -28.462 1.00 90.88 339 LEU A CA 1
ATOM 2748 C C . LEU A 1 339 ? 7.482 -13.253 -28.186 1.00 90.88 339 LEU A C 1
ATOM 2750 O O . LEU A 1 339 ? 7.130 -12.906 -27.062 1.00 90.88 339 LEU A O 1
ATOM 2754 N N . LYS A 1 340 ? 7.454 -12.392 -29.212 1.00 91.69 340 LYS A N 1
ATOM 2755 C CA . LYS A 1 340 ? 7.011 -10.998 -29.055 1.00 91.69 340 LYS A CA 1
ATOM 2756 C C . LYS A 1 340 ? 5.542 -10.901 -28.628 1.00 91.69 340 LYS A C 1
ATOM 2758 O O . LYS A 1 340 ? 5.194 -10.019 -27.844 1.00 91.69 340 LYS A O 1
ATOM 2763 N N . LYS A 1 341 ? 4.682 -11.799 -29.121 1.00 91.69 341 LYS A N 1
ATOM 2764 C CA . LYS A 1 341 ? 3.279 -11.882 -28.681 1.00 91.69 341 LYS A CA 1
ATOM 2765 C C . LYS A 1 341 ? 3.177 -12.369 -27.238 1.00 91.69 341 LYS A C 1
ATOM 2767 O O . LYS A 1 341 ? 2.375 -11.823 -26.487 1.00 91.69 341 LYS A O 1
ATOM 2772 N N . GLU A 1 342 ? 3.979 -13.357 -26.852 1.00 92.62 342 GLU A N 1
ATOM 2773 C CA . GLU A 1 342 ? 3.994 -13.885 -25.485 1.00 92.62 342 GLU A CA 1
ATOM 2774 C C . GLU A 1 342 ? 4.476 -12.837 -24.471 1.00 92.62 342 GLU A C 1
ATOM 2776 O O . GLU A 1 342 ? 3.819 -12.632 -23.452 1.00 92.62 342 GLU A O 1
ATOM 2781 N N . ILE A 1 343 ? 5.539 -12.087 -24.790 1.00 88.19 343 ILE A N 1
ATOM 2782 C CA . ILE A 1 343 ? 6.019 -10.963 -23.969 1.00 88.19 343 IL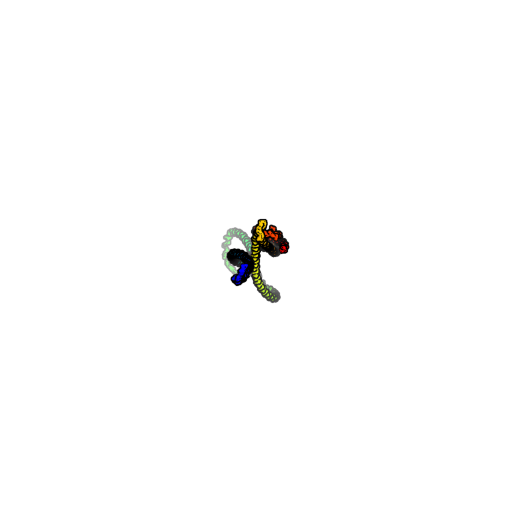E A CA 1
ATOM 2783 C C . ILE A 1 343 ? 4.908 -9.930 -23.765 1.00 88.19 343 ILE A C 1
ATOM 2785 O O . ILE A 1 343 ? 4.617 -9.574 -22.627 1.00 88.19 343 ILE A O 1
ATOM 2789 N N . ALA A 1 344 ? 4.222 -9.511 -24.833 1.00 89.19 344 ALA A N 1
ATOM 2790 C CA . ALA A 1 344 ? 3.133 -8.539 -24.724 1.00 89.19 344 ALA A CA 1
ATOM 2791 C C . ALA A 1 344 ? 1.966 -9.050 -23.851 1.00 89.19 344 ALA A C 1
ATOM 2793 O O . ALA A 1 344 ? 1.369 -8.287 -23.089 1.00 89.19 344 ALA A O 1
ATOM 2794 N N . GLN A 1 345 ? 1.644 -10.348 -23.923 1.00 90.06 345 GLN A N 1
ATOM 2795 C CA . GLN A 1 345 ? 0.637 -10.962 -23.049 1.00 90.06 345 GLN A CA 1
ATOM 2796 C C . GLN A 1 345 ? 1.089 -11.003 -21.583 1.00 90.06 345 GLN A C 1
ATOM 2798 O O . GLN A 1 345 ? 0.278 -10.768 -20.686 1.00 90.06 345 GLN A O 1
ATOM 2803 N N . LEU A 1 346 ? 2.364 -11.305 -21.325 1.00 89.88 346 LEU A N 1
ATOM 2804 C CA . LEU A 1 346 ? 2.933 -11.314 -19.977 1.00 89.88 346 LEU A CA 1
ATOM 2805 C C . LEU A 1 346 ? 3.000 -9.906 -19.379 1.00 89.88 346 LEU A C 1
ATOM 2807 O O . LEU A 1 346 ? 2.624 -9.736 -18.224 1.00 89.88 346 LEU A O 1
ATOM 2811 N N . GLU A 1 347 ? 3.380 -8.894 -20.159 1.00 87.81 347 GLU A N 1
ATOM 2812 C CA . GLU A 1 347 ? 3.359 -7.485 -19.744 1.00 87.81 347 GLU A CA 1
ATOM 2813 C C . GLU A 1 347 ? 1.945 -7.038 -19.350 1.00 87.81 347 GLU A C 1
ATOM 2815 O O . GLU A 1 347 ? 1.756 -6.401 -18.313 1.00 87.81 347 GLU A O 1
ATOM 2820 N N . GLN A 1 348 ? 0.927 -7.432 -20.124 1.00 87.88 348 GLN A N 1
ATOM 2821 C CA . GLN A 1 348 ? -0.466 -7.142 -19.785 1.00 87.88 348 GLN A CA 1
ATOM 2822 C C . GLN A 1 348 ? -0.904 -7.843 -18.488 1.00 87.88 348 GLN A C 1
ATOM 2824 O O . GLN A 1 348 ? -1.576 -7.231 -17.655 1.00 87.88 348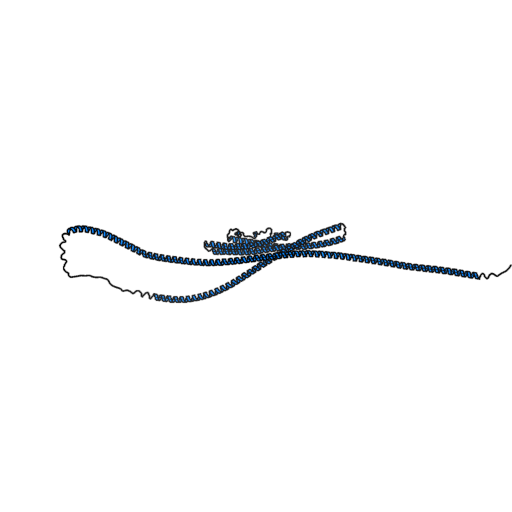 GLN A O 1
ATOM 2829 N N . LYS A 1 349 ? -0.534 -9.118 -18.298 1.00 92.06 349 LYS A N 1
ATOM 2830 C CA . LYS A 1 349 ? -0.830 -9.858 -17.058 1.00 92.06 349 LYS A CA 1
ATOM 2831 C C . LYS A 1 349 ? -0.145 -9.222 -15.851 1.00 92.06 349 LYS A C 1
ATOM 2833 O O . LYS A 1 349 ? -0.808 -9.027 -14.836 1.00 92.06 349 LYS A O 1
ATOM 2838 N N . LEU A 1 350 ? 1.128 -8.847 -15.986 1.00 88.62 350 LEU A N 1
ATOM 2839 C CA . LEU A 1 350 ? 1.896 -8.166 -14.945 1.00 88.62 350 LEU A CA 1
ATOM 2840 C C . LEU A 1 350 ? 1.242 -6.835 -14.561 1.00 88.62 350 LEU A C 1
ATOM 2842 O O . LEU A 1 350 ? 1.056 -6.564 -13.380 1.00 88.62 350 LEU A O 1
ATOM 2846 N N . TYR A 1 351 ? 0.805 -6.045 -15.545 1.00 88.94 351 TYR A N 1
ATOM 2847 C CA . TYR A 1 351 ? 0.083 -4.799 -15.292 1.00 88.94 351 TYR A CA 1
ATOM 2848 C C . TYR A 1 351 ? -1.210 -5.022 -14.489 1.00 88.94 351 TYR A C 1
ATOM 2850 O O . TYR A 1 351 ? -1.482 -4.300 -13.530 1.00 88.94 351 TYR A O 1
ATOM 2858 N N . ILE A 1 352 ? -2.009 -6.035 -14.846 1.00 90.69 352 ILE A N 1
ATOM 2859 C CA . ILE A 1 352 ? -3.234 -6.379 -14.106 1.00 90.69 352 ILE A CA 1
ATOM 2860 C C . ILE A 1 352 ? -2.897 -6.830 -12.677 1.00 90.69 352 ILE A C 1
ATOM 2862 O O . ILE A 1 352 ? -3.561 -6.408 -11.730 1.00 90.69 352 ILE A O 1
ATOM 2866 N N . GLU A 1 353 ? -1.862 -7.652 -12.504 1.00 89.62 353 GLU A N 1
ATOM 2867 C CA . GLU A 1 353 ? -1.406 -8.121 -11.193 1.00 89.62 353 GLU A CA 1
ATOM 2868 C C . GLU A 1 353 ? -0.942 -6.961 -10.298 1.00 89.62 353 GLU A C 1
ATOM 2870 O O . GLU A 1 353 ? -1.328 -6.889 -9.129 1.00 89.62 353 GLU A O 1
ATOM 2875 N N . GLU A 1 354 ? -0.198 -5.999 -10.848 1.00 82.94 354 GLU A N 1
ATOM 2876 C CA . GLU A 1 354 ? 0.211 -4.784 -10.137 1.00 82.94 354 GLU A CA 1
ATOM 2877 C C . GLU A 1 354 ? -0.990 -3.928 -9.710 1.00 82.94 354 GLU A C 1
ATOM 2879 O O . GLU A 1 354 ? -1.022 -3.437 -8.577 1.00 82.94 354 GLU A O 1
ATOM 2884 N N . GLN A 1 355 ? -2.014 -3.793 -10.562 1.00 85.62 355 GLN A N 1
ATOM 2885 C CA . GLN A 1 355 ? -3.252 -3.087 -10.209 1.00 85.62 355 GLN A CA 1
ATOM 2886 C C . GLN A 1 355 ? -4.017 -3.795 -9.083 1.00 85.62 355 GLN A C 1
ATOM 2888 O O . GLN A 1 355 ? -4.451 -3.143 -8.130 1.00 85.62 355 GLN A O 1
ATOM 2893 N N . ILE A 1 356 ? -4.150 -5.125 -9.150 1.00 89.06 356 ILE A N 1
ATOM 2894 C CA . ILE A 1 356 ? -4.790 -5.924 -8.093 1.00 89.06 356 ILE A CA 1
ATOM 2895 C C . ILE A 1 356 ? -4.020 -5.772 -6.779 1.00 89.06 356 ILE A C 1
ATOM 2897 O O . ILE A 1 356 ? -4.624 -5.532 -5.733 1.00 89.06 356 ILE A O 1
ATOM 2901 N N . LYS A 1 357 ? -2.686 -5.854 -6.824 1.00 85.38 357 LYS A N 1
ATOM 2902 C CA . LYS A 1 357 ? -1.826 -5.665 -5.654 1.00 85.38 357 LYS A CA 1
ATOM 2903 C C . LYS A 1 357 ? -2.035 -4.286 -5.030 1.00 85.38 357 LYS A C 1
ATOM 2905 O O . LYS A 1 357 ? -2.223 -4.201 -3.820 1.00 85.38 357 LYS A O 1
ATOM 2910 N N . MET A 1 358 ? -2.075 -3.228 -5.841 1.00 80.88 358 MET A N 1
ATOM 2911 C CA . MET A 1 358 ? -2.325 -1.864 -5.369 1.00 80.88 358 MET A CA 1
ATOM 2912 C C . MET A 1 358 ? -3.698 -1.729 -4.692 1.00 80.88 358 MET A C 1
ATOM 2914 O O . MET A 1 358 ? -3.784 -1.175 -3.596 1.00 80.88 358 MET A O 1
ATOM 2918 N N . GLN A 1 359 ? -4.760 -2.282 -5.290 1.00 84.31 359 GLN A N 1
ATOM 2919 C CA . GLN A 1 359 ? -6.104 -2.270 -4.698 1.00 84.31 359 GLN A CA 1
ATOM 2920 C C . GLN A 1 359 ? -6.167 -3.053 -3.380 1.00 84.31 359 GLN A C 1
ATOM 2922 O O . GLN A 1 359 ? -6.781 -2.595 -2.415 1.00 84.31 359 GLN A O 1
ATOM 2927 N N . LEU A 1 360 ? -5.516 -4.218 -3.310 1.00 88.31 360 LEU A N 1
ATOM 2928 C CA . LEU A 1 360 ? -5.452 -5.025 -2.090 1.00 88.31 360 LEU A CA 1
ATOM 2929 C C . LEU A 1 360 ? -4.691 -4.308 -0.972 1.00 88.31 360 LEU A C 1
ATOM 2931 O O . LEU A 1 360 ? -5.157 -4.315 0.168 1.00 88.31 360 LEU A O 1
ATOM 2935 N N . THR A 1 361 ? -3.567 -3.657 -1.288 1.00 80.88 361 THR A N 1
ATOM 2936 C CA . THR A 1 361 ? -2.809 -2.848 -0.325 1.00 80.88 361 THR A CA 1
ATOM 2937 C C . THR A 1 361 ? -3.669 -1.716 0.233 1.00 80.88 361 THR A C 1
ATOM 2939 O O . THR A 1 361 ? -3.808 -1.612 1.449 1.00 80.88 361 THR A O 1
ATOM 2942 N N . GLN A 1 362 ? -4.341 -0.945 -0.628 1.00 77.69 362 GLN A N 1
ATOM 2943 C CA . GLN A 1 362 ? -5.239 0.133 -0.194 1.00 77.69 362 GLN A CA 1
ATOM 2944 C C . GLN A 1 362 ? -6.392 -0.387 0.677 1.00 77.69 362 GLN A C 1
ATOM 2946 O O . GLN A 1 362 ? -6.708 0.189 1.719 1.00 77.69 362 GLN A O 1
ATOM 2951 N N . ALA A 1 363 ? -7.013 -1.505 0.291 1.00 85.38 363 ALA A N 1
ATOM 2952 C CA . ALA A 1 363 ? -8.096 -2.107 1.062 1.00 85.38 363 ALA A CA 1
ATOM 2953 C C . ALA A 1 363 ? -7.627 -2.600 2.442 1.00 85.38 363 ALA A C 1
ATOM 2955 O O . ALA A 1 363 ? -8.380 -2.509 3.416 1.00 85.38 363 ALA A O 1
ATOM 2956 N N . PHE A 1 364 ? -6.404 -3.126 2.534 1.00 81.38 364 PHE A N 1
ATOM 2957 C CA . PHE A 1 364 ? -5.805 -3.559 3.793 1.00 81.38 364 PHE A CA 1
ATOM 2958 C C . PHE A 1 364 ? -5.506 -2.365 4.708 1.00 81.38 364 PHE A C 1
ATOM 2960 O O . PHE A 1 364 ? -5.945 -2.363 5.857 1.00 81.38 364 PHE A O 1
ATOM 2967 N N . GLU A 1 365 ? -4.886 -1.310 4.175 1.00 78.62 365 GLU A N 1
ATOM 2968 C CA . GLU A 1 365 ? -4.617 -0.061 4.901 1.00 78.62 365 GLU A CA 1
ATOM 2969 C C . GLU A 1 365 ? -5.912 0.581 5.428 1.00 78.62 365 GLU A C 1
ATOM 2971 O O . GLU A 1 365 ? -6.011 0.935 6.603 1.00 78.62 365 GLU A O 1
ATOM 2976 N N . MET A 1 366 ? -6.967 0.653 4.605 1.00 80.56 366 MET A N 1
ATOM 2977 C CA . MET A 1 366 ? -8.276 1.162 5.040 1.00 80.56 366 MET A CA 1
ATOM 2978 C C . MET A 1 366 ? -8.886 0.332 6.178 1.00 80.56 366 MET A C 1
ATOM 2980 O O . MET A 1 366 ? -9.547 0.883 7.062 1.00 80.56 366 MET A O 1
ATOM 2984 N N . LYS A 1 367 ? -8.705 -0.996 6.162 1.00 87.81 367 LYS A N 1
ATOM 2985 C CA . LYS A 1 367 ? -9.184 -1.872 7.241 1.00 87.81 367 LYS A CA 1
ATOM 2986 C C . LYS A 1 367 ? -8.398 -1.646 8.529 1.00 87.81 367 LYS A C 1
ATOM 2988 O O . LYS A 1 367 ? -9.025 -1.563 9.582 1.00 87.81 367 LYS A O 1
ATOM 2993 N N . GLU A 1 368 ? -7.077 -1.500 8.458 1.00 80.81 368 GLU A N 1
ATOM 2994 C CA . GLU A 1 368 ? -6.241 -1.199 9.629 1.00 80.81 368 GLU A CA 1
ATOM 2995 C C . GLU A 1 368 ? -6.624 0.136 10.285 1.00 80.81 368 GLU A C 1
ATOM 2997 O O . GLU A 1 368 ? -6.757 0.204 11.511 1.00 80.81 368 GLU A O 1
ATOM 3002 N N . VAL A 1 369 ? -6.888 1.176 9.483 1.00 81.38 369 VAL A N 1
ATOM 3003 C CA . VAL A 1 369 ? -7.367 2.476 9.985 1.00 81.38 369 VAL A CA 1
ATOM 3004 C C . VAL A 1 369 ? -8.711 2.324 10.700 1.00 81.38 369 VAL A C 1
ATOM 3006 O O . VAL A 1 369 ? -8.846 2.747 11.847 1.00 81.38 369 VAL A O 1
ATOM 3009 N N . LYS A 1 370 ? -9.688 1.648 10.082 1.00 85.94 370 LYS A N 1
ATOM 3010 C CA . LYS A 1 370 ? -11.012 1.428 10.694 1.00 85.94 370 LYS A CA 1
ATOM 3011 C C . LYS A 1 370 ? -10.943 0.619 11.989 1.00 85.94 370 LYS A C 1
ATOM 3013 O O . LYS A 1 370 ? -11.638 0.942 12.949 1.00 85.94 370 LYS A O 1
ATOM 3018 N N . ILE A 1 371 ? -10.118 -0.428 12.032 1.00 85.50 371 ILE A N 1
ATOM 3019 C CA . ILE A 1 371 ? -9.898 -1.211 13.257 1.00 85.50 371 ILE A CA 1
ATOM 3020 C C . ILE A 1 371 ? -9.335 -0.305 14.355 1.00 85.50 371 ILE A C 1
ATOM 3022 O O . ILE A 1 371 ? -9.863 -0.298 15.465 1.00 85.50 371 ILE A O 1
ATOM 3026 N N . SER A 1 372 ? -8.336 0.517 14.027 1.00 82.50 372 SER A N 1
ATOM 3027 C CA . SER A 1 372 ? -7.725 1.459 14.972 1.00 82.50 372 SER A CA 1
ATOM 3028 C C . SER A 1 372 ? -8.733 2.487 15.506 1.00 82.50 372 SER A C 1
ATOM 3030 O O . SER A 1 372 ? -8.745 2.785 16.702 1.00 82.50 372 SER A O 1
ATOM 3032 N N . GLU A 1 373 ? -9.622 3.002 14.651 1.00 86.62 373 GLU A N 1
ATOM 3033 C CA . GLU A 1 373 ? -10.713 3.895 15.061 1.00 86.62 373 GLU A CA 1
ATOM 3034 C C . GLU A 1 373 ? -11.684 3.216 16.035 1.00 86.62 373 GLU A C 1
ATOM 3036 O O . GLU A 1 373 ? -12.066 3.812 17.046 1.00 86.62 373 GLU A O 1
ATOM 3041 N N . PHE A 1 374 ? -12.082 1.969 15.763 1.00 86.62 374 PHE A N 1
ATOM 3042 C CA . PHE A 1 374 ? -12.965 1.217 16.656 1.00 86.62 374 PHE A CA 1
ATOM 3043 C C . PHE A 1 374 ? -12.301 0.895 17.998 1.00 86.62 374 PHE A C 1
ATOM 3045 O O . PHE A 1 374 ? -12.937 1.062 19.040 1.00 86.62 374 PHE A O 1
ATOM 3052 N N . GLU A 1 375 ? -11.024 0.506 17.999 1.00 86.12 375 GLU A N 1
ATOM 3053 C CA . GLU A 1 375 ? -10.254 0.287 19.229 1.00 86.12 375 GLU A CA 1
ATOM 3054 C C . GLU A 1 375 ? -10.168 1.575 20.064 1.00 86.12 375 GLU A C 1
ATOM 3056 O O . GLU A 1 375 ? -10.406 1.552 21.275 1.00 86.12 375 GLU A O 1
ATOM 3061 N N . GLN A 1 376 ? -9.937 2.729 19.428 1.00 85.56 376 GLN A N 1
ATOM 3062 C CA . GLN A 1 376 ? -9.911 4.016 20.124 1.00 85.56 376 GLN A CA 1
ATOM 3063 C C . GLN A 1 376 ? -11.285 4.408 20.691 1.00 85.56 376 GLN A C 1
ATOM 3065 O O . GLN A 1 376 ? -11.357 4.914 21.816 1.00 85.56 376 GLN A O 1
ATOM 3070 N N . LYS A 1 377 ? -12.378 4.162 19.955 1.00 90.88 377 LYS A N 1
ATOM 3071 C CA . LYS A 1 377 ? -13.748 4.381 20.454 1.00 90.88 377 LYS A CA 1
ATOM 3072 C C . LYS A 1 377 ? -14.033 3.522 21.687 1.00 90.88 377 LYS A C 1
ATOM 3074 O O . LYS A 1 377 ? -14.568 4.037 22.666 1.00 90.88 377 LYS A O 1
ATOM 3079 N N . LEU A 1 378 ? -13.623 2.253 21.674 1.00 89.69 378 LEU A N 1
ATOM 3080 C CA . LEU A 1 378 ? -13.788 1.343 22.809 1.00 89.69 378 LEU A CA 1
ATOM 3081 C C . LEU A 1 378 ? -13.017 1.821 24.051 1.00 89.69 378 LEU A C 1
ATOM 3083 O O . LEU A 1 378 ? -13.564 1.831 25.153 1.00 89.69 378 LEU A O 1
ATOM 3087 N N . ILE A 1 379 ? -11.772 2.278 23.875 1.00 90.19 379 ILE A N 1
ATOM 3088 C CA . ILE A 1 379 ? -10.958 2.859 24.957 1.00 90.19 379 ILE A CA 1
ATOM 3089 C C . ILE A 1 379 ? -11.659 4.081 25.569 1.00 90.19 379 ILE A C 1
ATOM 3091 O O . ILE A 1 379 ? -11.762 4.178 26.793 1.00 90.19 379 ILE A O 1
ATOM 3095 N N . ASN A 1 380 ? -12.180 4.986 24.735 1.00 91.88 380 ASN A N 1
ATOM 3096 C CA . ASN A 1 380 ? -12.876 6.189 25.200 1.00 91.88 380 ASN A CA 1
ATOM 3097 C C . ASN A 1 380 ? -14.168 5.847 25.964 1.00 91.88 380 ASN A C 1
ATOM 3099 O O . ASN A 1 380 ? -14.437 6.433 27.012 1.00 91.88 380 ASN A O 1
ATOM 3103 N N . LEU A 1 381 ? -14.946 4.872 25.482 1.00 92.56 381 LEU A N 1
ATOM 3104 C CA . LEU A 1 381 ? -16.157 4.405 26.164 1.00 92.56 381 LEU A CA 1
ATOM 3105 C C . LEU A 1 381 ? -15.845 3.818 27.545 1.00 92.56 381 LEU A C 1
ATOM 3107 O O . LEU A 1 381 ? -16.513 4.164 28.522 1.00 92.56 381 LEU A O 1
ATOM 3111 N N . ASN A 1 382 ? -14.807 2.981 27.646 1.00 93.56 382 ASN A N 1
ATOM 3112 C CA . ASN A 1 382 ? -14.372 2.426 28.927 1.00 93.56 382 ASN A CA 1
ATOM 3113 C C . ASN A 1 382 ? -13.890 3.524 29.884 1.00 93.56 382 ASN A C 1
ATOM 3115 O O . ASN A 1 382 ? -14.242 3.492 31.062 1.00 93.56 382 ASN A O 1
ATOM 3119 N N . TYR A 1 383 ? -13.143 4.518 29.393 1.00 92.88 383 TYR A N 1
ATOM 3120 C CA . TYR A 1 383 ? -12.713 5.663 30.199 1.00 92.88 383 TYR A CA 1
ATOM 3121 C C . TYR A 1 383 ? -13.904 6.426 30.800 1.00 92.88 383 TYR A C 1
ATOM 3123 O O . TYR A 1 383 ? -13.957 6.650 32.013 1.00 92.88 383 TYR A O 1
ATOM 3131 N N . GLU A 1 384 ? -14.903 6.758 29.978 1.00 94.62 384 GLU A N 1
ATOM 3132 C CA . GLU A 1 384 ? -16.119 7.439 30.435 1.00 94.62 384 GLU A CA 1
ATOM 3133 C C . GLU A 1 384 ? -16.933 6.579 31.414 1.00 94.62 384 GLU A C 1
ATOM 3135 O O . GLU A 1 384 ? -17.470 7.091 32.402 1.00 94.62 384 GLU A O 1
ATOM 3140 N N . ARG A 1 385 ? -17.002 5.257 31.195 1.00 95.31 385 ARG A N 1
ATOM 3141 C CA . ARG A 1 385 ? -17.659 4.331 32.130 1.00 95.31 385 ARG A CA 1
ATOM 3142 C C . ARG A 1 385 ? -16.943 4.302 33.479 1.00 95.31 385 ARG A C 1
ATOM 3144 O O . ARG A 1 385 ? -17.608 4.449 34.501 1.00 95.31 385 ARG A O 1
ATOM 3151 N N . ILE A 1 386 ? -15.615 4.183 33.486 1.00 94.56 386 ILE A N 1
ATOM 3152 C CA . ILE A 1 386 ? -14.778 4.203 34.697 1.00 94.56 386 ILE A CA 1
ATOM 3153 C C . ILE A 1 386 ? -14.996 5.494 35.486 1.00 94.56 386 ILE A C 1
ATOM 3155 O O . ILE A 1 386 ? -15.182 5.446 36.701 1.00 94.56 386 ILE A O 1
ATOM 3159 N N . LYS A 1 387 ? -15.015 6.645 34.804 1.00 94.88 387 LYS A N 1
ATOM 3160 C CA . LYS A 1 387 ? -15.267 7.946 35.434 1.00 94.88 387 LYS A CA 1
ATOM 3161 C C . LYS A 1 387 ? -16.627 7.971 36.139 1.00 94.88 387 LYS A C 1
ATOM 3163 O O . LYS A 1 387 ? -16.688 8.246 37.335 1.00 94.88 387 LYS A O 1
ATOM 3168 N N . LYS A 1 388 ? -17.696 7.571 35.439 1.00 94.81 388 LYS A N 1
ATOM 3169 C CA . LYS A 1 388 ? -19.057 7.496 36.002 1.00 94.81 388 LYS A CA 1
ATOM 3170 C C . LYS A 1 388 ? -19.162 6.515 37.174 1.00 94.81 388 LYS A C 1
ATOM 3172 O O . LYS A 1 388 ? -19.864 6.804 38.140 1.00 94.81 388 LYS A O 1
ATOM 3177 N N . LEU A 1 389 ? -18.493 5.362 37.098 1.00 93.81 389 LEU A N 1
ATOM 3178 C CA . LEU A 1 389 ? -18.473 4.372 38.180 1.00 93.81 389 LEU A CA 1
ATOM 3179 C C . LEU A 1 389 ? -17.780 4.926 39.434 1.00 93.81 389 LEU A C 1
ATOM 3181 O O . LEU A 1 389 ? -18.341 4.815 40.521 1.00 93.81 389 LEU A O 1
ATOM 3185 N N . LYS A 1 390 ? -16.632 5.603 39.282 1.00 93.06 390 LYS A N 1
ATOM 3186 C CA . LYS A 1 390 ? -15.921 6.258 40.397 1.00 93.06 390 LYS A CA 1
ATOM 3187 C C . LYS A 1 390 ? -16.754 7.349 41.068 1.00 93.06 390 LYS A C 1
ATOM 3189 O O . LYS A 1 390 ? -16.726 7.477 42.291 1.00 93.06 390 LYS A O 1
ATOM 3194 N N . ASP A 1 391 ? -17.488 8.140 40.292 1.00 94.38 391 ASP A N 1
ATOM 3195 C CA . ASP A 1 391 ? -18.345 9.190 40.849 1.00 94.38 391 ASP A CA 1
ATOM 3196 C C . ASP A 1 391 ? -19.513 8.585 41.648 1.00 94.38 391 ASP A C 1
ATOM 3198 O O . ASP A 1 391 ? -19.754 8.989 42.788 1.00 94.38 391 ASP A O 1
ATOM 3202 N N . LYS A 1 392 ? -20.159 7.533 41.120 1.00 93.81 392 LYS A N 1
ATOM 3203 C CA . LYS A 1 392 ? -21.215 6.791 41.834 1.00 93.81 392 LYS A CA 1
ATOM 3204 C C . LYS A 1 392 ? -20.713 6.112 43.109 1.00 93.81 392 LYS A C 1
ATOM 3206 O O . LYS A 1 392 ? -21.400 6.148 44.129 1.00 93.81 392 LYS A O 1
ATOM 3211 N N . GLU A 1 393 ? -19.527 5.508 43.070 1.00 92.81 393 GLU A N 1
ATOM 3212 C CA . GLU A 1 393 ? -18.895 4.889 44.240 1.00 92.81 393 GLU A CA 1
ATOM 3213 C C . GLU A 1 393 ? -18.673 5.920 45.360 1.00 92.81 393 GLU A C 1
ATOM 3215 O O . GLU A 1 393 ? -19.019 5.669 46.519 1.00 92.81 393 GLU A O 1
ATOM 3220 N N . LYS A 1 394 ? -18.178 7.119 45.019 1.00 92.69 394 LYS A N 1
ATOM 3221 C CA . LYS A 1 394 ? -18.002 8.227 45.974 1.00 92.69 394 LYS A CA 1
ATOM 3222 C C . LYS A 1 394 ? -19.328 8.688 46.578 1.00 92.69 394 LYS A C 1
ATOM 3224 O O . LYS A 1 394 ? -19.396 8.916 47.785 1.00 92.69 394 LYS A O 1
ATOM 3229 N N . GLU A 1 395 ? -20.376 8.844 45.769 1.00 93.56 395 GLU A N 1
ATOM 3230 C CA . GLU A 1 395 ? -21.706 9.238 46.254 1.00 93.56 395 GLU A CA 1
ATOM 3231 C C . GLU A 1 395 ? -22.292 8.210 47.229 1.00 93.56 395 GLU A C 1
ATOM 3233 O O . GLU A 1 395 ? -22.745 8.572 48.318 1.00 93.56 395 GLU A O 1
ATOM 3238 N N . LEU A 1 396 ? -22.230 6.921 46.882 1.00 91.00 396 LEU A N 1
ATOM 3239 C CA . LEU A 1 396 ? -22.711 5.835 47.740 1.00 91.00 396 LEU A CA 1
ATOM 3240 C C . LEU A 1 396 ? -21.907 5.715 49.035 1.00 91.00 396 LEU A C 1
ATOM 3242 O O . LEU A 1 396 ? -22.495 5.489 50.095 1.00 91.00 396 LEU A O 1
ATOM 3246 N N . THR A 1 397 ? -20.591 5.923 48.974 1.00 90.06 397 THR A N 1
ATOM 3247 C CA . THR A 1 397 ? -19.724 5.931 50.160 1.00 90.06 397 THR A CA 1
ATOM 3248 C C . THR A 1 397 ? -20.122 7.052 51.121 1.00 90.06 397 THR A C 1
ATOM 3250 O O . THR A 1 397 ? -20.334 6.785 52.303 1.00 90.06 397 THR A O 1
ATOM 3253 N N . LYS A 1 398 ? -20.375 8.269 50.616 1.00 94.06 398 LYS A N 1
ATOM 3254 C CA . LYS A 1 398 ? -20.889 9.390 51.428 1.00 94.06 398 LYS A CA 1
ATOM 3255 C C . LYS A 1 398 ? -22.245 9.081 52.069 1.00 94.06 398 LYS A C 1
ATOM 3257 O O . LYS A 1 398 ? -22.487 9.445 53.218 1.00 94.06 398 LYS A O 1
ATOM 3262 N N . ILE A 1 399 ? -23.156 8.425 51.345 1.00 89.75 399 ILE A N 1
ATOM 3263 C CA . ILE A 1 399 ? -24.456 8.005 51.900 1.00 89.75 399 ILE A CA 1
ATOM 3264 C C . ILE A 1 399 ? -24.242 6.983 53.021 1.00 89.75 399 ILE A C 1
ATOM 3266 O O . ILE A 1 399 ? -24.834 7.111 54.091 1.00 89.75 399 ILE A O 1
ATOM 3270 N N . LYS A 1 400 ? -23.366 5.998 52.807 1.00 90.69 400 LYS A N 1
ATOM 3271 C CA . LYS A 1 400 ? -23.028 4.987 53.811 1.00 90.69 400 LYS A CA 1
ATOM 3272 C C . LYS A 1 400 ? -22.420 5.617 55.070 1.00 90.69 400 LYS A C 1
ATOM 3274 O O . LYS A 1 400 ? -22.805 5.225 56.167 1.00 90.69 400 LYS A O 1
ATOM 3279 N N . GLU A 1 401 ? -21.529 6.597 54.936 1.00 91.12 401 GLU A N 1
ATOM 3280 C CA . GLU A 1 401 ? -20.965 7.357 56.064 1.00 91.12 401 GLU A CA 1
ATOM 3281 C C . GLU A 1 401 ? -22.051 8.091 56.865 1.00 91.12 401 GLU A C 1
ATOM 3283 O O . GLU A 1 401 ? -22.075 7.993 58.091 1.00 91.12 401 GLU A O 1
ATOM 3288 N N . LYS A 1 402 ? -23.016 8.735 56.189 1.00 90.69 402 LYS A N 1
ATOM 3289 C CA . LYS A 1 402 ? -24.180 9.357 56.851 1.00 90.69 402 LYS A CA 1
ATOM 3290 C C . LYS A 1 402 ? -25.058 8.339 57.587 1.00 90.69 402 LYS A C 1
ATOM 3292 O O . LYS A 1 402 ? -25.565 8.628 58.668 1.00 90.69 402 LYS A O 1
ATOM 3297 N N . LEU A 1 403 ? -25.255 7.144 57.024 1.00 87.81 403 LEU A N 1
ATOM 3298 C CA . LEU A 1 403 ? -25.983 6.066 57.707 1.00 87.81 403 LEU A CA 1
ATOM 3299 C C . LEU A 1 403 ? -25.218 5.577 58.945 1.00 87.81 403 LEU A C 1
ATOM 3301 O O . LEU A 1 403 ? -25.833 5.265 59.961 1.00 87.81 403 LEU A O 1
ATOM 3305 N N . VAL A 1 404 ? -23.881 5.542 58.889 1.00 86.75 404 VAL A N 1
ATOM 3306 C CA . VAL A 1 404 ? -23.045 5.225 60.054 1.00 86.75 404 VAL A CA 1
ATOM 3307 C C . VAL A 1 404 ? -23.212 6.282 61.142 1.00 86.75 404 VAL A C 1
ATOM 3309 O O . VAL A 1 404 ? -23.474 5.895 62.272 1.00 86.75 404 VAL A O 1
ATOM 3312 N N . SER A 1 405 ? -23.146 7.580 60.822 1.00 87.56 405 SER A N 1
ATOM 3313 C CA . SER A 1 405 ? -23.294 8.639 61.835 1.00 87.56 405 SER A CA 1
ATOM 3314 C C . SER A 1 405 ? -24.654 8.614 62.540 1.00 87.56 405 SER A C 1
ATOM 3316 O O . SER A 1 405 ? -24.711 8.848 63.743 1.00 87.56 405 SER A O 1
ATOM 3318 N N . LYS A 1 406 ? -25.733 8.282 61.815 1.00 85.06 406 LYS A N 1
ATOM 3319 C CA . LYS A 1 406 ? -27.087 8.124 62.377 1.00 85.06 406 LYS A CA 1
ATOM 3320 C C . LYS A 1 406 ? -27.205 6.951 63.354 1.00 85.06 406 LYS A C 1
ATOM 3322 O O . LYS A 1 406 ? -27.868 7.057 64.383 1.00 85.06 406 LYS A O 1
ATOM 3327 N N . LEU A 1 407 ? -26.528 5.835 63.063 1.00 82.19 407 LEU A N 1
ATOM 3328 C CA . LEU A 1 407 ? -26.454 4.699 63.990 1.00 82.19 407 LEU A CA 1
ATOM 3329 C C . LEU A 1 407 ? -25.724 5.082 65.282 1.00 82.19 407 LEU A C 1
ATOM 3331 O O . LEU A 1 407 ? -26.120 4.642 66.357 1.00 82.19 407 LEU A O 1
ATOM 3335 N N . THR A 1 408 ? -24.682 5.912 65.192 1.00 81.94 408 THR A N 1
ATOM 3336 C CA . THR A 1 408 ? -23.926 6.373 66.364 1.00 81.94 408 THR A CA 1
ATOM 3337 C C . THR A 1 408 ? -24.712 7.360 67.235 1.00 81.94 408 THR A C 1
ATOM 3339 O O . THR A 1 408 ? -24.415 7.470 68.420 1.00 81.94 408 THR A O 1
ATOM 3342 N N . SER A 1 409 ? -25.715 8.060 66.685 1.00 81.12 409 SER A N 1
ATOM 3343 C CA . SER A 1 409 ? -26.564 9.015 67.418 1.00 81.12 409 SER A CA 1
ATOM 3344 C C . SER A 1 409 ? -27.821 8.401 68.055 1.00 81.12 409 SER A C 1
ATOM 3346 O O . SER A 1 409 ? -28.600 9.133 68.659 1.00 81.12 409 SER A O 1
ATOM 3348 N N . GLY A 1 410 ? -28.029 7.082 67.942 1.00 71.12 410 GLY A N 1
ATOM 3349 C CA . GLY A 1 410 ? -29.130 6.371 68.609 1.00 71.12 410 GLY A CA 1
ATOM 3350 C C . GLY A 1 410 ? -30.478 6.355 67.869 1.00 71.12 410 GLY A C 1
ATOM 3351 O O . GLY A 1 410 ? -31.490 6.046 68.493 1.00 71.12 410 GLY A O 1
ATOM 3352 N N . GLU A 1 411 ? -30.513 6.667 66.565 1.00 68.62 411 GLU A N 1
ATOM 3353 C CA . GLU A 1 411 ? -31.716 6.527 65.718 1.00 68.62 411 GLU A CA 1
ATOM 3354 C C . GLU A 1 411 ? -32.073 5.048 65.434 1.00 68.62 411 GLU A C 1
ATOM 3356 O O . GLU A 1 411 ? -31.256 4.144 65.626 1.00 68.62 411 GLU A O 1
ATOM 3361 N N . ASP A 1 412 ? -33.304 4.801 64.964 1.00 65.62 412 ASP A N 1
ATOM 3362 C CA . ASP A 1 412 ? -33.912 3.472 64.794 1.00 65.62 412 ASP A CA 1
ATOM 3363 C C . ASP A 1 412 ? -32.999 2.459 64.066 1.00 65.62 412 ASP A C 1
ATOM 3365 O O . ASP A 1 412 ? -32.645 2.585 62.891 1.00 65.62 412 ASP A O 1
ATOM 3369 N N . THR A 1 413 ? -32.564 1.433 64.795 1.00 75.56 413 THR A N 1
ATOM 3370 C CA . THR A 1 413 ? -31.323 0.713 64.470 1.00 75.56 413 THR A CA 1
ATOM 3371 C C . THR A 1 413 ? -31.489 -0.381 63.415 1.00 75.56 413 THR A C 1
ATOM 3373 O O . THR A 1 413 ? -30.531 -0.684 62.695 1.00 75.56 413 THR A O 1
ATOM 3376 N N . LYS A 1 414 ? -32.683 -0.982 63.288 1.00 81.88 414 LYS A N 1
ATOM 3377 C CA . LYS A 1 414 ? -32.914 -2.156 62.421 1.00 81.88 414 LYS A CA 1
ATOM 3378 C C . LYS A 1 414 ? -33.011 -1.807 60.936 1.00 81.88 414 LYS A C 1
ATOM 3380 O O . LYS A 1 414 ? -32.347 -2.456 60.123 1.00 81.88 414 LYS A O 1
ATOM 3385 N N . GLU A 1 415 ? -33.813 -0.808 60.565 1.00 82.50 415 GLU A N 1
ATOM 3386 C CA . GLU A 1 415 ? -33.945 -0.394 59.159 1.00 82.50 415 GLU A CA 1
ATOM 3387 C C . GLU A 1 415 ? -32.642 0.201 58.626 1.00 82.50 415 GLU A C 1
ATOM 3389 O O . GLU A 1 415 ? -32.187 -0.195 57.550 1.00 82.50 415 GLU A O 1
ATOM 3394 N N . ILE A 1 416 ? -31.976 1.046 59.419 1.00 82.62 416 ILE A N 1
ATOM 3395 C CA . ILE A 1 416 ? -30.700 1.663 59.038 1.00 82.62 416 ILE A CA 1
ATOM 3396 C C . ILE A 1 416 ? -29.613 0.592 58.827 1.00 82.62 416 ILE A C 1
ATOM 3398 O O . ILE A 1 416 ? -28.822 0.690 57.885 1.00 82.62 416 ILE A O 1
ATOM 3402 N N . HIS A 1 417 ? -29.591 -0.486 59.627 1.00 85.12 417 HIS A N 1
ATOM 3403 C CA . HIS A 1 417 ? -28.688 -1.622 59.389 1.00 85.12 417 HIS A CA 1
ATOM 3404 C C . HIS A 1 417 ? -28.983 -2.354 58.074 1.00 85.12 417 HIS A C 1
ATOM 3406 O O . HIS A 1 417 ? -28.050 -2.707 57.343 1.00 85.12 417 HIS A O 1
ATOM 3412 N N . LYS A 1 418 ? -30.264 -2.585 57.757 1.00 88.19 418 LYS A N 1
ATOM 3413 C CA . LYS A 1 418 ? -30.673 -3.248 56.511 1.00 88.19 418 LYS A CA 1
ATOM 3414 C C . LYS A 1 418 ? -30.310 -2.398 55.293 1.00 88.19 418 LYS A C 1
ATOM 3416 O O . LYS A 1 418 ? -29.744 -2.933 54.338 1.00 88.19 418 LYS A O 1
ATOM 3421 N N . GLU A 1 419 ? -30.559 -1.090 55.346 1.00 88.69 419 GLU A N 1
ATOM 3422 C CA . GLU A 1 419 ? -30.178 -0.159 54.283 1.00 88.69 419 GLU A CA 1
ATOM 3423 C C . GLU A 1 419 ? -28.655 -0.094 54.119 1.00 88.69 419 GLU A C 1
ATOM 3425 O O . GLU A 1 419 ? -28.157 -0.272 53.009 1.00 88.69 419 GLU A O 1
ATOM 3430 N N . LYS A 1 420 ? -27.892 0.052 55.211 1.00 89.19 420 LYS A N 1
ATOM 3431 C CA . LYS A 1 420 ? -26.419 0.041 55.173 1.00 89.19 420 LYS A CA 1
ATOM 3432 C C . LYS A 1 420 ? -25.877 -1.227 54.509 1.00 89.19 420 LYS A C 1
ATOM 3434 O O . LYS A 1 420 ? -24.981 -1.138 53.670 1.00 89.19 420 LYS A O 1
ATOM 3439 N N . LYS A 1 421 ? -26.425 -2.399 54.851 1.00 90.38 421 LYS A N 1
ATOM 3440 C CA . LYS A 1 421 ? -26.034 -3.682 54.244 1.00 90.38 421 LYS A CA 1
ATOM 3441 C C . LYS A 1 421 ? -26.370 -3.730 52.750 1.00 90.38 421 LYS A C 1
ATOM 3443 O O . LYS A 1 421 ? -25.546 -4.187 51.963 1.00 90.38 421 LYS A O 1
ATOM 3448 N N . ALA A 1 422 ? -27.538 -3.226 52.348 1.00 90.12 422 ALA A N 1
ATOM 3449 C CA . ALA A 1 422 ? -27.920 -3.141 50.940 1.00 90.12 422 ALA A CA 1
ATOM 3450 C C . ALA A 1 422 ? -27.002 -2.191 50.147 1.00 90.12 422 ALA A C 1
ATOM 3452 O O . ALA A 1 422 ? -26.535 -2.556 49.072 1.00 90.12 422 ALA A O 1
ATOM 3453 N N . LYS A 1 423 ? -26.680 -1.007 50.690 1.00 91.00 423 LYS A N 1
ATOM 3454 C CA . LYS A 1 423 ? -25.753 -0.052 50.057 1.00 91.00 423 LYS A CA 1
ATOM 3455 C C . LYS A 1 423 ? -24.337 -0.616 49.947 1.00 91.00 423 LYS A C 1
ATOM 3457 O O . LYS A 1 423 ? -23.704 -0.405 48.920 1.00 91.00 423 LYS A O 1
ATOM 3462 N N . GLN A 1 424 ? -23.865 -1.363 50.952 1.00 91.62 424 GLN A N 1
ATOM 3463 C CA . GLN A 1 424 ? -22.568 -2.042 50.877 1.00 91.62 424 GLN A CA 1
ATOM 3464 C C . GLN A 1 424 ? -22.512 -3.018 49.703 1.00 91.62 424 GLN A C 1
ATOM 3466 O O . GLN A 1 424 ? -21.570 -2.958 48.927 1.00 91.62 424 GLN A O 1
ATOM 3471 N N . LYS A 1 425 ? -23.547 -3.847 49.527 1.00 93.50 425 LYS A N 1
ATOM 3472 C CA . LYS A 1 425 ? -23.605 -4.798 48.412 1.00 93.50 425 LYS A CA 1
ATOM 3473 C C . LYS A 1 425 ? -23.506 -4.096 47.050 1.00 93.50 425 LYS A C 1
ATOM 3475 O O . LYS A 1 425 ? -22.773 -4.550 46.183 1.00 93.50 425 LYS A O 1
ATOM 3480 N N . VAL A 1 426 ? -24.200 -2.967 46.882 1.00 93.44 426 VAL A N 1
ATOM 3481 C CA . VAL A 1 426 ? -24.123 -2.163 45.648 1.00 93.44 426 VAL A CA 1
ATOM 3482 C C . VAL A 1 426 ? -22.723 -1.569 45.450 1.00 93.44 426 VAL A C 1
ATOM 3484 O O . VAL A 1 426 ? -22.244 -1.520 44.323 1.00 93.44 426 VAL A O 1
ATOM 3487 N N . ILE A 1 427 ? -22.052 -1.130 46.522 1.00 92.12 427 ILE A N 1
ATOM 3488 C CA . ILE A 1 427 ? -20.658 -0.663 46.446 1.00 92.12 427 ILE A CA 1
ATOM 3489 C C . ILE A 1 427 ? -19.739 -1.806 46.002 1.00 92.12 427 ILE A C 1
ATOM 3491 O O . ILE A 1 427 ? -18.946 -1.601 45.089 1.00 92.12 427 ILE A O 1
ATOM 3495 N N . ASP A 1 428 ? -19.882 -3.000 46.580 1.00 92.81 428 ASP A N 1
ATOM 3496 C CA . ASP A 1 428 ? -19.072 -4.168 46.213 1.00 92.81 428 ASP A CA 1
ATOM 3497 C C . ASP A 1 428 ? -19.278 -4.541 44.730 1.00 92.81 428 ASP A C 1
ATOM 3499 O O . ASP A 1 428 ? -18.312 -4.771 44.002 1.00 92.81 428 ASP A O 1
ATOM 3503 N N . GLU A 1 429 ? -20.527 -4.533 44.246 1.00 94.50 429 GLU A N 1
ATOM 3504 C CA . GLU A 1 429 ? -20.867 -4.767 42.832 1.00 94.50 429 GLU A CA 1
ATOM 3505 C C . GLU A 1 429 ? -20.256 -3.697 41.906 1.00 94.50 429 GLU A C 1
ATOM 3507 O O . GLU A 1 429 ? -19.662 -4.032 40.878 1.00 94.50 429 GLU A O 1
ATOM 3512 N N . LEU A 1 430 ? -20.330 -2.413 42.282 1.00 94.06 430 LEU A N 1
ATOM 3513 C CA . LEU A 1 430 ? -19.714 -1.315 41.526 1.00 94.06 430 LEU A CA 1
ATOM 3514 C C . LEU A 1 430 ? -18.187 -1.413 41.500 1.00 94.06 430 LEU A C 1
ATOM 3516 O O . LEU A 1 430 ? -17.585 -1.131 40.466 1.00 94.06 430 LEU A O 1
ATOM 3520 N N . GLN A 1 431 ? -17.557 -1.818 42.603 1.00 92.62 431 GLN A N 1
ATOM 3521 C CA . GLN A 1 431 ? -16.111 -2.027 42.675 1.00 92.62 431 GLN A CA 1
ATOM 3522 C C . GLN A 1 431 ? -15.669 -3.175 41.767 1.00 92.62 431 GLN A C 1
ATOM 3524 O O . GLN A 1 431 ? -14.673 -3.040 41.056 1.00 92.62 431 GLN A O 1
ATOM 3529 N N . GLN A 1 432 ? -16.431 -4.271 41.721 1.00 94.06 432 GLN A N 1
ATOM 3530 C CA . GLN A 1 432 ? -16.169 -5.373 40.791 1.00 94.06 432 GLN A CA 1
ATOM 3531 C C . GLN A 1 432 ? -16.330 -4.946 39.327 1.00 94.06 432 GLN A C 1
ATOM 3533 O O . GLN A 1 432 ? -15.482 -5.263 38.486 1.00 94.06 432 GLN A O 1
ATOM 3538 N N . GLU A 1 433 ? -17.370 -4.172 39.006 1.00 94.56 433 GLU A N 1
ATOM 3539 C CA . GLU A 1 433 ? -17.544 -3.625 37.657 1.00 94.56 433 GLU A CA 1
ATOM 3540 C C . GLU A 1 433 ? -16.415 -2.645 37.295 1.00 94.56 433 GLU A C 1
ATOM 3542 O O . GLU A 1 433 ? -15.890 -2.677 36.177 1.00 94.56 433 GLU A O 1
ATOM 3547 N N . LEU A 1 434 ? -15.995 -1.801 38.242 1.00 94.50 434 LEU A N 1
ATOM 3548 C CA . LEU A 1 434 ? -14.895 -0.856 38.070 1.00 94.50 434 LEU A CA 1
ATOM 3549 C C . LEU A 1 434 ? -13.571 -1.582 37.819 1.00 94.50 434 LEU A C 1
ATOM 3551 O O . LEU A 1 434 ? -12.843 -1.191 36.905 1.00 94.50 434 LEU A O 1
ATOM 3555 N N . LEU A 1 435 ? -13.273 -2.639 38.579 1.00 93.69 435 LEU A N 1
ATOM 3556 C CA . LEU A 1 435 ? -12.098 -3.492 38.380 1.00 93.69 435 LEU A CA 1
ATOM 3557 C C . LEU A 1 435 ? -12.111 -4.123 36.985 1.00 93.69 435 LEU A C 1
ATOM 3559 O O . LEU A 1 435 ? -11.140 -3.988 36.241 1.00 93.69 435 LEU A O 1
ATOM 3563 N N . THR A 1 436 ? -13.234 -4.730 36.597 1.00 94.19 436 THR A N 1
ATOM 3564 C CA . THR A 1 436 ? -13.390 -5.395 35.294 1.00 94.19 436 THR A CA 1
ATOM 3565 C C . THR A 1 436 ? -13.244 -4.407 34.131 1.00 94.19 436 THR A C 1
ATOM 3567 O O . THR A 1 436 ? -12.493 -4.647 33.183 1.00 94.19 436 THR A O 1
ATOM 3570 N N . THR A 1 437 ? -13.908 -3.251 34.217 1.00 92.69 437 THR A N 1
ATOM 3571 C CA . THR A 1 437 ? -13.856 -2.211 33.176 1.00 92.69 437 THR A CA 1
ATOM 3572 C C . THR A 1 437 ? -12.467 -1.579 33.090 1.00 92.69 437 THR A C 1
ATOM 3574 O O . THR A 1 437 ? -11.973 -1.324 31.992 1.00 92.69 437 THR A O 1
ATOM 3577 N N . SER A 1 438 ? -11.802 -1.367 34.231 1.00 92.50 438 SER A N 1
ATOM 3578 C CA . SER A 1 438 ? -10.430 -0.848 34.278 1.00 92.50 438 SER A CA 1
ATOM 3579 C C . SER A 1 438 ? -9.442 -1.837 33.669 1.00 92.50 438 SER A C 1
ATOM 3581 O O . SER A 1 438 ? -8.634 -1.440 32.835 1.00 92.50 438 SER A O 1
ATOM 3583 N N . ALA A 1 439 ? -9.542 -3.128 33.996 1.00 91.94 439 ALA A N 1
ATOM 3584 C CA . ALA A 1 439 ? -8.713 -4.164 33.383 1.00 91.94 439 ALA A CA 1
ATOM 3585 C C . ALA A 1 439 ? -8.884 -4.187 31.854 1.00 91.94 439 ALA A C 1
ATOM 3587 O O . ALA A 1 439 ? -7.894 -4.167 31.124 1.00 91.94 439 ALA A O 1
ATOM 3588 N N . SER A 1 440 ? -10.128 -4.123 31.361 1.00 92.25 440 SER A N 1
ATOM 3589 C CA . SER A 1 440 ? -10.417 -4.012 29.923 1.00 92.25 440 SER A CA 1
ATOM 3590 C C . SER A 1 440 ? -9.828 -2.737 29.301 1.00 92.25 440 SER A C 1
ATOM 3592 O O . SER A 1 440 ? -9.216 -2.790 28.235 1.00 92.25 440 SER A O 1
ATOM 3594 N N . TYR A 1 441 ? -9.962 -1.586 29.969 1.00 93.25 441 TYR A N 1
ATOM 3595 C CA . TYR A 1 441 ? -9.379 -0.313 29.535 1.00 93.25 441 TYR A CA 1
ATOM 3596 C C . TYR A 1 441 ? -7.855 -0.394 29.379 1.00 93.25 441 TYR A C 1
ATOM 3598 O O . TYR A 1 441 ? -7.325 -0.028 28.329 1.00 93.25 441 TYR A O 1
ATOM 3606 N N . TYR A 1 442 ? -7.154 -0.913 30.388 1.00 91.50 442 TYR A N 1
ATOM 3607 C CA . TYR A 1 442 ? -5.699 -1.054 30.357 1.00 91.50 442 TYR A CA 1
ATOM 3608 C C . TYR A 1 442 ? -5.237 -2.079 29.317 1.00 91.50 442 TYR A C 1
ATOM 3610 O O . TYR A 1 442 ? -4.313 -1.792 28.554 1.00 91.50 442 TYR A O 1
ATOM 3618 N N . ALA A 1 443 ? -5.911 -3.228 29.220 1.00 90.25 443 ALA A N 1
ATOM 3619 C CA . ALA A 1 443 ? -5.599 -4.260 28.233 1.00 90.25 443 ALA A CA 1
ATOM 3620 C C . ALA A 1 443 ? -5.742 -3.741 26.793 1.00 90.25 443 ALA A C 1
ATOM 3622 O O . ALA A 1 443 ? -4.846 -3.944 25.972 1.00 90.25 443 ALA A O 1
ATOM 3623 N N . ASN A 1 444 ? -6.819 -3.005 26.494 1.00 91.25 444 ASN A N 1
ATOM 3624 C CA . ASN A 1 444 ? -7.039 -2.430 25.164 1.00 91.25 444 ASN A CA 1
ATOM 3625 C C . ASN A 1 444 ? -5.969 -1.395 24.795 1.00 91.25 444 ASN A C 1
ATOM 3627 O O . ASN A 1 444 ? -5.505 -1.370 23.658 1.00 91.25 444 ASN A O 1
ATOM 3631 N N . ARG A 1 445 ? -5.525 -0.576 25.755 1.00 92.12 445 ARG A N 1
ATOM 3632 C CA . ARG A 1 445 ? -4.431 0.382 25.538 1.00 92.12 445 ARG A CA 1
ATOM 3633 C C . ARG A 1 445 ? -3.084 -0.313 25.337 1.00 92.12 445 ARG A C 1
ATOM 3635 O O . ARG A 1 445 ? -2.383 0.033 24.391 1.00 92.12 445 ARG A O 1
ATOM 3642 N N . LYS A 1 446 ? -2.752 -1.330 26.153 1.00 91.62 446 LYS A N 1
ATOM 3643 C CA . LYS A 1 446 ? -1.553 -2.181 25.960 1.00 91.62 446 LYS A CA 1
ATOM 3644 C C . LYS A 1 446 ? -1.559 -2.774 24.549 1.00 91.62 446 LYS A C 1
ATOM 3646 O O . LYS A 1 446 ? -0.580 -2.634 23.822 1.00 91.62 446 LYS A O 1
ATOM 3651 N N . LYS A 1 447 ? -2.688 -3.349 24.125 1.00 89.62 447 LYS A N 1
ATOM 3652 C CA . LYS A 1 447 ? -2.864 -3.903 22.776 1.00 89.62 447 LYS A CA 1
ATOM 3653 C C . LYS A 1 447 ? -2.657 -2.854 21.676 1.00 89.62 447 LYS A C 1
ATOM 3655 O O . LYS A 1 447 ? -1.941 -3.128 20.719 1.00 89.62 447 LYS A O 1
ATOM 3660 N N . GLN A 1 448 ? -3.229 -1.657 21.821 1.00 89.56 448 GLN A N 1
ATOM 3661 C CA . GLN A 1 448 ? -3.071 -0.569 20.848 1.00 89.56 448 GLN A CA 1
ATOM 3662 C C . GLN A 1 448 ? -1.595 -0.185 20.659 1.00 89.56 448 GLN A C 1
ATOM 3664 O O . GLN A 1 448 ? -1.142 -0.010 19.529 1.00 89.56 448 GLN A O 1
ATOM 3669 N N . ILE A 1 449 ? -0.835 -0.087 21.752 1.00 91.81 449 ILE A N 1
ATOM 3670 C CA . ILE A 1 449 ? 0.597 0.229 21.703 1.00 91.81 449 ILE A CA 1
ATOM 3671 C C . ILE A 1 449 ? 1.370 -0.894 21.002 1.00 91.81 449 ILE A C 1
ATOM 3673 O O . ILE A 1 449 ? 2.142 -0.621 20.087 1.00 91.81 449 ILE A O 1
ATOM 3677 N N . LEU A 1 450 ? 1.134 -2.153 21.385 1.00 90.88 450 LEU A N 1
ATOM 3678 C CA . LEU A 1 450 ? 1.808 -3.309 20.784 1.00 90.88 450 LEU A CA 1
ATOM 3679 C C . LEU A 1 450 ? 1.512 -3.439 19.282 1.00 90.88 450 LEU A C 1
ATOM 3681 O O . LEU A 1 450 ? 2.415 -3.730 18.501 1.00 90.88 450 LEU A O 1
ATOM 3685 N N . ASN A 1 451 ? 0.280 -3.151 18.853 1.00 89.00 451 ASN A N 1
ATOM 3686 C CA . ASN A 1 451 ? -0.073 -3.097 17.433 1.00 89.00 451 ASN A CA 1
ATOM 3687 C C . ASN A 1 451 ? 0.746 -2.033 16.684 1.00 89.00 451 ASN A C 1
ATOM 3689 O O . ASN A 1 451 ? 1.275 -2.311 15.609 1.00 89.00 451 ASN A O 1
ATOM 3693 N N . GLN A 1 452 ? 0.910 -0.837 17.256 1.00 90.44 452 GLN A N 1
ATOM 3694 C CA . GLN A 1 452 ? 1.728 0.215 16.639 1.00 90.44 452 GLN A CA 1
ATOM 3695 C C . GLN A 1 452 ? 3.215 -0.144 16.599 1.00 90.44 452 GLN A C 1
ATOM 3697 O O . GLN A 1 452 ? 3.890 0.158 15.616 1.00 90.44 452 GLN A O 1
ATOM 3702 N N . VAL A 1 453 ? 3.724 -0.831 17.625 1.00 93.19 453 VAL A N 1
ATOM 3703 C CA . VAL A 1 453 ? 5.090 -1.371 17.615 1.00 93.19 453 VAL A CA 1
ATOM 3704 C C . VAL A 1 453 ? 5.267 -2.367 16.475 1.00 93.19 453 VAL A C 1
ATOM 3706 O O . VAL A 1 453 ? 6.208 -2.235 15.698 1.00 93.19 453 VAL A O 1
ATOM 3709 N N . ASN A 1 454 ? 4.341 -3.315 16.319 1.00 90.62 454 ASN A N 1
ATOM 3710 C CA . ASN A 1 454 ? 4.390 -4.292 15.232 1.00 90.62 454 ASN A CA 1
ATOM 3711 C C . ASN A 1 454 ? 4.371 -3.616 13.854 1.00 90.62 454 ASN A C 1
ATOM 3713 O O . ASN A 1 454 ? 5.145 -3.993 12.974 1.00 90.62 454 ASN A O 1
ATOM 3717 N N . ASN A 1 455 ? 3.541 -2.585 13.675 1.00 89.88 455 ASN A N 1
ATOM 3718 C CA . ASN A 1 455 ? 3.494 -1.807 12.437 1.00 89.88 455 ASN A CA 1
ATOM 3719 C C . ASN A 1 455 ? 4.822 -1.095 12.159 1.00 89.88 455 ASN A C 1
ATOM 3721 O O . ASN A 1 455 ? 5.327 -1.150 11.036 1.00 89.88 455 ASN A O 1
ATOM 3725 N N . PHE A 1 456 ? 5.422 -0.476 13.179 1.00 92.12 456 PHE A N 1
ATOM 3726 C CA . PHE A 1 456 ? 6.724 0.172 13.056 1.00 92.12 456 PHE A CA 1
ATOM 3727 C C . PHE A 1 456 ? 7.842 -0.823 12.721 1.00 92.12 456 PHE A C 1
ATOM 3729 O O . PHE A 1 456 ? 8.598 -0.577 11.784 1.00 92.12 456 PHE A O 1
ATOM 3736 N N . LEU A 1 457 ? 7.924 -1.962 13.418 1.00 92.69 457 LEU A N 1
ATOM 3737 C CA . LEU A 1 457 ? 8.920 -3.003 13.139 1.00 92.69 457 LEU A CA 1
ATOM 3738 C C . LEU A 1 457 ? 8.765 -3.565 11.724 1.00 92.69 457 LEU A C 1
ATOM 3740 O O . LEU A 1 457 ? 9.752 -3.709 11.007 1.00 92.69 457 LEU A O 1
ATOM 3744 N N . LYS A 1 458 ? 7.527 -3.812 11.282 1.00 91.12 458 LYS A N 1
ATOM 3745 C CA . LYS A 1 458 ? 7.234 -4.254 9.913 1.00 91.12 458 LYS A CA 1
ATOM 3746 C C . LYS A 1 458 ? 7.664 -3.208 8.883 1.00 91.12 458 LYS A C 1
ATOM 3748 O O . LYS A 1 458 ? 8.295 -3.557 7.889 1.00 91.12 458 LYS A O 1
ATOM 3753 N N . ALA A 1 459 ? 7.367 -1.930 9.122 1.00 89.56 459 ALA A N 1
ATOM 3754 C CA . ALA A 1 459 ? 7.808 -0.838 8.258 1.00 89.56 459 ALA A CA 1
ATOM 3755 C C . ALA A 1 459 ? 9.341 -0.731 8.215 1.00 89.56 459 ALA A C 1
ATOM 3757 O O . ALA A 1 459 ? 9.912 -0.573 7.137 1.00 89.56 459 ALA A O 1
ATOM 3758 N N . LYS A 1 460 ? 10.010 -0.880 9.365 1.00 90.81 460 LYS A N 1
ATOM 3759 C CA . LYS A 1 460 ? 11.473 -0.907 9.481 1.00 90.81 460 LYS A CA 1
ATOM 3760 C C . LYS A 1 460 ? 12.062 -2.091 8.711 1.00 90.81 460 LYS A C 1
ATOM 3762 O O . LYS A 1 460 ? 12.967 -1.886 7.914 1.00 90.81 460 LYS A O 1
ATOM 3767 N N . GLY A 1 461 ? 11.508 -3.294 8.854 1.00 92.31 461 GLY A N 1
ATOM 3768 C CA . GLY A 1 461 ? 11.912 -4.480 8.092 1.00 92.31 461 GLY A CA 1
ATOM 3769 C C . GLY A 1 461 ? 11.755 -4.302 6.579 1.00 92.31 461 GLY A C 1
ATOM 3770 O O . GLY A 1 461 ? 12.720 -4.486 5.840 1.00 92.31 461 GLY A O 1
ATOM 3771 N N . ASN A 1 462 ? 10.581 -3.853 6.122 1.00 89.75 462 ASN A N 1
ATOM 3772 C CA . ASN A 1 462 ? 10.319 -3.571 4.705 1.00 89.75 462 ASN A CA 1
ATOM 3773 C C . ASN A 1 462 ? 11.307 -2.547 4.134 1.00 89.75 462 ASN A C 1
ATOM 3775 O O . ASN A 1 462 ? 11.831 -2.728 3.037 1.00 89.75 462 ASN A O 1
ATOM 3779 N N . PHE A 1 463 ? 11.587 -1.488 4.895 1.00 89.62 463 PHE A N 1
ATOM 3780 C CA . PHE A 1 463 ? 12.577 -0.483 4.534 1.00 89.62 463 PHE A CA 1
ATOM 3781 C C . PHE A 1 463 ? 13.976 -1.092 4.342 1.00 89.62 463 PHE A C 1
ATOM 3783 O O . PHE A 1 463 ? 14.647 -0.782 3.359 1.00 89.62 463 PHE A O 1
ATOM 3790 N N . LEU A 1 464 ? 14.413 -1.995 5.229 1.00 90.94 464 LEU A N 1
ATOM 3791 C CA . LEU A 1 464 ? 15.713 -2.663 5.090 1.00 90.94 464 LEU A CA 1
ATOM 3792 C C . LEU A 1 464 ? 15.768 -3.577 3.859 1.00 90.94 464 LEU A C 1
ATOM 3794 O O . LEU A 1 464 ? 16.777 -3.571 3.158 1.00 90.94 464 LEU A O 1
ATOM 3798 N N . THR A 1 465 ? 14.693 -4.309 3.553 1.00 90.81 465 THR A N 1
ATOM 3799 C CA . THR A 1 465 ? 14.602 -5.128 2.330 1.00 90.81 465 THR A CA 1
ATOM 3800 C C . THR A 1 465 ? 14.671 -4.272 1.066 1.00 90.81 465 THR A C 1
ATOM 3802 O O . THR A 1 465 ? 15.367 -4.616 0.113 1.00 90.81 465 THR A O 1
ATOM 3805 N N . LEU A 1 466 ? 13.987 -3.127 1.050 1.00 88.31 466 LEU A N 1
ATOM 3806 C CA . LEU A 1 466 ? 14.054 -2.189 -0.071 1.00 88.31 466 LEU A CA 1
ATOM 3807 C C . LEU A 1 466 ? 15.454 -1.595 -0.227 1.00 88.31 466 LEU A C 1
ATOM 3809 O O . LEU A 1 466 ? 15.954 -1.495 -1.347 1.00 88.31 466 LEU A O 1
ATOM 3813 N N . ARG A 1 467 ? 16.113 -1.256 0.888 1.00 88.25 467 ARG A N 1
ATOM 3814 C CA . ARG A 1 467 ? 17.499 -0.779 0.885 1.00 88.25 467 ARG A CA 1
ATOM 3815 C C . ARG A 1 467 ? 18.456 -1.806 0.304 1.00 88.25 467 ARG A C 1
ATOM 3817 O O . ARG A 1 467 ? 19.322 -1.443 -0.483 1.00 88.25 467 ARG A O 1
ATOM 3824 N N . GLU A 1 468 ? 18.295 -3.070 0.673 1.00 92.25 468 GLU A N 1
ATOM 3825 C CA . GLU A 1 468 ? 19.085 -4.179 0.139 1.00 92.25 468 GLU A CA 1
ATOM 3826 C C . GLU A 1 468 ? 18.938 -4.282 -1.385 1.00 92.25 468 GLU A C 1
ATOM 3828 O O . GLU A 1 468 ? 19.936 -4.211 -2.101 1.00 92.25 468 GLU A O 1
ATOM 3833 N N . GLY A 1 469 ? 17.701 -4.285 -1.895 1.00 91.50 469 GLY A N 1
ATOM 3834 C CA . GLY A 1 469 ? 17.449 -4.285 -3.339 1.00 91.50 469 GLY A CA 1
ATOM 3835 C C . GLY A 1 469 ? 17.924 -3.011 -4.056 1.00 91.50 469 GLY A C 1
ATOM 3836 O O . GLY A 1 469 ? 18.312 -3.059 -5.224 1.00 91.50 469 GLY A O 1
ATOM 3837 N N . ALA A 1 470 ? 17.921 -1.856 -3.384 1.00 89.88 470 ALA A N 1
ATOM 3838 C CA . ALA A 1 470 ? 18.496 -0.626 -3.925 1.00 89.88 470 ALA A CA 1
ATOM 3839 C C . ALA A 1 470 ? 20.024 -0.729 -4.029 1.00 89.88 470 ALA A C 1
ATOM 3841 O O . ALA A 1 470 ? 20.576 -0.404 -5.077 1.00 89.88 470 ALA A O 1
ATOM 3842 N N . ILE A 1 471 ? 20.700 -1.240 -2.995 1.00 91.38 471 ILE A N 1
ATOM 3843 C CA . ILE A 1 471 ? 22.151 -1.477 -2.998 1.00 91.38 471 ILE A CA 1
ATOM 3844 C C . ILE A 1 471 ? 22.545 -2.429 -4.131 1.00 91.38 471 ILE A C 1
ATOM 3846 O O . ILE A 1 471 ? 23.514 -2.149 -4.830 1.00 91.38 471 ILE A O 1
ATOM 3850 N N . GLU A 1 472 ? 21.795 -3.510 -4.358 1.00 94.56 472 GLU A N 1
ATOM 3851 C CA . GLU A 1 472 ? 22.044 -4.431 -5.477 1.00 94.56 472 GLU A CA 1
ATOM 3852 C C . GLU A 1 472 ? 21.966 -3.722 -6.834 1.00 94.56 472 GLU A C 1
ATOM 3854 O O . GLU A 1 472 ? 22.869 -3.854 -7.659 1.00 94.56 472 GLU A O 1
ATOM 3859 N N . LYS A 1 473 ? 20.930 -2.904 -7.054 1.00 93.56 473 LYS A N 1
ATOM 3860 C CA . LYS A 1 473 ? 20.768 -2.134 -8.300 1.00 93.56 473 LYS A CA 1
ATOM 3861 C C . LYS A 1 473 ? 21.849 -1.074 -8.485 1.00 93.56 473 LYS A C 1
ATOM 3863 O O . LYS A 1 473 ? 22.290 -0.844 -9.609 1.00 93.56 473 LYS A O 1
ATOM 3868 N N . LEU A 1 474 ? 22.267 -0.417 -7.403 1.00 91.44 474 LEU A N 1
ATOM 3869 C CA . LEU A 1 474 ? 23.369 0.545 -7.430 1.00 91.44 474 LEU A CA 1
ATOM 3870 C C . LEU A 1 474 ? 24.689 -0.156 -7.755 1.00 91.44 474 LEU A C 1
ATOM 3872 O O . LEU A 1 474 ? 25.451 0.347 -8.575 1.00 91.44 474 LEU A O 1
ATOM 3876 N N . GLN A 1 475 ? 24.929 -1.333 -7.172 1.00 93.88 475 GLN A N 1
ATOM 3877 C CA . GLN A 1 475 ? 26.106 -2.148 -7.455 1.00 93.88 475 GLN A CA 1
ATOM 3878 C C . GLN A 1 475 ? 26.129 -2.620 -8.913 1.00 93.88 475 GLN A C 1
ATOM 3880 O O . GLN A 1 475 ? 27.163 -2.512 -9.563 1.00 93.88 475 GLN A O 1
ATOM 3885 N N . ASP A 1 476 ? 25.004 -3.093 -9.450 1.00 94.50 476 ASP A N 1
ATOM 3886 C CA . ASP A 1 476 ? 24.883 -3.467 -10.865 1.00 94.50 476 ASP A CA 1
ATOM 3887 C C . ASP A 1 476 ? 25.139 -2.264 -11.789 1.00 94.50 476 ASP A C 1
ATOM 3889 O O . ASP A 1 476 ? 25.905 -2.352 -12.748 1.00 94.50 476 ASP A O 1
ATOM 3893 N N . CYS A 1 477 ? 24.573 -1.099 -11.455 1.00 91.62 477 CYS A N 1
ATOM 3894 C CA . CYS A 1 477 ? 24.822 0.152 -12.170 1.00 91.62 477 CYS A CA 1
ATOM 3895 C C . CYS A 1 477 ? 26.313 0.530 -12.171 1.00 91.62 477 CYS A C 1
ATOM 3897 O O . CYS A 1 477 ? 26.853 0.896 -13.215 1.00 91.62 477 CYS A O 1
ATOM 3899 N N . PHE A 1 478 ? 26.974 0.421 -11.018 1.00 90.81 478 PHE A N 1
ATOM 3900 C CA . PHE A 1 478 ? 28.403 0.677 -10.863 1.00 90.81 478 PHE A CA 1
ATOM 3901 C C . PHE A 1 478 ? 29.255 -0.309 -11.681 1.00 90.81 478 PHE A C 1
ATOM 3903 O O . PHE A 1 478 ? 30.103 0.117 -12.462 1.00 90.81 478 PHE A O 1
ATOM 3910 N N . ASN A 1 479 ? 28.978 -1.612 -11.584 1.00 92.81 479 ASN A N 1
ATOM 3911 C CA . ASN A 1 479 ? 29.711 -2.648 -12.316 1.00 92.81 479 ASN A CA 1
ATOM 3912 C C . ASN A 1 479 ? 29.574 -2.466 -13.840 1.00 92.81 479 ASN A C 1
ATOM 3914 O O . ASN A 1 479 ? 30.544 -2.627 -14.581 1.00 92.81 479 ASN A O 1
ATOM 3918 N N . GLN A 1 480 ? 28.381 -2.094 -14.322 1.00 91.19 480 GLN A N 1
ATOM 3919 C CA . GLN A 1 480 ? 28.141 -1.797 -15.738 1.00 91.19 480 GLN A CA 1
ATOM 3920 C C . GLN A 1 480 ? 28.917 -0.566 -16.212 1.00 91.19 480 GLN A C 1
ATOM 3922 O O . GLN A 1 480 ? 29.481 -0.595 -17.309 1.00 91.19 480 GLN A O 1
ATOM 3927 N N . LEU A 1 481 ? 28.973 0.501 -15.404 1.00 89.12 481 LEU A N 1
ATOM 3928 C CA . LEU A 1 481 ? 29.797 1.677 -15.691 1.00 89.12 481 LEU A CA 1
ATOM 3929 C C . LEU A 1 481 ? 31.276 1.288 -15.799 1.00 89.12 481 LEU A C 1
ATOM 3931 O O . LEU A 1 481 ? 31.922 1.625 -16.789 1.00 89.12 481 LEU A O 1
ATOM 3935 N N . GLU A 1 482 ? 31.796 0.544 -14.823 1.00 88.69 482 GLU A N 1
ATOM 3936 C CA . GLU A 1 482 ? 33.200 0.134 -14.782 1.00 88.69 482 GLU A CA 1
ATOM 3937 C C . GLU A 1 482 ? 33.565 -0.774 -15.966 1.00 88.69 482 GLU A C 1
ATOM 3939 O O . GLU A 1 482 ? 34.569 -0.538 -16.642 1.00 88.69 482 GLU A O 1
ATOM 3944 N N . SER A 1 483 ? 32.704 -1.741 -16.297 1.00 88.94 483 SER A N 1
ATOM 3945 C CA . SER A 1 483 ? 32.851 -2.584 -17.489 1.00 88.94 483 SER A CA 1
ATOM 3946 C C . SER A 1 483 ? 32.847 -1.760 -18.780 1.00 88.94 483 SER A C 1
ATOM 3948 O O . SER A 1 483 ? 33.746 -1.904 -19.606 1.00 88.94 483 SER A O 1
ATOM 3950 N N . SER A 1 484 ? 31.892 -0.834 -18.927 1.00 86.44 484 SER A N 1
ATOM 3951 C CA . SER A 1 484 ? 31.786 0.035 -20.111 1.00 86.44 484 SER A CA 1
ATOM 3952 C C . SER A 1 484 ? 33.014 0.945 -20.263 1.00 86.44 484 SER A C 1
ATOM 3954 O O . SER A 1 484 ? 33.514 1.148 -21.368 1.00 86.44 484 SER A O 1
ATOM 3956 N N . ILE A 1 485 ? 33.537 1.491 -19.159 1.00 84.88 485 ILE A N 1
ATOM 3957 C CA . ILE A 1 485 ? 34.767 2.298 -19.168 1.00 84.88 485 ILE A CA 1
ATOM 3958 C C . ILE A 1 485 ? 35.978 1.433 -19.547 1.00 84.88 485 ILE A C 1
ATOM 3960 O O . ILE A 1 485 ? 36.825 1.879 -20.326 1.00 84.88 485 ILE A O 1
ATOM 3964 N N . ASN A 1 486 ? 36.069 0.204 -19.026 1.00 84.50 486 ASN A N 1
ATOM 3965 C CA . ASN A 1 486 ? 37.154 -0.727 -19.344 1.00 84.50 486 ASN A CA 1
ATOM 3966 C C . ASN A 1 486 ? 37.183 -1.086 -20.840 1.00 84.50 486 ASN A C 1
ATOM 3968 O O . ASN A 1 486 ? 38.262 -1.092 -21.430 1.00 84.50 486 ASN A O 1
ATOM 3972 N N . GLU A 1 487 ? 36.026 -1.303 -21.470 1.00 84.19 487 GLU A N 1
ATOM 3973 C CA . GLU A 1 487 ? 35.920 -1.560 -22.916 1.00 84.19 487 GLU A CA 1
ATOM 3974 C C . GLU A 1 487 ? 36.407 -0.372 -23.760 1.00 84.19 487 GLU A C 1
ATOM 3976 O O . GLU A 1 487 ? 37.111 -0.540 -24.758 1.00 84.19 487 GLU A O 1
ATOM 3981 N N . VAL A 1 488 ? 36.089 0.854 -23.334 1.00 81.69 488 VAL A N 1
ATOM 3982 C CA . VAL A 1 488 ? 36.460 2.084 -24.053 1.00 81.69 488 VAL A CA 1
ATOM 3983 C C . VAL A 1 488 ? 37.932 2.469 -23.837 1.00 81.69 488 VAL A C 1
ATOM 3985 O O . VAL A 1 488 ? 38.490 3.227 -24.640 1.00 81.69 488 VAL A O 1
ATOM 3988 N N . ARG A 1 489 ? 38.612 1.920 -22.819 1.00 71.31 489 ARG A N 1
ATOM 3989 C CA . ARG A 1 489 ? 40.003 2.263 -22.456 1.00 71.31 489 ARG A CA 1
ATOM 3990 C C . ARG A 1 489 ? 41.001 2.066 -23.612 1.00 71.31 489 ARG A C 1
ATOM 3992 O O . ARG A 1 489 ? 41.938 2.856 -23.746 1.00 71.31 489 ARG A O 1
ATOM 3999 N N . ASN A 1 490 ? 40.749 1.107 -24.504 1.00 71.88 490 ASN A N 1
ATOM 4000 C CA . ASN A 1 490 ? 41.602 0.803 -25.663 1.00 71.88 490 ASN A CA 1
ATOM 4001 C C . ASN A 1 490 ? 41.471 1.803 -26.838 1.00 71.88 490 ASN A C 1
ATOM 4003 O O . ASN A 1 490 ? 42.264 1.759 -27.775 1.00 71.88 490 ASN A O 1
ATOM 4007 N N . THR A 1 491 ? 40.507 2.729 -26.801 1.00 67.25 491 THR A N 1
ATOM 4008 C CA . THR A 1 491 ? 40.279 3.749 -27.852 1.00 67.25 491 THR A CA 1
ATOM 4009 C C . THR A 1 491 ? 41.254 4.926 -27.699 1.00 67.25 491 THR A C 1
ATOM 4011 O O . THR A 1 491 ? 41.512 5.305 -26.572 1.00 67.25 491 THR A O 1
ATOM 4014 N N . ILE A 1 492 ? 41.795 5.549 -28.756 1.00 59.34 492 ILE A N 1
ATOM 4015 C CA . ILE A 1 492 ? 42.863 6.580 -28.647 1.00 59.34 492 ILE A CA 1
ATOM 4016 C C . ILE A 1 492 ? 42.309 8.021 -28.495 1.00 59.34 492 ILE A C 1
ATOM 4018 O O . ILE A 1 492 ? 41.369 8.408 -29.188 1.00 59.34 492 ILE A O 1
ATOM 4022 N N . GLY A 1 493 ? 42.957 8.845 -27.655 1.00 65.56 493 GLY A N 1
ATOM 4023 C CA . GLY A 1 493 ? 42.866 10.321 -27.668 1.00 65.56 493 GLY A CA 1
ATOM 4024 C C . GLY A 1 493 ? 41.521 10.925 -27.234 1.00 65.56 493 GLY A C 1
ATOM 4025 O O . GLY A 1 493 ? 40.786 10.319 -26.466 1.00 65.56 493 GLY A O 1
ATOM 4026 N N . SER A 1 494 ? 41.178 12.111 -27.757 1.00 62.66 494 SER A N 1
ATOM 4027 C CA . SER A 1 494 ? 39.967 12.891 -27.405 1.00 62.66 494 SER A CA 1
ATOM 4028 C C . SER A 1 494 ? 38.638 12.128 -27.595 1.00 62.66 494 SER A C 1
ATOM 4030 O O . SER A 1 494 ? 37.670 12.355 -26.871 1.00 62.66 494 SER A O 1
ATOM 4032 N N . THR A 1 495 ? 38.609 11.142 -28.501 1.00 68.19 495 THR A N 1
ATOM 4033 C CA . THR A 1 495 ? 37.450 10.250 -28.702 1.00 68.19 495 THR A CA 1
ATOM 4034 C C . THR A 1 495 ? 37.196 9.349 -27.485 1.00 68.19 495 THR A C 1
ATOM 4036 O O . THR A 1 495 ? 36.054 8.971 -27.223 1.00 68.19 495 THR A O 1
ATOM 4039 N N . ARG A 1 496 ? 38.243 9.002 -26.723 1.00 76.31 496 ARG A N 1
ATOM 4040 C CA . ARG A 1 496 ? 38.136 8.238 -25.472 1.00 76.31 496 ARG A CA 1
ATOM 4041 C C . ARG A 1 496 ? 37.444 9.072 -24.397 1.00 76.31 496 ARG A C 1
ATOM 4043 O O . ARG A 1 496 ? 36.466 8.610 -23.817 1.00 76.31 496 ARG A O 1
ATOM 4050 N N . ASP A 1 497 ? 37.914 10.296 -24.177 1.00 73.31 497 ASP A N 1
ATOM 4051 C CA . ASP A 1 497 ? 37.438 11.159 -23.090 1.00 73.31 497 ASP A CA 1
ATOM 4052 C C . ASP A 1 497 ? 35.965 11.542 -23.283 1.00 73.31 497 ASP A C 1
ATOM 4054 O O . ASP A 1 497 ? 35.169 11.459 -22.348 1.00 73.31 497 ASP A O 1
ATOM 4058 N N . MET A 1 498 ? 35.560 11.836 -24.525 1.00 77.56 498 MET A N 1
ATOM 4059 C CA . MET A 1 498 ? 34.161 12.119 -24.864 1.00 77.56 498 MET A CA 1
ATOM 4060 C C . MET A 1 498 ? 33.244 10.905 -24.630 1.00 77.56 498 MET A C 1
ATOM 4062 O O . MET A 1 498 ? 32.140 11.050 -24.097 1.00 77.56 498 MET A O 1
ATOM 4066 N N . LYS A 1 499 ? 33.697 9.688 -24.967 1.00 79.31 499 LYS A N 1
ATOM 4067 C CA . LYS A 1 499 ? 32.937 8.450 -24.715 1.00 79.31 499 LYS A CA 1
ATOM 4068 C C . LYS A 1 499 ? 32.840 8.125 -23.223 1.00 79.31 499 LYS A C 1
ATOM 4070 O O . LYS A 1 499 ? 31.765 7.745 -22.765 1.00 79.31 499 LYS A O 1
ATOM 4075 N N . ILE A 1 500 ? 33.921 8.306 -22.463 1.00 80.88 500 ILE A N 1
ATOM 4076 C CA . ILE A 1 500 ? 33.926 8.103 -21.006 1.00 80.88 500 ILE A CA 1
ATOM 4077 C C . ILE A 1 500 ? 33.003 9.111 -20.318 1.00 80.88 500 ILE A C 1
ATOM 4079 O O . ILE A 1 500 ? 32.209 8.702 -19.472 1.00 80.88 500 ILE A O 1
ATOM 4083 N N . SER A 1 501 ? 33.042 10.391 -20.704 1.00 80.44 501 SER A N 1
ATOM 4084 C CA . SER A 1 501 ? 32.131 11.409 -20.159 1.00 80.44 501 SER A CA 1
ATOM 4085 C C . SER A 1 501 ? 30.672 11.033 -20.414 1.00 80.44 501 SER A C 1
ATOM 4087 O O . SER A 1 501 ? 29.881 10.967 -19.479 1.00 80.44 501 SER A O 1
ATOM 4089 N N . THR A 1 502 ? 30.336 10.675 -21.658 1.00 81.81 502 THR A N 1
ATOM 4090 C CA . THR A 1 502 ? 28.967 10.285 -22.041 1.00 81.81 502 THR A CA 1
ATOM 4091 C C . THR A 1 502 ? 28.465 9.070 -21.248 1.00 81.81 502 THR A C 1
ATOM 4093 O O . THR A 1 502 ? 27.317 9.035 -20.800 1.00 81.81 502 THR A O 1
ATOM 4096 N N . LEU A 1 503 ? 29.321 8.058 -21.048 1.00 82.44 503 LEU A N 1
ATOM 4097 C CA . LEU A 1 503 ? 28.997 6.893 -20.219 1.00 82.44 503 LEU A CA 1
ATOM 4098 C C . LEU A 1 503 ? 28.806 7.290 -18.750 1.00 82.44 503 LEU A C 1
ATOM 4100 O O . LEU A 1 503 ? 27.833 6.870 -18.125 1.00 82.44 503 LEU A O 1
ATOM 4104 N N . THR A 1 504 ? 29.694 8.128 -18.218 1.00 79.56 504 THR A N 1
ATOM 4105 C CA . THR A 1 504 ? 29.635 8.607 -16.831 1.00 79.56 504 THR A CA 1
ATOM 4106 C C . THR A 1 504 ? 28.338 9.367 -16.568 1.00 79.56 504 THR A C 1
ATOM 4108 O O . THR A 1 504 ? 27.678 9.090 -15.569 1.00 79.56 504 THR A O 1
ATOM 4111 N N . ASP A 1 505 ? 27.898 10.230 -17.486 1.00 81.75 505 ASP A N 1
ATOM 4112 C CA . ASP A 1 505 ? 26.634 10.968 -17.364 1.00 81.75 505 ASP A CA 1
ATOM 4113 C C . ASP A 1 505 ? 25.421 10.029 -17.378 1.00 81.75 505 ASP A C 1
ATOM 4115 O O . ASP A 1 505 ? 24.539 10.112 -16.517 1.00 81.75 505 ASP A O 1
ATOM 4119 N N . LYS A 1 506 ? 25.396 9.068 -18.312 1.00 85.44 506 LYS A N 1
ATOM 4120 C CA . LYS A 1 506 ? 24.321 8.069 -18.416 1.00 85.44 506 LYS A CA 1
ATOM 4121 C C . LYS A 1 506 ? 24.152 7.278 -17.117 1.00 85.44 506 LYS A C 1
ATOM 4123 O O . LYS A 1 506 ? 23.033 7.142 -16.616 1.00 85.44 506 LYS A O 1
ATOM 4128 N N . TYR A 1 507 ? 25.244 6.735 -16.582 1.00 87.00 507 TYR A N 1
ATOM 4129 C CA . TYR A 1 507 ? 25.189 5.927 -15.364 1.00 87.00 507 TYR A CA 1
ATOM 4130 C C . TYR A 1 507 ? 25.031 6.783 -14.102 1.00 87.00 507 TYR A C 1
ATOM 4132 O O . TYR A 1 507 ? 24.371 6.330 -13.174 1.00 87.00 507 TYR A O 1
ATOM 4140 N N . THR A 1 508 ? 25.507 8.032 -14.087 1.00 83.94 508 THR A N 1
ATOM 4141 C CA . THR A 1 508 ? 25.214 9.010 -13.022 1.00 83.94 508 THR A CA 1
ATOM 4142 C C . THR A 1 508 ? 23.712 9.255 -12.899 1.00 83.94 508 THR A C 1
ATOM 4144 O O . THR A 1 508 ? 23.156 9.124 -11.808 1.00 83.94 508 THR A O 1
ATOM 4147 N N . ASN A 1 509 ? 23.029 9.506 -14.018 1.00 82.94 509 ASN A N 1
ATOM 4148 C CA . ASN A 1 509 ? 21.578 9.706 -14.030 1.00 82.94 509 ASN A CA 1
ATOM 4149 C C . ASN A 1 509 ? 20.822 8.449 -13.569 1.00 82.94 509 ASN A C 1
ATOM 4151 O O . ASN A 1 509 ? 19.869 8.540 -12.789 1.00 82.94 509 ASN A O 1
ATOM 4155 N N . LYS A 1 510 ? 21.260 7.258 -14.010 1.00 86.75 510 LYS A N 1
ATOM 4156 C CA . LYS A 1 510 ? 20.693 5.969 -13.572 1.00 86.75 510 LYS A CA 1
ATOM 4157 C C . LYS A 1 510 ? 20.886 5.762 -12.064 1.00 86.75 510 LYS A C 1
ATOM 4159 O O . LYS A 1 510 ? 19.931 5.402 -11.380 1.00 86.75 510 LYS A O 1
ATOM 4164 N N . PHE A 1 511 ? 22.082 6.043 -11.547 1.00 87.25 511 PHE A N 1
ATOM 4165 C CA . PHE A 1 511 ? 22.421 5.943 -10.128 1.00 87.25 511 PHE A CA 1
ATOM 4166 C C . PHE A 1 511 ? 21.540 6.872 -9.284 1.00 87.25 511 PHE A C 1
ATOM 4168 O O . PHE A 1 511 ? 20.844 6.409 -8.384 1.00 87.25 511 PHE A O 1
ATOM 4175 N N . GLN A 1 512 ? 21.469 8.160 -9.634 1.00 81.44 512 GLN A N 1
ATOM 4176 C CA . GLN A 1 512 ? 20.633 9.148 -8.941 1.00 81.44 512 GLN A CA 1
ATOM 4177 C C . GLN A 1 512 ? 19.143 8.786 -8.969 1.00 81.44 512 GLN A C 1
ATOM 4179 O O . GLN A 1 512 ? 18.460 8.918 -7.955 1.00 81.44 512 GLN A O 1
ATOM 4184 N N . SER A 1 513 ? 18.640 8.265 -10.091 1.00 83.44 513 SER A N 1
ATOM 4185 C CA . SER A 1 513 ? 17.242 7.828 -10.203 1.00 83.44 513 SER A CA 1
ATOM 4186 C C . SER A 1 513 ? 16.908 6.688 -9.232 1.00 83.44 513 SER A C 1
ATOM 4188 O O . SER A 1 513 ? 15.823 6.670 -8.648 1.00 83.44 513 SER A O 1
ATOM 4190 N N . ILE A 1 514 ? 17.845 5.756 -9.010 1.00 85.94 514 ILE A N 1
ATOM 4191 C CA . ILE A 1 514 ? 17.688 4.682 -8.016 1.00 85.94 514 ILE A CA 1
ATOM 4192 C C . ILE A 1 514 ? 17.632 5.271 -6.596 1.00 85.94 514 ILE A C 1
ATOM 4194 O O . ILE A 1 514 ? 16.807 4.841 -5.790 1.00 85.94 514 ILE A O 1
ATOM 4198 N N . LEU A 1 515 ? 18.450 6.286 -6.303 1.00 79.38 515 LEU A N 1
ATOM 4199 C CA . LEU A 1 515 ? 18.481 6.940 -4.989 1.00 79.38 515 LEU A CA 1
ATOM 4200 C C . LEU A 1 515 ? 17.238 7.777 -4.686 1.00 79.38 515 LEU A C 1
ATOM 4202 O O . LEU A 1 515 ? 16.762 7.782 -3.551 1.00 79.38 515 LEU A O 1
ATOM 4206 N N . ILE A 1 516 ? 16.703 8.483 -5.684 1.00 77.56 516 ILE A N 1
ATOM 4207 C CA . ILE A 1 516 ? 15.460 9.252 -5.538 1.00 77.56 516 ILE A CA 1
ATOM 4208 C C . ILE A 1 516 ? 14.319 8.312 -5.166 1.00 77.56 516 ILE A C 1
ATOM 4210 O O . ILE A 1 516 ? 13.619 8.576 -4.194 1.00 77.56 516 ILE A O 1
ATOM 4214 N N . LYS A 1 517 ? 14.190 7.190 -5.883 1.00 76.69 517 LYS A N 1
ATOM 4215 C CA . LYS A 1 517 ? 13.166 6.187 -5.590 1.00 76.69 517 LYS A CA 1
ATOM 4216 C C . LYS A 1 517 ? 13.285 5.678 -4.151 1.00 76.69 517 LYS A C 1
ATOM 4218 O O . LYS A 1 517 ? 12.296 5.703 -3.436 1.00 76.69 517 LYS A O 1
ATOM 4223 N N . TYR A 1 518 ? 14.509 5.355 -3.721 1.00 78.44 518 TYR A N 1
ATOM 4224 C CA . TYR A 1 518 ? 14.810 4.924 -2.354 1.00 78.44 518 TYR A CA 1
ATOM 4225 C C . TYR A 1 518 ? 14.387 5.936 -1.257 1.00 78.44 518 TYR A C 1
ATOM 4227 O O . TYR A 1 518 ? 13.969 5.571 -0.154 1.00 78.44 518 TYR A O 1
ATOM 4235 N N . ASN A 1 519 ? 14.520 7.240 -1.527 1.00 74.50 519 ASN A N 1
ATOM 4236 C CA . ASN A 1 519 ? 14.184 8.291 -0.560 1.00 74.50 519 ASN A CA 1
ATOM 4237 C C . ASN A 1 519 ? 12.685 8.367 -0.241 1.00 74.50 519 ASN A C 1
ATOM 4239 O O . ASN A 1 519 ? 12.324 8.711 0.890 1.00 74.50 519 ASN A O 1
ATOM 4243 N N . ASP A 1 520 ? 11.815 8.031 -1.195 1.00 71.44 520 ASP A N 1
ATOM 4244 C CA . ASP A 1 520 ? 10.366 8.049 -0.981 1.00 71.44 520 ASP A CA 1
ATOM 4245 C C . ASP A 1 520 ? 9.941 7.023 0.084 1.00 71.44 520 ASP A C 1
ATOM 4247 O O . ASP A 1 520 ? 8.981 7.247 0.828 1.00 71.44 520 ASP A O 1
ATOM 4251 N N . GLU A 1 521 ? 10.684 5.925 0.249 1.00 72.00 521 GLU A N 1
ATOM 4252 C CA . GLU A 1 521 ? 10.351 4.897 1.238 1.00 72.00 521 GLU A CA 1
ATOM 4253 C C . GLU A 1 521 ? 10.865 5.228 2.652 1.00 72.00 521 GLU A C 1
ATOM 4255 O O . GLU A 1 521 ? 10.232 4.842 3.642 1.00 72.00 521 GLU A O 1
ATOM 4260 N N . VAL A 1 522 ? 11.914 6.055 2.786 1.00 77.19 522 VAL A N 1
ATOM 4261 C CA . VAL A 1 522 ? 12.317 6.654 4.080 1.00 77.19 522 VAL A CA 1
ATOM 4262 C C . VAL A 1 522 ? 11.154 7.453 4.686 1.00 77.19 522 VAL A C 1
ATOM 4264 O O . VAL A 1 522 ? 10.942 7.443 5.904 1.00 77.19 522 VAL A O 1
ATOM 4267 N N . LEU A 1 523 ? 10.358 8.123 3.845 1.00 75.94 523 LEU A N 1
ATOM 4268 C CA . LEU A 1 523 ? 9.197 8.897 4.284 1.00 75.94 523 LEU A CA 1
ATOM 4269 C C . LEU A 1 523 ? 8.122 8.009 4.931 1.00 75.94 523 LEU A C 1
ATOM 4271 O O . LEU A 1 523 ? 7.476 8.436 5.890 1.00 75.94 523 LEU A O 1
ATOM 4275 N N . GLN A 1 524 ? 7.935 6.775 4.450 1.00 77.88 524 GLN A N 1
ATOM 4276 C CA . GLN A 1 524 ? 6.977 5.837 5.045 1.00 77.88 524 GLN A CA 1
ATOM 4277 C C . GLN A 1 524 ? 7.425 5.346 6.425 1.00 77.88 524 GLN A C 1
ATOM 4279 O O . GLN A 1 524 ? 6.612 5.299 7.353 1.00 77.88 524 GLN A O 1
ATOM 4284 N N . LEU A 1 525 ? 8.714 5.033 6.593 1.00 86.31 525 LEU A N 1
ATOM 4285 C CA . LEU A 1 525 ? 9.272 4.682 7.903 1.00 86.31 525 LEU A CA 1
ATOM 4286 C C . LEU A 1 525 ? 9.082 5.833 8.902 1.00 86.31 525 LEU A C 1
ATOM 4288 O O . LEU A 1 525 ? 8.659 5.616 10.038 1.00 86.31 525 LEU A O 1
ATOM 4292 N N . ASN A 1 526 ? 9.309 7.067 8.446 1.00 85.31 526 ASN A N 1
ATOM 4293 C CA . ASN A 1 526 ? 9.142 8.268 9.255 1.00 85.31 526 ASN A CA 1
ATOM 4294 C C . ASN A 1 526 ? 7.696 8.454 9.755 1.00 85.31 526 ASN A C 1
ATOM 4296 O O . ASN A 1 526 ? 7.473 8.743 10.930 1.00 85.31 526 ASN A O 1
ATOM 4300 N N . LYS A 1 527 ? 6.696 8.237 8.887 1.00 85.94 527 LYS A N 1
ATOM 4301 C CA . LYS A 1 527 ? 5.273 8.299 9.274 1.00 85.94 527 LYS A CA 1
ATOM 4302 C C . LYS A 1 527 ? 4.940 7.295 10.382 1.00 85.94 527 LYS A C 1
ATOM 4304 O O . LYS A 1 527 ? 4.304 7.665 11.368 1.00 85.94 527 LYS A O 1
ATOM 4309 N N . ASN A 1 528 ? 5.400 6.050 10.242 1.00 88.88 528 ASN A N 1
ATOM 4310 C CA . ASN A 1 528 ? 5.170 5.005 11.243 1.00 88.88 528 ASN A CA 1
ATOM 4311 C C . ASN A 1 528 ? 5.856 5.322 12.578 1.00 88.88 528 ASN A C 1
ATOM 4313 O O . ASN A 1 528 ? 5.247 5.151 13.631 1.00 88.88 528 ASN A O 1
ATOM 4317 N N . TYR A 1 529 ? 7.081 5.853 12.538 1.00 91.00 529 TYR A N 1
ATOM 4318 C CA . TYR A 1 529 ? 7.795 6.302 13.735 1.00 91.00 529 TYR A CA 1
ATOM 4319 C C . TYR A 1 529 ? 7.012 7.373 14.512 1.00 91.00 529 TYR A C 1
ATOM 4321 O O . TYR A 1 529 ? 6.785 7.219 15.713 1.00 91.00 529 TYR A O 1
ATOM 4329 N N . TYR A 1 530 ? 6.557 8.442 13.847 1.00 89.69 530 TYR A N 1
ATOM 4330 C CA . TYR A 1 530 ? 5.805 9.504 14.526 1.00 89.69 530 TYR A CA 1
ATOM 4331 C C . TYR A 1 530 ? 4.461 9.011 15.069 1.00 89.69 530 TYR A C 1
ATOM 4333 O O . TYR A 1 530 ? 4.067 9.418 16.164 1.00 89.69 530 TYR A O 1
ATOM 4341 N N . SER A 1 531 ? 3.786 8.112 14.345 1.00 89.75 531 SER A N 1
ATOM 4342 C CA . SER A 1 531 ? 2.552 7.473 14.816 1.00 89.75 531 SER A CA 1
ATOM 4343 C C . SER A 1 531 ? 2.791 6.680 16.106 1.00 89.75 531 SER A C 1
ATOM 4345 O O . SER A 1 531 ? 2.099 6.885 17.107 1.00 89.75 531 SER A O 1
ATOM 4347 N N . LEU A 1 532 ? 3.835 5.844 16.126 1.00 93.44 532 LEU A N 1
ATOM 4348 C CA . LEU A 1 532 ? 4.216 5.075 17.307 1.00 93.44 532 LEU A CA 1
ATOM 4349 C C . LEU A 1 532 ? 4.575 5.992 18.481 1.00 93.44 532 LEU A C 1
ATOM 4351 O O . LEU A 1 532 ? 4.059 5.810 19.583 1.00 93.44 532 LEU A O 1
ATOM 4355 N N . LYS A 1 533 ? 5.410 7.010 18.243 1.00 93.19 533 LYS A N 1
ATOM 4356 C CA . LYS A 1 533 ? 5.807 7.984 19.267 1.00 93.19 533 LYS A CA 1
ATOM 4357 C C . LYS A 1 533 ? 4.597 8.669 19.894 1.00 93.19 533 LYS A C 1
ATOM 4359 O O . LYS A 1 533 ? 4.515 8.756 21.116 1.00 93.19 533 LYS A O 1
ATOM 4364 N N . TYR A 1 534 ? 3.646 9.112 19.074 1.00 91.81 534 TYR A N 1
ATOM 4365 C CA . TYR A 1 534 ? 2.413 9.731 19.551 1.00 91.81 534 TYR A CA 1
ATOM 4366 C C . TYR A 1 534 ? 1.606 8.784 20.450 1.00 91.81 534 TYR A C 1
ATOM 4368 O O . TYR A 1 534 ? 1.182 9.174 21.540 1.00 91.81 534 TYR A O 1
ATOM 4376 N N . VAL A 1 535 ? 1.420 7.528 20.027 1.00 91.44 535 VAL A N 1
ATOM 4377 C CA . VAL A 1 535 ? 0.664 6.537 20.806 1.00 91.44 535 VAL A CA 1
ATOM 4378 C C . VAL A 1 535 ? 1.374 6.195 22.113 1.00 91.44 535 VAL A C 1
ATOM 4380 O O . VAL A 1 535 ? 0.721 6.167 23.153 1.00 91.44 535 VAL A O 1
ATOM 4383 N N . VAL A 1 536 ? 2.692 6.003 22.109 1.00 93.88 536 VAL A N 1
ATOM 4384 C CA . VAL A 1 536 ? 3.468 5.747 23.334 1.00 93.88 536 VAL A CA 1
ATOM 4385 C C . VAL A 1 536 ? 3.352 6.925 24.307 1.00 93.88 536 VAL A C 1
ATOM 4387 O O . VAL A 1 536 ? 3.005 6.727 25.469 1.00 93.88 536 VAL A O 1
ATOM 4390 N N . GLN A 1 537 ? 3.508 8.164 23.829 1.00 91.75 537 GLN A N 1
ATOM 4391 C CA . GLN A 1 537 ? 3.400 9.366 24.667 1.00 91.75 537 GLN A CA 1
ATOM 4392 C C . GLN A 1 537 ? 2.001 9.570 25.261 1.00 91.75 537 GLN A C 1
ATOM 4394 O O . GLN A 1 537 ? 1.870 9.940 26.431 1.00 91.75 537 GLN A O 1
ATOM 4399 N N . LYS A 1 538 ? 0.943 9.304 24.484 1.00 90.19 538 LYS A N 1
ATOM 4400 C CA . LYS A 1 538 ? -0.452 9.357 24.958 1.00 90.19 538 LYS A CA 1
ATOM 4401 C C . LYS A 1 538 ? -0.734 8.327 26.060 1.00 90.19 538 LYS A C 1
ATOM 4403 O O . LYS A 1 538 ? -1.701 8.479 26.801 1.00 90.19 538 LYS A O 1
ATOM 4408 N N . ASN A 1 539 ? 0.088 7.285 26.155 1.00 92.12 539 ASN A N 1
ATOM 4409 C CA . ASN A 1 539 ? -0.053 6.193 27.109 1.00 92.12 539 ASN A CA 1
ATOM 4410 C C . ASN A 1 539 ? 1.129 6.088 28.088 1.00 92.12 539 ASN A C 1
ATOM 4412 O O . ASN A 1 539 ? 1.408 4.997 28.588 1.00 92.12 539 ASN A O 1
ATOM 4416 N N . LYS A 1 540 ? 1.830 7.196 28.359 1.00 91.94 540 LYS A N 1
ATOM 4417 C CA . LYS A 1 540 ? 3.040 7.242 29.201 1.00 91.94 540 LYS A CA 1
ATOM 4418 C C . LYS A 1 540 ? 2.861 6.723 30.632 1.00 91.94 540 LYS A C 1
ATOM 4420 O O . LYS A 1 540 ? 3.842 6.457 31.309 1.00 91.94 540 LYS A O 1
ATOM 4425 N N . GLU A 1 541 ? 1.626 6.626 31.116 1.00 90.00 541 GLU A N 1
ATOM 4426 C CA . GLU A 1 541 ? 1.311 6.082 32.437 1.00 90.00 541 GLU A CA 1
ATOM 4427 C C . GLU A 1 541 ? 1.328 4.548 32.498 1.00 90.00 541 GLU A C 1
ATOM 4429 O O . GLU A 1 541 ? 1.162 3.990 33.579 1.00 90.00 541 GLU A O 1
ATOM 4434 N N . LEU A 1 542 ? 1.457 3.865 31.356 1.00 92.25 542 LEU A N 1
ATOM 4435 C CA . LEU A 1 542 ? 1.602 2.413 31.305 1.00 92.25 542 LEU A CA 1
ATOM 4436 C C . LEU A 1 542 ? 3.082 2.039 31.279 1.00 92.25 542 LEU A C 1
ATOM 4438 O O . LEU A 1 542 ? 3.813 2.516 30.412 1.00 92.25 542 LEU A O 1
ATOM 4442 N N . ASP A 1 543 ? 3.486 1.099 32.132 1.00 91.06 543 ASP A N 1
ATOM 4443 C CA . ASP A 1 543 ? 4.858 0.570 32.153 1.00 91.06 543 ASP A CA 1
ATOM 4444 C C . ASP A 1 543 ? 5.300 0.053 30.780 1.00 91.06 543 ASP A C 1
ATOM 4446 O O . ASP A 1 543 ? 6.415 0.316 30.341 1.00 91.06 543 ASP A O 1
ATOM 4450 N N . VAL A 1 544 ? 4.390 -0.596 30.040 1.00 91.81 544 VAL A N 1
ATOM 4451 C CA . VAL A 1 544 ? 4.665 -1.076 28.677 1.00 91.81 544 VAL A CA 1
ATOM 4452 C C . VAL A 1 544 ? 5.115 0.056 27.742 1.00 91.81 544 VAL A C 1
ATOM 4454 O O . VAL A 1 544 ? 5.990 -0.158 26.908 1.00 91.81 544 VAL A O 1
ATOM 4457 N N . SER A 1 545 ? 4.568 1.267 27.895 1.00 93.75 545 SER A N 1
ATOM 4458 C CA . SER A 1 545 ? 4.939 2.431 27.083 1.00 93.75 545 SER A CA 1
ATOM 4459 C C . SER A 1 545 ? 6.357 2.886 27.394 1.00 93.75 545 SER A C 1
ATOM 4461 O O . SER A 1 545 ? 7.128 3.111 26.466 1.00 93.75 545 SER A O 1
ATOM 4463 N N . LEU A 1 546 ? 6.713 2.970 28.680 1.00 91.62 546 LEU A N 1
ATOM 4464 C CA . LEU A 1 546 ? 8.055 3.355 29.125 1.00 91.62 546 LEU A CA 1
ATOM 4465 C C . LEU A 1 546 ? 9.102 2.340 28.652 1.00 91.62 546 LEU A C 1
ATOM 4467 O O . LEU A 1 546 ? 10.164 2.714 28.155 1.00 91.62 546 LEU A O 1
ATOM 4471 N N . THR A 1 547 ? 8.786 1.047 28.746 1.00 93.19 547 THR A N 1
ATOM 4472 C CA . THR A 1 547 ? 9.669 -0.020 28.268 1.00 93.19 547 THR A CA 1
ATOM 4473 C C . THR A 1 547 ? 9.875 0.061 26.755 1.00 93.19 547 THR A C 1
ATOM 4475 O O . THR A 1 547 ? 11.012 0.016 26.288 1.00 93.19 547 THR A O 1
ATOM 4478 N N . ILE A 1 548 ? 8.806 0.260 25.978 1.00 94.50 548 ILE A N 1
ATOM 4479 C CA . ILE A 1 548 ? 8.883 0.414 24.514 1.00 94.50 548 ILE A CA 1
ATOM 4480 C C . ILE A 1 548 ? 9.664 1.670 24.118 1.00 94.50 548 ILE A C 1
ATOM 4482 O O . ILE A 1 548 ? 10.471 1.624 23.190 1.00 94.50 548 ILE A O 1
ATOM 4486 N N . GLU A 1 549 ? 9.449 2.782 24.821 1.00 93.75 549 GLU A N 1
ATOM 4487 C CA . GLU A 1 549 ? 10.167 4.039 24.606 1.00 93.75 549 GLU A CA 1
ATOM 4488 C C . GLU A 1 549 ? 11.683 3.859 24.744 1.00 93.75 549 GLU A C 1
ATOM 4490 O O . GLU A 1 549 ? 12.439 4.375 23.915 1.00 93.75 549 GLU A O 1
ATOM 4495 N N . ASN A 1 550 ? 12.109 3.078 25.741 1.00 91.81 550 ASN A N 1
ATOM 4496 C CA . ASN A 1 550 ? 13.511 2.762 25.996 1.00 91.81 550 ASN A CA 1
ATOM 4497 C C . ASN A 1 550 ? 14.094 1.784 24.966 1.00 91.81 550 ASN A C 1
ATOM 4499 O O . ASN A 1 550 ? 15.152 2.076 24.405 1.00 91.81 550 ASN A O 1
ATOM 4503 N N . ILE A 1 551 ? 13.407 0.668 24.680 1.00 93.19 551 ILE A N 1
ATOM 4504 C CA . ILE A 1 551 ? 13.869 -0.353 23.719 1.00 93.19 551 ILE A CA 1
ATOM 4505 C C . ILE A 1 551 ? 14.064 0.265 22.330 1.00 93.19 551 ILE A C 1
ATOM 4507 O O . ILE A 1 551 ? 15.127 0.144 21.724 1.00 93.19 551 ILE A O 1
ATOM 4511 N N . LEU A 1 552 ? 13.054 0.993 21.843 1.00 92.44 552 LEU A N 1
ATOM 4512 C CA . LEU A 1 552 ? 13.061 1.596 20.506 1.00 92.44 552 LEU A CA 1
ATOM 4513 C C . LEU A 1 552 ? 13.722 2.980 20.467 1.00 92.44 552 LEU A C 1
ATOM 4515 O O . LEU A 1 552 ? 13.741 3.630 19.420 1.00 92.44 552 LEU A O 1
ATOM 4519 N N . LYS A 1 553 ? 14.240 3.454 21.609 1.00 90.25 553 LYS A N 1
ATOM 4520 C CA . LYS A 1 553 ? 14.937 4.740 21.760 1.00 90.25 553 LYS A CA 1
ATOM 4521 C C . LYS A 1 553 ? 14.163 5.901 21.133 1.00 90.25 553 LYS A C 1
ATOM 4523 O O . LYS A 1 553 ? 14.746 6.753 20.459 1.00 90.25 553 LYS A O 1
ATOM 4528 N N . LEU A 1 554 ? 12.847 5.963 21.356 1.00 89.06 554 LEU A N 1
ATOM 4529 C CA . LEU A 1 554 ? 11.957 6.868 20.615 1.00 89.06 554 LEU A CA 1
ATOM 4530 C C . LEU A 1 554 ? 12.320 8.353 20.778 1.00 89.06 554 LEU A C 1
ATOM 4532 O O . LEU A 1 554 ? 12.033 9.144 19.881 1.00 89.06 554 LEU A O 1
ATOM 4536 N N . ASN A 1 555 ? 12.981 8.752 21.866 1.00 83.75 555 ASN A N 1
ATOM 4537 C CA . ASN A 1 555 ? 13.439 10.134 22.064 1.00 83.75 555 ASN A CA 1
ATOM 4538 C C . ASN A 1 555 ? 14.739 10.477 21.329 1.00 83.75 555 ASN A C 1
ATOM 4540 O O . ASN A 1 555 ? 14.940 11.637 20.985 1.00 83.75 555 ASN A O 1
ATOM 4544 N N . ASN A 1 556 ? 15.573 9.478 21.037 1.00 81.81 556 ASN A N 1
ATOM 4545 C CA . ASN A 1 556 ? 16.867 9.644 20.370 1.00 81.81 556 ASN A CA 1
ATOM 4546 C C . ASN A 1 556 ? 16.849 9.123 18.925 1.00 81.81 556 ASN A C 1
ATOM 4548 O O . ASN A 1 556 ? 17.903 8.950 18.311 1.00 81.81 556 ASN A O 1
ATOM 4552 N N . PHE A 1 557 ? 15.666 8.834 18.380 1.00 78.69 557 PHE A N 1
ATOM 4553 C CA . PHE A 1 557 ? 15.529 8.348 17.016 1.00 78.69 557 PHE A CA 1
ATOM 4554 C C . PHE A 1 557 ? 15.994 9.424 16.030 1.00 78.69 557 PHE A C 1
ATOM 4556 O O . PHE A 1 557 ? 15.380 10.483 15.900 1.00 78.69 557 PHE A O 1
ATOM 4563 N N . ASN A 1 558 ? 17.093 9.141 15.336 1.00 75.50 558 ASN A N 1
ATOM 4564 C CA . ASN A 1 558 ? 17.671 10.039 14.351 1.00 75.50 558 ASN A CA 1
ATOM 4565 C C . ASN A 1 558 ? 17.364 9.532 12.938 1.00 75.50 558 ASN A C 1
ATOM 4567 O O . ASN A 1 558 ? 17.948 8.544 12.489 1.00 75.50 558 ASN A O 1
ATOM 4571 N N . LEU A 1 559 ? 16.483 10.237 12.226 1.00 72.31 559 LEU A N 1
ATOM 4572 C CA . LEU A 1 559 ? 16.119 9.913 10.846 1.00 72.31 559 LEU A CA 1
ATOM 4573 C C . LEU A 1 559 ? 17.297 10.096 9.873 1.00 72.31 559 LEU A C 1
ATOM 4575 O O . LEU A 1 559 ? 17.350 9.424 8.845 1.00 72.31 559 LEU A O 1
ATOM 4579 N N . ASP A 1 560 ? 18.280 10.937 10.196 1.00 71.94 560 ASP A N 1
ATOM 4580 C CA . ASP A 1 560 ? 19.447 11.163 9.336 1.00 71.94 560 ASP A CA 1
ATOM 4581 C C . ASP A 1 560 ? 20.357 9.928 9.269 1.00 71.94 560 ASP A C 1
ATOM 4583 O O . ASP A 1 560 ? 20.996 9.689 8.245 1.00 71.94 560 ASP A O 1
ATOM 4587 N N . LYS A 1 561 ? 20.309 9.047 10.285 1.00 73.56 561 LYS A N 1
ATOM 4588 C CA . LYS A 1 561 ? 20.921 7.704 10.227 1.00 73.56 561 LYS A CA 1
ATOM 4589 C C . LYS A 1 561 ? 20.341 6.853 9.086 1.00 73.56 561 LYS A C 1
ATOM 4591 O O . LYS A 1 561 ? 20.993 5.929 8.613 1.00 73.56 561 LYS A O 1
ATOM 4596 N N . TYR A 1 562 ? 19.126 7.156 8.636 1.00 72.62 562 TYR A N 1
ATOM 4597 C CA . TYR A 1 562 ? 18.412 6.418 7.594 1.00 72.62 562 TYR A CA 1
ATOM 4598 C C . TYR A 1 562 ? 18.516 7.091 6.213 1.00 72.62 562 TYR A C 1
ATOM 4600 O O . TYR A 1 562 ? 18.406 6.402 5.199 1.00 72.62 562 TYR A O 1
ATOM 4608 N N . LYS A 1 563 ? 18.817 8.398 6.162 1.00 67.81 563 LYS A N 1
ATOM 4609 C CA . LYS A 1 563 ? 18.925 9.229 4.943 1.00 67.81 563 LYS A CA 1
ATOM 4610 C C . LYS A 1 563 ? 20.328 9.295 4.324 1.00 67.81 563 LYS A C 1
ATOM 4612 O O . LYS A 1 563 ? 20.633 10.259 3.633 1.00 67.81 563 LYS A O 1
ATOM 4617 N N . ILE A 1 564 ? 21.207 8.330 4.603 1.00 60.62 564 ILE A N 1
ATOM 4618 C CA . ILE A 1 564 ? 22.637 8.439 4.272 1.00 60.62 564 ILE A CA 1
ATOM 4619 C C . ILE A 1 564 ? 22.875 8.528 2.755 1.00 60.62 564 ILE A C 1
ATOM 4621 O O . ILE A 1 564 ? 23.068 7.518 2.085 1.00 60.62 564 ILE A O 1
ATOM 4625 N N . PHE A 1 565 ? 22.911 9.757 2.252 1.00 61.66 565 PHE A N 1
ATOM 4626 C CA . PHE A 1 565 ? 23.516 10.165 0.997 1.00 61.66 565 PHE A CA 1
ATOM 4627 C C . PHE A 1 565 ? 24.514 11.251 1.344 1.00 61.66 565 PHE A C 1
ATOM 4629 O O . PHE A 1 565 ? 24.127 12.365 1.688 1.00 61.66 565 PHE A O 1
ATOM 4636 N N . LYS A 1 566 ? 25.805 10.916 1.324 1.00 57.56 566 LYS A N 1
ATOM 4637 C CA . LYS A 1 566 ? 26.843 11.926 1.538 1.00 57.56 566 LYS A CA 1
ATOM 4638 C C . LYS A 1 566 ? 27.096 12.732 0.269 1.00 57.56 566 LYS A C 1
ATOM 4640 O O . LYS A 1 566 ? 27.441 13.903 0.379 1.00 57.56 566 LYS A O 1
ATOM 4645 N N . ILE A 1 567 ? 26.941 12.116 -0.908 1.00 55.72 567 ILE A N 1
ATOM 4646 C CA . ILE A 1 567 ? 27.476 12.678 -2.154 1.00 55.72 567 ILE A CA 1
ATOM 4647 C C . ILE A 1 567 ? 26.377 12.989 -3.192 1.00 55.72 567 ILE A C 1
ATOM 4649 O O . ILE A 1 567 ? 26.520 13.928 -3.971 1.00 55.72 567 ILE A O 1
ATOM 4653 N N . ALA A 1 568 ? 25.241 12.281 -3.187 1.00 53.69 568 ALA A N 1
ATOM 4654 C CA . ALA A 1 568 ? 24.330 12.267 -4.340 1.00 53.69 568 ALA A CA 1
ATOM 4655 C C . ALA A 1 568 ? 23.046 13.137 -4.282 1.00 53.69 568 ALA A C 1
ATOM 4657 O O . ALA A 1 568 ? 22.245 13.064 -5.213 1.00 53.69 568 ALA A O 1
ATOM 4658 N N . THR A 1 569 ? 22.812 13.978 -3.264 1.00 49.66 569 THR A N 1
ATOM 4659 C CA . THR A 1 569 ? 21.574 14.802 -3.181 1.00 49.66 569 THR A CA 1
ATOM 4660 C C . THR A 1 569 ? 21.725 16.287 -3.530 1.00 49.66 569 THR A C 1
ATOM 4662 O O . THR A 1 569 ? 20.718 16.992 -3.577 1.00 49.66 569 THR A O 1
ATOM 4665 N N . ASN A 1 570 ? 22.922 16.770 -3.881 1.00 43.56 570 ASN A N 1
ATOM 4666 C CA . ASN A 1 570 ? 23.131 18.186 -4.238 1.00 43.56 570 ASN A CA 1
ATOM 4667 C C . ASN A 1 570 ? 22.795 18.540 -5.701 1.00 43.56 570 ASN A C 1
ATOM 4669 O O . ASN A 1 570 ? 23.076 19.645 -6.148 1.00 43.56 570 ASN A O 1
ATOM 4673 N N . SER A 1 571 ? 22.125 17.663 -6.458 1.00 45.47 571 SER A N 1
ATOM 4674 C CA . SER A 1 571 ? 21.692 18.005 -7.824 1.00 45.47 571 SER A CA 1
ATOM 4675 C C . SER A 1 571 ? 20.491 18.970 -7.866 1.00 45.47 571 SER A C 1
ATOM 4677 O O . SER A 1 571 ? 20.203 19.524 -8.928 1.00 45.47 571 SER A O 1
ATOM 4679 N N . LYS A 1 572 ? 19.792 19.210 -6.742 1.00 44.81 572 LYS A N 1
ATOM 4680 C CA . LYS A 1 572 ? 18.728 20.233 -6.674 1.00 44.81 572 LYS A CA 1
ATOM 4681 C C . LYS A 1 572 ? 19.262 21.671 -6.592 1.00 44.81 572 LYS A C 1
ATOM 4683 O O . LYS A 1 572 ? 18.492 22.587 -6.852 1.00 44.81 572 LYS A O 1
ATOM 4688 N N . GLU A 1 573 ? 20.547 21.870 -6.286 1.00 39.38 573 GLU A N 1
ATOM 4689 C CA . GLU A 1 573 ? 21.177 23.197 -6.146 1.00 39.38 573 GLU A CA 1
ATOM 4690 C C . GLU A 1 573 ? 21.934 23.682 -7.399 1.00 39.38 573 GLU A C 1
ATOM 4692 O O . GLU A 1 573 ? 22.627 24.693 -7.360 1.00 39.38 573 GLU A O 1
ATOM 4697 N N . GLY A 1 574 ? 21.759 23.032 -8.554 1.00 39.81 574 GLY A N 1
ATOM 4698 C CA . GLY A 1 574 ? 22.221 23.577 -9.839 1.00 39.81 574 GLY A CA 1
ATOM 4699 C C . GLY A 1 574 ? 23.719 23.427 -10.134 1.00 39.81 574 GLY A C 1
ATOM 4700 O O . GLY A 1 574 ? 24.148 23.753 -11.238 1.00 39.81 574 GLY A O 1
ATOM 4701 N N . THR A 1 575 ? 24.515 22.870 -9.223 1.00 42.94 575 THR A N 1
ATOM 4702 C CA . THR A 1 575 ? 25.885 22.424 -9.506 1.00 42.94 575 THR A CA 1
ATOM 4703 C C . THR A 1 575 ? 25.865 20.954 -9.917 1.00 42.94 575 THR A C 1
ATOM 4705 O O . THR A 1 575 ? 25.747 20.051 -9.093 1.00 42.94 575 THR A O 1
ATOM 4708 N N . VAL A 1 576 ? 25.953 20.700 -11.225 1.00 46.31 576 VAL A N 1
ATOM 4709 C CA . VAL A 1 576 ? 26.142 19.354 -11.784 1.00 46.31 576 VAL A CA 1
ATOM 4710 C C . VAL A 1 576 ? 27.546 18.877 -11.413 1.00 46.31 576 VAL A C 1
ATOM 4712 O O . VAL A 1 576 ? 28.506 19.089 -12.148 1.00 46.31 576 VAL A O 1
ATOM 4715 N N . THR A 1 577 ? 27.694 18.252 -10.250 1.00 54.06 577 THR A N 1
ATOM 4716 C CA . THR A 1 577 ? 28.886 17.459 -9.949 1.00 54.06 577 THR A CA 1
ATOM 4717 C C . THR A 1 577 ? 28.680 16.082 -10.573 1.00 54.06 577 THR A C 1
ATOM 4719 O O . THR A 1 577 ? 27.841 15.307 -10.113 1.00 54.06 577 THR A O 1
ATOM 4722 N N . GLN A 1 578 ? 29.417 15.780 -11.644 1.00 62.00 578 GLN A N 1
ATOM 4723 C CA . GLN A 1 578 ? 29.529 14.420 -12.177 1.00 62.00 578 GLN A CA 1
ATOM 4724 C C . GLN A 1 578 ? 29.904 13.475 -11.022 1.00 62.00 578 GLN A C 1
ATOM 4726 O O . GLN A 1 578 ? 30.913 13.690 -10.345 1.00 62.00 578 GLN A O 1
ATOM 4731 N N . LEU A 1 579 ? 29.091 12.444 -10.770 1.00 67.88 579 LEU A N 1
ATOM 4732 C CA . LEU A 1 579 ? 29.419 11.427 -9.773 1.00 67.88 579 LEU A CA 1
ATOM 4733 C C . LEU A 1 579 ? 30.572 10.588 -10.325 1.00 67.88 579 LEU A C 1
ATOM 4735 O O . LEU A 1 579 ? 30.417 9.855 -11.300 1.00 67.88 579 LEU A O 1
ATOM 4739 N N . SER A 1 580 ? 31.748 10.702 -9.710 1.00 73.62 580 SER A N 1
ATOM 4740 C CA . SER A 1 580 ? 32.866 9.832 -10.071 1.00 73.62 580 SER A CA 1
ATOM 4741 C C . SER A 1 580 ? 32.601 8.393 -9.614 1.00 73.62 580 SER A C 1
ATOM 4743 O O . SER A 1 580 ? 31.899 8.158 -8.629 1.00 73.62 580 SER A O 1
ATOM 4745 N N . SER A 1 581 ? 33.215 7.423 -10.295 1.00 77.31 581 SER A N 1
ATOM 4746 C CA . SER A 1 581 ? 33.147 6.002 -9.921 1.00 77.31 581 SER A CA 1
ATOM 4747 C C . SER A 1 581 ? 33.503 5.780 -8.436 1.00 77.31 581 SER A C 1
ATOM 4749 O O . SER A 1 581 ? 32.778 5.105 -7.707 1.00 77.31 581 SER A O 1
ATOM 4751 N N . ASN A 1 582 ? 34.541 6.461 -7.936 1.00 81.19 582 ASN A N 1
ATOM 4752 C CA . ASN A 1 582 ? 34.954 6.382 -6.529 1.00 81.19 582 ASN A CA 1
ATOM 4753 C C . ASN A 1 582 ? 33.863 6.863 -5.560 1.00 81.19 582 ASN A C 1
ATOM 4755 O O . ASN A 1 582 ? 33.650 6.242 -4.522 1.00 81.19 582 ASN A O 1
ATOM 4759 N N . MET A 1 583 ? 33.148 7.935 -5.913 1.00 81.31 583 MET A N 1
ATOM 4760 C CA . MET A 1 583 ? 32.043 8.461 -5.105 1.00 81.31 583 MET A CA 1
ATOM 4761 C C . MET A 1 583 ? 30.859 7.487 -5.063 1.00 81.31 583 MET A C 1
ATOM 4763 O O . MET A 1 583 ? 30.297 7.252 -3.996 1.00 81.31 583 MET A O 1
ATOM 4767 N N . MET A 1 584 ? 30.514 6.871 -6.201 1.00 85.38 584 MET A N 1
ATOM 4768 C CA . MET A 1 584 ? 29.464 5.845 -6.258 1.00 85.38 584 MET A CA 1
ATOM 4769 C C . MET A 1 584 ? 29.816 4.634 -5.384 1.00 85.38 584 MET A C 1
ATOM 4771 O O . MET A 1 584 ? 28.968 4.141 -4.640 1.00 85.38 584 MET A O 1
ATOM 4775 N N . ALA A 1 585 ? 31.070 4.175 -5.440 1.00 87.12 585 ALA A N 1
ATOM 4776 C CA . ALA A 1 585 ? 31.555 3.070 -4.618 1.00 87.12 585 ALA A CA 1
ATOM 4777 C C . ALA A 1 585 ? 31.525 3.404 -3.114 1.00 87.12 585 ALA A C 1
ATOM 4779 O O . ALA A 1 585 ? 31.117 2.568 -2.305 1.00 87.12 585 ALA A O 1
ATOM 4780 N N . GLU A 1 586 ? 31.922 4.621 -2.725 1.00 85.94 586 GLU A N 1
ATOM 4781 C CA . GLU A 1 586 ? 31.870 5.077 -1.330 1.00 85.94 586 GLU A CA 1
ATOM 4782 C C . GLU A 1 586 ? 30.429 5.133 -0.796 1.00 85.94 586 GLU A C 1
ATOM 4784 O O . GLU A 1 586 ? 30.164 4.636 0.306 1.00 85.94 586 GLU A O 1
ATOM 4789 N N . ASP A 1 587 ? 29.487 5.662 -1.583 1.00 84.88 587 ASP A N 1
ATOM 4790 C CA . ASP A 1 587 ? 28.066 5.705 -1.221 1.00 84.88 587 ASP A CA 1
ATOM 4791 C C . ASP A 1 587 ? 27.489 4.283 -1.071 1.00 84.88 587 ASP A C 1
ATOM 4793 O O . ASP A 1 587 ? 26.850 3.987 -0.057 1.00 84.88 587 ASP A O 1
ATOM 4797 N N . ILE A 1 588 ? 27.767 3.364 -2.010 1.00 88.94 588 ILE A N 1
ATOM 4798 C CA . ILE A 1 588 ? 27.334 1.955 -1.917 1.00 88.94 588 ILE A CA 1
ATOM 4799 C C . ILE A 1 588 ? 27.881 1.294 -0.644 1.00 88.94 588 ILE A C 1
ATOM 4801 O O . ILE A 1 588 ? 27.129 0.657 0.099 1.00 88.94 588 ILE A O 1
ATOM 4805 N N . ASN A 1 589 ? 29.179 1.444 -0.368 1.00 89.12 589 ASN A N 1
ATOM 4806 C CA . ASN A 1 589 ? 29.814 0.841 0.805 1.00 89.12 589 ASN A CA 1
ATOM 4807 C C . ASN A 1 589 ? 29.255 1.414 2.112 1.00 89.12 589 ASN A C 1
ATOM 4809 O O . ASN A 1 589 ? 29.011 0.671 3.066 1.00 89.12 589 ASN A O 1
ATOM 4813 N N . THR A 1 590 ? 28.992 2.721 2.145 1.00 85.88 590 THR A N 1
ATOM 4814 C CA . THR A 1 590 ? 28.370 3.385 3.294 1.00 85.88 590 THR A CA 1
ATOM 4815 C C . THR A 1 590 ? 26.950 2.867 3.531 1.00 85.88 590 THR A C 1
ATOM 4817 O O . THR A 1 590 ? 26.593 2.557 4.671 1.00 85.88 590 THR A O 1
ATOM 4820 N N . LEU A 1 591 ? 26.153 2.714 2.466 1.00 86.31 591 LEU A N 1
ATOM 4821 C CA . LEU A 1 591 ? 24.806 2.143 2.539 1.00 86.31 591 LEU A CA 1
ATOM 4822 C C . LEU A 1 591 ? 24.829 0.698 3.040 1.00 86.31 591 LEU A C 1
ATOM 4824 O O . LEU A 1 591 ? 24.013 0.345 3.890 1.00 86.31 591 LEU A O 1
ATOM 4828 N N . ARG A 1 592 ? 25.772 -0.120 2.558 1.00 90.94 592 ARG A N 1
ATOM 4829 C CA . ARG A 1 592 ? 25.922 -1.521 2.973 1.00 90.94 592 ARG A CA 1
ATOM 4830 C C . ARG A 1 592 ? 26.292 -1.635 4.452 1.00 90.94 592 ARG A C 1
ATOM 4832 O O . ARG A 1 592 ? 25.596 -2.322 5.191 1.00 90.94 592 ARG A O 1
ATOM 4839 N N . ARG A 1 593 ? 27.293 -0.876 4.918 1.00 89.25 593 ARG A N 1
ATOM 4840 C CA . ARG A 1 593 ? 27.677 -0.861 6.342 1.00 89.25 593 ARG A CA 1
ATOM 4841 C C . ARG A 1 593 ? 26.510 -0.446 7.237 1.00 89.25 593 ARG A C 1
ATOM 4843 O O . ARG A 1 593 ? 26.253 -1.070 8.262 1.00 89.25 593 ARG A O 1
ATOM 4850 N N . ASN A 1 594 ? 25.779 0.594 6.840 1.00 88.38 594 ASN A N 1
ATOM 4851 C CA . ASN A 1 594 ? 24.626 1.047 7.606 1.00 88.38 594 ASN A CA 1
ATOM 4852 C C . ASN A 1 594 ? 23.456 0.050 7.572 1.00 88.38 594 ASN A C 1
ATOM 4854 O O . ASN A 1 594 ? 22.774 -0.105 8.580 1.00 88.38 594 ASN A O 1
ATOM 4858 N N . LEU A 1 595 ? 23.223 -0.638 6.450 1.00 91.19 595 LEU A N 1
ATOM 4859 C CA . LEU A 1 595 ? 22.228 -1.709 6.363 1.00 91.19 595 LEU A CA 1
ATOM 4860 C C . LEU A 1 595 ? 22.520 -2.816 7.384 1.00 91.19 595 LEU A C 1
ATOM 4862 O O . LEU A 1 595 ? 21.603 -3.237 8.087 1.00 91.19 595 LEU A O 1
ATOM 4866 N N . ASP A 1 596 ? 23.777 -3.243 7.502 1.00 91.56 596 ASP A N 1
ATOM 4867 C CA . ASP A 1 596 ? 24.182 -4.283 8.452 1.00 91.56 596 ASP A CA 1
ATOM 4868 C C . ASP A 1 596 ? 23.967 -3.841 9.908 1.00 91.56 596 ASP A C 1
ATOM 4870 O O . ASP A 1 596 ? 23.374 -4.577 10.702 1.00 91.56 596 ASP A O 1
ATOM 4874 N N . GLU A 1 597 ? 24.359 -2.607 10.246 1.00 91.38 597 GLU A N 1
ATOM 4875 C CA . GLU A 1 597 ? 24.099 -2.008 11.563 1.00 91.38 597 GLU A CA 1
ATOM 4876 C C . GLU A 1 597 ? 22.598 -1.966 11.890 1.00 91.38 597 GLU A C 1
ATOM 4878 O O . GLU A 1 597 ? 22.186 -2.328 12.993 1.00 91.38 597 GLU A O 1
ATOM 4883 N N . LEU A 1 598 ? 21.762 -1.548 10.934 1.00 90.75 598 LEU A N 1
ATOM 4884 C CA . LEU A 1 598 ? 20.315 -1.445 11.129 1.00 90.75 598 LEU A CA 1
ATOM 4885 C C . LEU A 1 598 ? 19.621 -2.812 11.195 1.00 90.75 598 LEU A C 1
ATOM 4887 O O . LEU A 1 598 ? 18.657 -2.965 11.943 1.00 90.75 598 LEU A O 1
ATOM 4891 N N . LYS A 1 599 ? 20.107 -3.818 10.456 1.00 94.31 599 LYS A N 1
ATOM 4892 C CA . LYS A 1 599 ? 19.627 -5.206 10.568 1.00 94.31 599 LYS A CA 1
ATOM 4893 C C . LYS A 1 599 ? 19.924 -5.781 11.954 1.00 94.31 599 LYS A C 1
ATOM 4895 O O . LYS A 1 599 ? 19.081 -6.485 12.509 1.00 94.31 599 LYS A O 1
ATOM 4900 N N . LEU A 1 600 ? 21.097 -5.490 12.519 1.00 94.12 600 LEU A N 1
ATOM 4901 C CA . LEU A 1 600 ? 21.442 -5.883 13.890 1.00 94.12 600 LEU A CA 1
ATOM 4902 C C . LEU A 1 600 ? 20.567 -5.164 14.922 1.00 94.12 600 LEU A C 1
ATOM 4904 O O . LEU A 1 600 ? 20.051 -5.812 15.829 1.00 94.12 600 LEU A O 1
ATOM 4908 N N . GLU A 1 601 ? 20.358 -3.857 14.750 1.00 92.62 601 GLU A N 1
ATOM 4909 C CA . GLU A 1 601 ? 19.465 -3.056 15.595 1.00 92.62 601 GLU A CA 1
ATOM 4910 C C . GLU A 1 601 ? 18.038 -3.625 15.599 1.00 92.62 601 GLU A C 1
ATOM 4912 O O . GLU A 1 601 ? 17.509 -3.915 16.668 1.00 92.62 601 GLU A O 1
ATOM 4917 N N . LEU A 1 602 ? 17.453 -3.880 14.420 1.00 93.94 602 LEU A N 1
ATOM 4918 C CA . LEU A 1 602 ? 16.108 -4.454 14.300 1.00 93.94 602 LEU A CA 1
ATOM 4919 C C . LEU A 1 602 ? 16.009 -5.829 14.978 1.00 93.94 602 LEU A C 1
ATOM 4921 O O . LEU A 1 602 ? 15.063 -6.082 15.719 1.00 93.94 602 LEU A O 1
ATOM 4925 N N . LYS A 1 603 ? 16.996 -6.712 14.778 1.00 95.06 603 LYS A N 1
ATOM 4926 C CA . LYS A 1 603 ? 17.021 -8.032 15.435 1.00 95.06 603 LYS A CA 1
ATOM 4927 C C . LYS A 1 603 ? 17.062 -7.923 16.959 1.00 95.06 603 LYS A C 1
ATOM 4929 O O . LYS A 1 603 ? 16.438 -8.734 17.644 1.00 95.06 603 LYS A O 1
ATOM 4934 N N . GLN A 1 604 ? 17.813 -6.959 17.488 1.00 94.31 604 GLN A N 1
ATOM 4935 C CA . GLN A 1 604 ? 17.893 -6.729 18.927 1.00 94.31 604 GLN A CA 1
ATOM 4936 C C . GLN A 1 604 ? 16.568 -6.186 19.475 1.00 94.31 604 GLN A C 1
ATOM 4938 O O . GLN A 1 604 ? 16.060 -6.724 20.456 1.00 94.31 604 GLN A O 1
ATOM 4943 N N . GLU A 1 605 ? 15.974 -5.192 18.811 1.00 94.31 605 GLU A N 1
ATOM 4944 C CA . GLU A 1 605 ? 14.661 -4.638 19.172 1.00 94.31 605 GLU A CA 1
ATOM 4945 C C . GLU A 1 605 ? 13.571 -5.720 19.164 1.00 94.31 605 GLU A C 1
ATOM 4947 O O . GLU A 1 605 ? 12.820 -5.852 20.128 1.00 94.31 605 GLU A O 1
ATOM 4952 N N . GLU A 1 606 ? 13.513 -6.554 18.119 1.00 94.00 606 GLU A N 1
ATOM 4953 C CA . GLU A 1 606 ? 12.571 -7.677 18.034 1.00 94.00 606 GLU A CA 1
ATOM 4954 C C . GLU A 1 606 ? 12.755 -8.683 19.176 1.00 94.00 606 GLU A C 1
ATOM 4956 O O . GLU A 1 606 ? 11.778 -9.234 19.687 1.00 94.00 606 GLU A O 1
ATOM 4961 N N . LYS A 1 607 ? 14.002 -8.947 19.580 1.00 93.25 607 LYS A N 1
ATOM 4962 C CA . LYS A 1 607 ? 14.311 -9.860 20.685 1.00 93.25 607 LYS A CA 1
ATOM 4963 C C . LYS A 1 607 ? 13.847 -9.290 22.025 1.00 93.25 607 LYS A C 1
ATOM 4965 O O . LYS A 1 607 ? 13.214 -10.007 22.794 1.00 93.25 607 LYS A O 1
ATOM 4970 N N . GLU A 1 608 ? 14.145 -8.024 22.299 1.00 92.69 608 GLU A N 1
ATOM 4971 C CA . GLU A 1 608 ? 13.740 -7.351 23.539 1.00 92.69 608 GLU A CA 1
ATOM 4972 C C . GLU A 1 608 ? 12.212 -7.219 23.636 1.00 92.69 608 GLU A C 1
ATOM 4974 O O . GLU A 1 608 ? 11.631 -7.492 24.686 1.00 92.69 608 GLU A O 1
ATOM 4979 N N . LEU A 1 609 ? 11.538 -6.904 22.526 1.00 91.69 609 LEU A N 1
ATOM 4980 C CA . LEU A 1 609 ? 10.078 -6.776 22.480 1.00 91.69 609 LEU A CA 1
ATOM 4981 C C . LEU A 1 609 ? 9.340 -8.116 22.586 1.00 91.69 609 LEU A C 1
ATOM 4983 O O . LEU A 1 609 ? 8.243 -8.162 23.142 1.00 91.69 609 LEU A O 1
ATOM 4987 N N . LYS A 1 610 ? 9.923 -9.221 22.104 1.00 87.25 610 LYS A N 1
ATOM 4988 C CA . LYS A 1 610 ? 9.351 -10.564 22.309 1.00 87.25 610 LYS A CA 1
ATOM 4989 C C . LYS A 1 610 ? 9.288 -10.946 23.785 1.00 87.25 610 LYS A C 1
ATOM 4991 O O . LYS A 1 610 ? 8.307 -11.558 24.193 1.00 87.25 610 LYS A O 1
ATOM 4996 N N . ASN A 1 611 ? 10.287 -10.553 24.576 1.00 80.56 611 ASN A N 1
ATOM 4997 C CA . ASN A 1 611 ? 10.280 -10.795 26.019 1.00 80.56 611 ASN A CA 1
ATOM 4998 C C . ASN A 1 611 ? 9.149 -10.010 26.705 1.00 80.56 611 ASN A C 1
ATOM 5000 O O . ASN A 1 611 ? 8.456 -10.562 27.549 1.00 80.56 611 ASN A O 1
ATOM 5004 N N . LEU A 1 612 ? 8.888 -8.776 26.259 1.00 80.75 612 LEU A N 1
ATOM 5005 C CA . LEU A 1 612 ? 7.793 -7.934 26.761 1.00 80.75 612 LEU A CA 1
ATOM 5006 C C . LEU A 1 612 ? 6.390 -8.468 26.414 1.00 80.75 612 LEU A C 1
ATOM 5008 O O . LEU A 1 612 ? 5.427 -8.181 27.116 1.00 80.75 612 LEU A O 1
ATOM 5012 N N . ALA A 1 613 ? 6.248 -9.206 25.308 1.00 67.06 613 ALA A N 1
ATOM 5013 C CA . ALA A 1 613 ? 4.975 -9.803 24.899 1.00 67.06 613 ALA A CA 1
ATOM 5014 C C . ALA A 1 613 ? 4.648 -11.115 25.640 1.00 67.06 613 ALA A C 1
ATOM 5016 O O . ALA A 1 613 ? 3.497 -11.550 25.615 1.00 67.06 613 ALA A O 1
ATOM 5017 N N . ALA A 1 614 ? 5.650 -11.747 26.262 1.00 60.94 614 ALA A N 1
ATOM 5018 C CA . ALA A 1 614 ? 5.493 -12.955 27.071 1.00 60.94 614 ALA A CA 1
ATOM 5019 C C . ALA A 1 614 ? 5.105 -12.658 28.538 1.00 60.94 614 ALA A C 1
ATOM 5021 O O . ALA A 1 614 ? 4.680 -13.577 29.239 1.00 60.94 614 ALA A O 1
ATOM 5022 N N . GLU A 1 615 ? 5.226 -11.395 28.965 1.00 54.84 615 GLU A N 1
ATOM 5023 C CA . GLU A 1 615 ? 4.802 -10.833 30.262 1.00 54.84 615 GLU A CA 1
ATOM 5024 C C . GLU A 1 615 ? 3.431 -10.131 30.176 1.00 54.84 615 GLU A C 1
ATOM 5026 O O . GLU A 1 615 ? 2.602 -10.340 31.090 1.00 54.84 615 GLU A O 1
#